Protein AF-A0A660LCJ7-F1 (afdb_monomer)

Radius of gyration: 22.44 Å; Cα contacts (8 Å, |Δi|>4): 938; chains: 1; bounding box: 54×72×61 Å

Organism: NCBI:txid166793

Structure (mmCIF, N/CA/C/O backbone):
data_AF-A0A660LCJ7-F1
#
_entry.id   AF-A0A660LCJ7-F1
#
loop_
_atom_site.group_PDB
_atom_site.id
_atom_site.type_symbol
_atom_site.label_atom_id
_atom_site.label_alt_id
_atom_site.label_comp_id
_atom_site.label_asym_id
_atom_site.label_entity_id
_atom_site.label_seq_id
_atom_site.pdbx_PDB_ins_code
_atom_site.Cartn_x
_atom_site.Cartn_y
_atom_site.Cartn_z
_atom_site.occupancy
_atom_site.B_iso_or_equiv
_atom_site.auth_seq_id
_atom_site.auth_comp_id
_atom_site.auth_asym_id
_atom_site.auth_atom_id
_atom_site.pdbx_PDB_model_num
ATOM 1 N N . MET A 1 1 ? -16.268 -47.293 22.454 1.00 39.66 1 MET A N 1
ATOM 2 C CA . MET A 1 1 ? -15.612 -46.764 21.243 1.00 39.66 1 MET A CA 1
ATOM 3 C C . MET A 1 1 ? -16.268 -45.439 20.932 1.00 39.66 1 MET A C 1
ATOM 5 O O . MET A 1 1 ? -17.478 -45.428 20.766 1.00 39.66 1 MET A O 1
ATOM 9 N N . ILE A 1 2 ? -15.517 -44.341 20.967 1.00 37.84 2 ILE A N 1
ATOM 10 C CA . ILE A 1 2 ? -16.024 -43.049 20.498 1.00 37.84 2 ILE A CA 1
ATOM 11 C C . ILE A 1 2 ? -15.811 -43.056 18.989 1.00 37.84 2 ILE A C 1
ATOM 13 O O . ILE A 1 2 ? -14.677 -43.075 18.516 1.00 37.84 2 ILE A O 1
ATOM 17 N N . GLU A 1 3 ? -16.906 -43.151 18.250 1.00 38.69 3 GLU A N 1
ATOM 18 C CA . GLU A 1 3 ? -16.917 -43.082 16.797 1.00 38.69 3 GLU A CA 1
ATOM 19 C C . GLU A 1 3 ? -16.691 -41.614 16.409 1.00 38.69 3 GLU A C 1
ATOM 21 O O . GLU A 1 3 ? -17.586 -40.778 16.515 1.00 38.69 3 GLU A O 1
ATOM 26 N N . HIS A 1 4 ? -15.456 -41.262 16.046 1.00 41.91 4 H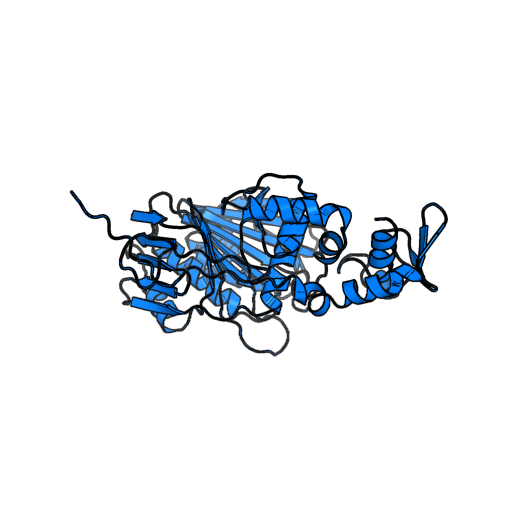IS A N 1
ATOM 27 C CA . HIS A 1 4 ? -15.160 -39.948 15.479 1.00 41.91 4 HIS A CA 1
ATOM 28 C C . HIS A 1 4 ? -15.687 -39.917 14.039 1.00 41.91 4 HIS A C 1
ATOM 30 O O . HIS A 1 4 ? -14.980 -40.259 13.095 1.00 41.91 4 HIS A O 1
ATOM 36 N N . ALA A 1 5 ? -16.953 -39.535 13.872 1.00 50.72 5 ALA A N 1
ATOM 37 C CA . ALA A 1 5 ? -17.520 -39.238 12.564 1.00 50.72 5 ALA A CA 1
ATOM 38 C C . ALA A 1 5 ? -16.987 -37.877 12.088 1.00 50.72 5 ALA A C 1
ATOM 40 O O . ALA A 1 5 ? -17.419 -36.818 12.544 1.00 50.72 5 ALA A O 1
ATOM 41 N N . TYR A 1 6 ? -16.010 -37.907 11.187 1.00 56.84 6 TYR A N 1
ATOM 42 C CA . TYR A 1 6 ? -15.493 -36.713 10.530 1.00 56.84 6 TYR A CA 1
ATOM 43 C C . TYR A 1 6 ? -16.543 -36.167 9.545 1.00 56.84 6 TYR A C 1
ATOM 45 O O . TYR A 1 6 ? -16.839 -36.792 8.529 1.00 56.84 6 TYR A O 1
ATOM 53 N N . LEU A 1 7 ? -17.134 -35.009 9.861 1.00 52.66 7 LEU A N 1
ATOM 54 C CA . LEU A 1 7 ? -18.069 -34.291 8.987 1.00 52.66 7 LEU A CA 1
ATOM 55 C C . LEU A 1 7 ? -17.296 -33.350 8.058 1.00 52.66 7 LEU A C 1
ATOM 57 O O . LEU A 1 7 ? -16.577 -32.469 8.531 1.00 52.66 7 LEU A O 1
ATOM 61 N N . TYR A 1 8 ? -17.482 -33.533 6.752 1.00 60.22 8 TYR A N 1
ATOM 62 C CA . TYR A 1 8 ? -16.892 -32.713 5.696 1.00 60.22 8 TYR A CA 1
ATOM 63 C C . TYR A 1 8 ? -17.995 -31.890 5.001 1.00 60.22 8 TYR A C 1
ATOM 65 O O . TYR A 1 8 ? -19.038 -32.458 4.671 1.00 60.22 8 TYR A O 1
ATOM 73 N N . PRO A 1 9 ? -17.806 -30.577 4.767 1.00 59.91 9 PRO A N 1
ATOM 74 C CA . PRO A 1 9 ? -18.840 -29.696 4.201 1.00 59.91 9 PRO A CA 1
ATOM 75 C C . PRO A 1 9 ? -19.070 -29.894 2.694 1.00 59.91 9 PRO A C 1
ATOM 77 O O . PRO A 1 9 ? -20.129 -29.555 2.173 1.00 59.91 9 PRO A O 1
ATOM 80 N N . ALA A 1 10 ? -18.080 -30.442 1.996 1.00 66.75 10 ALA A N 1
ATOM 81 C CA . ALA A 1 10 ? -18.116 -30.771 0.579 1.00 66.75 10 ALA A CA 1
ATOM 82 C C . ALA A 1 10 ? -17.182 -31.968 0.327 1.00 66.75 10 ALA A C 1
ATOM 84 O O . ALA A 1 10 ? -16.303 -32.233 1.152 1.00 66.75 10 ALA A O 1
ATOM 85 N N . PRO A 1 11 ? -17.338 -32.709 -0.781 1.00 73.31 11 PRO A N 1
ATOM 86 C CA . PRO A 1 11 ? -16.326 -33.670 -1.194 1.00 73.31 11 PRO A CA 1
ATOM 87 C C . PRO A 1 11 ? -15.027 -32.943 -1.555 1.00 73.31 11 PRO A C 1
ATOM 89 O O . PRO A 1 11 ? -15.050 -31.897 -2.203 1.00 73.31 11 PRO A O 1
ATOM 92 N N . SER A 1 12 ? -13.890 -33.527 -1.183 1.00 79.62 12 SER A N 1
ATOM 93 C CA . SER A 1 12 ? -12.608 -33.150 -1.776 1.00 79.62 12 SER A CA 1
ATOM 94 C C . SER A 1 12 ? -12.675 -33.363 -3.291 1.00 79.62 12 SER A C 1
ATOM 96 O O . SER A 1 12 ? -13.180 -34.388 -3.753 1.00 79.62 12 SER A O 1
ATOM 98 N N . THR A 1 13 ? -12.170 -32.411 -4.069 1.00 84.00 13 THR A N 1
ATOM 99 C CA . THR A 1 13 ? -12.195 -32.472 -5.535 1.00 84.00 13 THR A CA 1
ATOM 100 C C . THR A 1 13 ? -10.786 -32.453 -6.087 1.00 84.00 13 THR A C 1
ATOM 102 O O . THR A 1 13 ? -9.966 -31.654 -5.641 1.00 84.00 13 THR A O 1
ATOM 105 N N . ALA A 1 14 ? -10.533 -33.265 -7.106 1.00 83.31 14 ALA A N 1
ATOM 106 C CA . ALA A 1 14 ? -9.308 -33.215 -7.887 1.00 83.31 14 ALA A CA 1
ATOM 107 C C . ALA A 1 14 ? -9.649 -32.939 -9.356 1.00 83.31 14 ALA A C 1
ATOM 109 O O . ALA A 1 14 ? -10.561 -33.555 -9.912 1.00 83.31 14 ALA A O 1
ATOM 110 N N . THR A 1 15 ? -8.921 -32.018 -9.974 1.00 85.06 15 THR A N 1
ATOM 111 C CA . THR A 1 15 ? -8.860 -31.822 -11.426 1.00 85.06 15 THR A CA 1
ATOM 112 C C . THR A 1 15 ? -7.448 -32.160 -11.909 1.00 85.06 15 THR A C 1
ATOM 114 O O . THR A 1 15 ? -6.592 -32.528 -11.106 1.00 85.06 15 THR A O 1
ATOM 117 N N . ALA A 1 16 ? -7.190 -32.057 -13.217 1.00 77.75 16 ALA A N 1
ATOM 118 C CA . ALA A 1 16 ? -5.842 -32.258 -13.754 1.00 77.75 16 ALA A CA 1
ATOM 119 C C . ALA A 1 16 ? -4.808 -31.297 -13.131 1.00 77.75 16 ALA A C 1
ATOM 121 O O . ALA A 1 16 ? -3.654 -31.679 -12.969 1.00 77.75 16 ALA A O 1
ATOM 122 N N . ASP A 1 17 ? -5.252 -30.101 -12.726 1.00 71.44 17 ASP A N 1
ATOM 123 C CA . ASP A 1 17 ? -4.372 -29.000 -12.320 1.00 71.44 17 ASP A CA 1
ATOM 124 C C . ASP A 1 17 ? -4.568 -28.556 -10.857 1.00 71.44 17 ASP A C 1
ATOM 126 O O . ASP A 1 17 ? -3.870 -27.660 -10.391 1.00 71.44 17 ASP A O 1
ATOM 130 N N . ALA A 1 18 ? -5.526 -29.130 -10.117 1.00 52.97 18 ALA A N 1
ATOM 131 C CA . ALA A 1 18 ? -5.827 -28.691 -8.753 1.00 52.97 18 ALA A CA 1
ATOM 132 C C . ALA A 1 18 ? -6.347 -29.813 -7.849 1.00 52.97 18 ALA A C 1
ATOM 134 O O . ALA A 1 18 ? -7.112 -30.681 -8.270 1.00 52.97 18 ALA A O 1
ATOM 135 N N . LEU A 1 19 ? -5.994 -29.733 -6.565 1.00 73.50 19 LEU A N 1
ATOM 136 C CA . LEU A 1 19 ? -6.520 -30.579 -5.499 1.00 73.50 19 LEU A CA 1
ATOM 137 C C . LEU A 1 19 ? -7.125 -29.695 -4.402 1.00 73.50 19 LEU A C 1
ATOM 139 O O . LEU A 1 19 ? -6.408 -28.961 -3.730 1.00 73.50 19 LEU A O 1
ATOM 143 N N . ASN A 1 20 ? -8.436 -29.802 -4.189 1.00 60.94 20 ASN A N 1
ATOM 144 C CA . ASN A 1 20 ? -9.140 -29.168 -3.076 1.00 60.94 20 ASN A CA 1
ATOM 145 C C . ASN A 1 20 ? -9.498 -30.236 -2.046 1.00 60.94 20 ASN A C 1
ATOM 147 O O . ASN A 1 20 ? -10.258 -31.157 -2.346 1.00 60.94 20 ASN A O 1
ATOM 151 N N . LEU A 1 21 ? -8.974 -30.111 -0.830 1.00 72.94 21 LEU A N 1
ATOM 152 C CA . LEU A 1 21 ? -9.270 -31.027 0.266 1.00 72.94 21 LEU A CA 1
ATOM 153 C C . LEU A 1 21 ? -10.294 -30.399 1.206 1.00 72.94 21 LEU A C 1
ATOM 155 O O . LEU A 1 21 ? -10.057 -29.331 1.766 1.00 72.94 21 LEU A O 1
ATOM 159 N N . ALA A 1 22 ? -11.413 -31.084 1.417 1.00 63.44 22 ALA A N 1
ATOM 160 C CA . ALA A 1 22 ? -12.294 -30.756 2.523 1.00 63.44 22 ALA A CA 1
ATOM 161 C C . ALA A 1 22 ? -11.636 -31.210 3.833 1.00 63.44 22 ALA A C 1
ATOM 163 O O . ALA 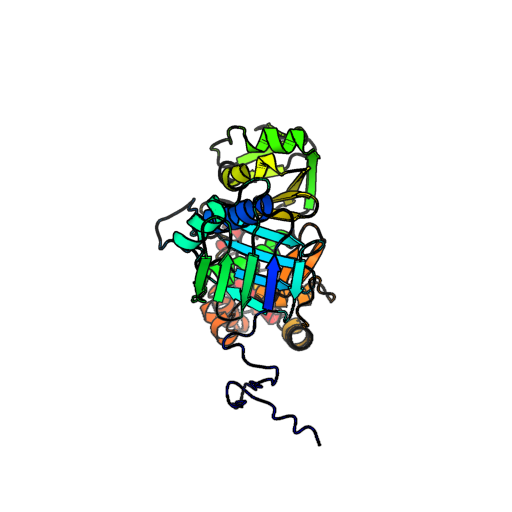A 1 22 ? -11.102 -32.317 3.917 1.00 63.44 22 ALA A O 1
ATOM 164 N N . THR A 1 23 ? -11.678 -30.370 4.864 1.00 59.75 23 THR A N 1
ATOM 165 C CA . THR A 1 23 ? -11.183 -30.710 6.203 1.00 59.75 23 THR A CA 1
ATOM 166 C C . THR A 1 23 ? -12.346 -31.005 7.144 1.00 59.75 23 THR A C 1
ATOM 168 O O . THR A 1 23 ? -13.459 -30.506 6.974 1.00 59.75 23 THR A O 1
ATOM 171 N N . SER A 1 24 ? -12.095 -31.858 8.134 1.00 50.28 24 SER A N 1
ATOM 172 C CA . SER A 1 24 ? -13.061 -32.225 9.166 1.00 50.28 24 SER A CA 1
ATOM 173 C C . SER A 1 24 ? -12.754 -31.487 10.468 1.00 50.28 24 SER A C 1
ATOM 175 O O . SER A 1 24 ? -11.637 -31.602 10.972 1.00 50.28 24 SER A O 1
ATOM 177 N N . GLY A 1 25 ? -13.729 -30.760 11.024 1.00 50.59 25 GLY A N 1
ATOM 178 C CA . GLY A 1 25 ? -13.504 -29.918 12.212 1.00 50.59 25 GLY A CA 1
ATOM 179 C C . GLY A 1 25 ? -14.742 -29.336 12.910 1.00 50.59 25 GLY A C 1
ATOM 180 O O . GLY A 1 25 ? -14.585 -28.570 13.853 1.00 50.59 25 GLY A O 1
ATOM 181 N N . GLY A 1 26 ? -15.965 -29.706 12.513 1.00 44.72 26 GLY A N 1
ATOM 182 C CA . GLY A 1 26 ? -17.197 -29.285 13.198 1.00 44.72 26 GLY A CA 1
ATOM 183 C C . GLY A 1 26 ? -18.043 -28.234 12.462 1.00 44.72 26 GLY A C 1
ATOM 184 O O . GLY A 1 26 ? -17.656 -27.685 11.436 1.00 44.72 26 GLY A O 1
ATOM 185 N N . VAL A 1 27 ? -19.256 -28.028 12.988 1.00 43.25 27 VAL A N 1
ATOM 186 C CA . VAL A 1 27 ? -20.459 -27.459 12.342 1.00 43.25 27 VAL A CA 1
ATOM 187 C C . VAL A 1 27 ? -20.444 -25.924 12.261 1.00 43.25 27 VAL A C 1
ATOM 189 O O . VAL A 1 27 ? -21.287 -25.256 12.856 1.00 43.25 27 VAL A O 1
ATOM 192 N N . ALA A 1 28 ? -19.510 -25.334 11.521 1.00 49.47 28 ALA A N 1
ATOM 193 C CA . ALA A 1 28 ? -19.664 -23.949 11.078 1.00 49.47 28 ALA A CA 1
ATOM 194 C C . ALA A 1 28 ? -19.818 -23.937 9.557 1.00 49.47 28 ALA A C 1
ATOM 196 O O . ALA A 1 28 ? -18.918 -24.341 8.830 1.00 49.47 28 ALA A O 1
ATOM 197 N N . THR A 1 29 ? -20.966 -23.465 9.070 1.00 45.62 29 THR A N 1
ATOM 198 C CA . THR A 1 29 ? -21.245 -23.261 7.637 1.00 45.62 29 THR A CA 1
ATOM 199 C C . THR A 1 29 ? -20.258 -22.300 6.960 1.00 45.62 29 THR A C 1
ATOM 201 O O . THR A 1 29 ? -20.188 -22.288 5.736 1.00 45.62 29 THR A O 1
ATOM 204 N N . HIS A 1 30 ? -19.462 -21.560 7.744 1.00 51.88 30 HIS A N 1
ATOM 205 C CA . HIS A 1 30 ? -18.325 -20.750 7.310 1.00 51.88 30 HIS A CA 1
ATOM 206 C C . HIS A 1 30 ? -17.157 -20.957 8.292 1.00 51.88 30 HIS A C 1
ATOM 208 O O . HIS A 1 30 ? -17.270 -20.524 9.443 1.00 51.88 30 HIS A O 1
ATOM 214 N N . PRO A 1 31 ? -16.044 -21.615 7.911 1.00 60.22 31 PRO A N 1
ATOM 215 C CA . PRO A 1 31 ? -14.874 -21.679 8.778 1.00 60.22 31 PRO A CA 1
ATOM 216 C C . PRO A 1 31 ? -14.339 -20.255 8.972 1.00 60.22 31 PRO A C 1
ATOM 218 O O . PRO A 1 31 ? -13.956 -19.574 8.018 1.00 60.22 31 PRO A O 1
ATOM 221 N N . HIS A 1 32 ? -14.372 -19.770 10.213 1.00 66.25 32 HIS A N 1
ATOM 222 C CA . HIS A 1 32 ? -13.795 -18.474 10.537 1.00 66.25 32 HIS A CA 1
ATOM 223 C C . HIS A 1 32 ? -12.265 -18.594 10.528 1.00 66.25 32 HIS A C 1
ATOM 225 O O . HIS A 1 32 ? -11.708 -19.552 11.048 1.00 66.25 32 HIS A O 1
ATOM 231 N N . LEU A 1 33 ? -11.589 -17.619 9.935 1.00 80.25 33 LEU A N 1
ATOM 232 C CA . LEU A 1 33 ? -10.161 -17.368 10.074 1.00 80.25 33 LEU A CA 1
ATOM 233 C C . LEU A 1 33 ? -9.853 -16.836 11.486 1.00 80.25 33 LEU A C 1
ATOM 235 O O . LEU A 1 33 ? -8.989 -17.353 12.189 1.00 80.25 33 LEU A O 1
ATOM 239 N N . PHE A 1 34 ? -10.635 -15.857 11.940 1.00 90.81 34 PHE A N 1
ATOM 240 C CA . PHE A 1 34 ? -10.554 -15.279 13.281 1.00 90.81 34 PHE A CA 1
ATOM 241 C C . PHE A 1 34 ? -11.946 -15.050 13.852 1.00 90.81 34 PHE A C 1
ATOM 243 O O . PHE A 1 34 ? -12.867 -14.684 13.114 1.00 90.81 34 PHE A O 1
ATOM 250 N N . ARG A 1 35 ? -12.082 -15.179 15.172 1.00 92.19 35 ARG A N 1
ATOM 251 C CA . ARG A 1 35 ? -13.265 -14.737 15.907 1.00 92.19 35 ARG A CA 1
ATOM 252 C C . ARG A 1 35 ? -12.883 -14.221 17.290 1.00 92.19 35 ARG A C 1
ATOM 254 O O . ARG A 1 35 ? -12.215 -14.926 18.040 1.00 92.19 35 ARG A O 1
ATOM 261 N N . GLY A 1 36 ? -13.366 -13.035 17.647 1.00 93.44 36 GLY A N 1
ATOM 262 C CA . GLY A 1 36 ? -13.223 -12.520 19.005 1.00 93.44 36 GLY A CA 1
ATOM 263 C C . GLY A 1 36 ? -13.484 -11.031 19.152 1.00 93.44 36 GLY A C 1
ATOM 264 O O . GLY A 1 36 ? -13.802 -10.329 18.188 1.00 93.44 36 GLY A O 1
ATOM 265 N N . GLU A 1 37 ? -13.345 -10.558 20.383 1.00 95.25 37 GLU A N 1
ATOM 266 C CA . GLU A 1 37 ? -13.370 -9.148 20.748 1.00 95.25 37 GLU A CA 1
ATOM 267 C C . GLU A 1 37 ? -11.972 -8.537 20.606 1.00 95.25 37 GLU A C 1
ATOM 269 O O . GLU A 1 37 ? -10.990 -9.035 21.155 1.00 95.25 37 GLU A O 1
ATOM 274 N N . LEU A 1 38 ? -11.873 -7.449 19.843 1.00 94.56 38 LEU A N 1
ATOM 275 C CA . LEU A 1 38 ? -10.610 -6.744 19.650 1.00 94.56 38 LEU A CA 1
ATOM 276 C C . LEU A 1 38 ? -10.290 -5.856 20.859 1.00 94.56 38 LEU A C 1
ATOM 278 O O . LEU A 1 38 ? -11.182 -5.220 21.423 1.00 94.56 38 LEU A O 1
ATOM 282 N N . ASN A 1 39 ? -9.007 -5.736 21.205 1.00 91.06 39 ASN A N 1
ATOM 283 C CA . ASN A 1 39 ? -8.539 -4.696 22.124 1.00 91.06 39 ASN A CA 1
ATOM 284 C C . ASN A 1 39 ? -8.751 -3.300 21.522 1.00 91.06 39 ASN A C 1
ATOM 286 O O . ASN A 1 39 ? -9.003 -3.164 20.338 1.00 91.06 39 ASN A O 1
ATOM 290 N N . ASP A 1 40 ? -8.676 -2.237 22.322 1.00 94.94 40 ASP A N 1
ATOM 291 C CA . ASP A 1 40 ? -8.827 -0.853 21.842 1.00 94.94 40 ASP A CA 1
ATOM 292 C C . ASP A 1 40 ? -9.948 -0.623 20.783 1.00 94.94 40 ASP A C 1
ATOM 294 O O . ASP A 1 40 ? -9.692 -0.026 19.726 1.00 94.94 40 ASP A O 1
ATOM 298 N N . PRO A 1 41 ? -11.211 -1.041 21.030 1.00 95.81 41 PRO A N 1
ATOM 299 C CA . PRO A 1 41 ? -12.274 -1.101 20.015 1.00 95.81 41 PRO A CA 1
ATOM 300 C C . PRO A 1 41 ? -12.454 0.170 19.178 1.00 95.81 41 PRO A C 1
ATOM 302 O O . PRO A 1 41 ? -12.640 0.118 17.961 1.00 95.81 41 PRO A O 1
ATOM 305 N N . ALA A 1 42 ? -12.353 1.339 19.817 1.00 96.56 42 ALA A N 1
ATOM 306 C CA . ALA A 1 42 ? -12.490 2.634 19.154 1.00 96.56 42 ALA A CA 1
ATOM 307 C C . ALA A 1 42 ? -11.390 2.904 18.110 1.00 96.56 42 ALA A C 1
ATOM 309 O O . ALA A 1 42 ? -11.651 3.578 17.104 1.00 96.56 42 ALA A O 1
ATOM 310 N N . ILE A 1 43 ? -10.170 2.405 18.346 1.00 97.38 43 ILE A N 1
ATOM 311 C CA . ILE A 1 43 ? -9.032 2.555 17.436 1.00 97.38 43 ILE A CA 1
ATOM 312 C C . ILE A 1 43 ? -9.260 1.690 16.201 1.00 97.38 43 ILE A C 1
ATOM 314 O O . ILE A 1 43 ? -9.276 2.231 15.093 1.00 97.38 43 ILE A O 1
ATOM 318 N N . HIS A 1 44 ? -9.515 0.388 16.377 1.00 97.38 44 HIS A N 1
ATOM 319 C CA . HIS A 1 44 ? -9.759 -0.516 15.250 1.00 97.38 44 HIS A CA 1
ATOM 320 C C . HIS A 1 44 ? -10.993 -0.114 14.449 1.00 97.38 44 HIS A C 1
ATOM 322 O O . HIS A 1 44 ? -10.923 -0.061 13.223 1.00 97.38 44 HIS A O 1
ATOM 328 N N . ALA A 1 45 ? -12.093 0.273 15.104 1.00 97.44 45 ALA A N 1
ATOM 329 C CA . ALA A 1 45 ? -13.278 0.738 14.392 1.00 97.44 45 ALA A CA 1
ATOM 330 C C . ALA A 1 45 ? -12.975 1.965 13.521 1.00 97.44 45 ALA A C 1
ATOM 332 O O . ALA A 1 45 ? -13.337 2.010 12.343 1.00 97.44 45 ALA A O 1
ATOM 333 N N . SER A 1 46 ? -12.245 2.942 14.068 1.00 97.75 46 SER A N 1
ATOM 334 C CA . SER A 1 46 ? -11.843 4.136 13.318 1.00 97.75 46 SER A CA 1
ATOM 335 C C . SER A 1 46 ? -10.878 3.797 12.175 1.00 97.75 46 SER A C 1
ATOM 337 O O . SER A 1 46 ? -10.972 4.393 11.100 1.00 97.75 46 SER A O 1
ATOM 339 N N . ALA A 1 47 ? -9.964 2.846 12.381 1.00 98.19 47 ALA A N 1
ATOM 340 C CA . ALA A 1 47 ? -8.986 2.415 11.386 1.00 98.19 47 ALA A CA 1
ATOM 341 C C . ALA A 1 47 ? -9.637 1.636 10.234 1.00 98.19 47 ALA A C 1
ATOM 343 O O . ALA A 1 47 ? -9.381 1.956 9.074 1.00 98.19 47 ALA A O 1
ATOM 344 N N . ILE A 1 48 ? -10.560 0.713 10.521 1.00 97.75 48 ILE A N 1
ATOM 345 C CA . ILE A 1 48 ? -11.355 0.005 9.504 1.00 97.75 48 ILE A CA 1
ATOM 346 C C . ILE A 1 48 ? -12.198 1.008 8.699 1.00 97.75 48 ILE A C 1
ATOM 348 O O . ILE A 1 48 ? -12.217 0.963 7.467 1.00 97.75 48 ILE A O 1
ATOM 352 N N . LEU A 1 49 ? -12.820 1.991 9.363 1.00 97.44 49 LEU A N 1
ATOM 353 C CA . LEU A 1 49 ? -13.525 3.083 8.681 1.00 97.44 49 LEU A CA 1
ATOM 354 C C . LEU A 1 49 ? -12.597 3.916 7.784 1.00 97.44 49 LEU A C 1
ATOM 356 O O . LEU A 1 49 ? -13.015 4.346 6.707 1.00 97.44 49 LEU A O 1
ATOM 360 N N . ALA A 1 50 ? -11.344 4.145 8.185 1.00 98.00 50 ALA A N 1
ATOM 361 C CA . ALA A 1 50 ? -10.359 4.857 7.371 1.00 98.00 50 ALA A CA 1
ATOM 362 C C . ALA A 1 50 ? -9.913 4.041 6.139 1.00 98.00 50 ALA A C 1
ATOM 364 O O . ALA A 1 50 ? -9.763 4.614 5.053 1.00 98.00 50 ALA A O 1
ATOM 365 N N . VAL A 1 51 ? -9.783 2.713 6.260 1.00 98.25 51 VAL A N 1
ATOM 366 C CA . VAL A 1 51 ? -9.570 1.806 5.113 1.00 98.25 51 VAL A CA 1
ATOM 367 C C . VAL A 1 51 ? -10.760 1.879 4.148 1.00 98.25 51 VAL A C 1
ATOM 369 O O . VAL A 1 51 ? -10.576 2.168 2.963 1.00 98.25 51 VAL A O 1
ATOM 372 N N . ALA A 1 52 ? -11.991 1.741 4.649 1.00 96.00 52 ALA A N 1
ATOM 373 C CA . ALA A 1 52 ? -13.211 1.829 3.838 1.00 96.00 52 ALA A CA 1
ATOM 374 C C . ALA A 1 52 ? -13.382 3.205 3.165 1.00 96.00 52 ALA A C 1
ATOM 376 O O . ALA A 1 52 ? -13.772 3.312 1.997 1.00 96.00 52 ALA A O 1
ATOM 377 N N . ARG A 1 53 ? -13.038 4.288 3.873 1.00 95.94 53 ARG A N 1
ATOM 378 C CA . ARG A 1 53 ? -13.014 5.644 3.309 1.00 95.94 53 ARG A CA 1
ATOM 379 C C . ARG A 1 53 ? -11.989 5.759 2.186 1.00 95.94 53 ARG A C 1
ATOM 381 O O . ARG A 1 53 ? -12.269 6.429 1.194 1.00 95.94 53 ARG A O 1
ATOM 388 N N . THR A 1 54 ? -10.831 5.114 2.330 1.00 96.88 54 THR A N 1
ATOM 389 C CA . THR A 1 54 ? -9.797 5.087 1.292 1.00 96.88 54 THR A CA 1
ATOM 390 C C . THR A 1 54 ? -10.301 4.368 0.050 1.00 96.88 54 THR A C 1
ATOM 392 O O . THR A 1 54 ? -10.198 4.958 -1.020 1.00 96.88 54 THR A O 1
ATOM 395 N N . ALA A 1 55 ? -10.930 3.193 0.182 1.00 94.62 55 ALA A N 1
ATOM 396 C CA . ALA A 1 55 ? -11.532 2.450 -0.935 1.00 94.62 55 ALA A CA 1
ATOM 397 C C . ALA A 1 55 ? -12.424 3.345 -1.820 1.00 94.62 55 ALA A C 1
ATOM 399 O O . ALA A 1 55 ? -12.255 3.462 -3.043 1.00 94.62 55 ALA A O 1
ATOM 400 N N . ARG A 1 56 ? -13.303 4.100 -1.154 1.00 92.12 56 ARG A N 1
ATOM 401 C CA . ARG A 1 56 ? -14.252 5.032 -1.779 1.00 92.12 56 ARG A CA 1
ATOM 402 C C . ARG A 1 56 ? -13.626 6.325 -2.287 1.00 92.12 56 ARG A C 1
ATOM 404 O O . ARG A 1 56 ? -14.257 7.032 -3.076 1.00 92.12 56 ARG A O 1
ATOM 411 N N . ALA A 1 57 ? -12.428 6.671 -1.824 1.00 93.69 57 ALA A N 1
ATOM 412 C CA . ALA A 1 57 ? -11.778 7.916 -2.189 1.00 93.69 57 ALA A CA 1
ATOM 413 C C . ALA A 1 57 ? -11.424 7.933 -3.678 1.00 93.69 57 ALA A C 1
ATOM 415 O O . ALA A 1 57 ? -11.093 6.916 -4.297 1.00 93.69 57 ALA A O 1
ATOM 416 N N . ARG A 1 58 ? -11.475 9.130 -4.259 1.00 89.00 58 ARG A N 1
ATOM 417 C CA . ARG A 1 58 ? -11.184 9.358 -5.668 1.00 89.00 58 ARG A CA 1
ATOM 418 C C . ARG A 1 58 ? -10.498 10.694 -5.834 1.00 89.00 58 ARG A C 1
ATOM 420 O O . ARG A 1 58 ? -11.064 11.732 -5.510 1.00 89.00 58 ARG A O 1
ATOM 427 N N . PHE A 1 59 ? -9.286 10.642 -6.364 1.00 91.25 59 PHE A N 1
ATOM 428 C CA . PHE A 1 59 ? -8.470 11.830 -6.585 1.00 91.25 59 PHE A CA 1
ATOM 429 C C . PHE A 1 59 ? -8.265 12.138 -8.073 1.00 91.25 59 PHE A C 1
ATOM 431 O O . PHE A 1 59 ? -7.827 13.236 -8.402 1.00 91.25 59 PHE A O 1
ATOM 438 N N . PHE A 1 60 ? -8.585 11.197 -8.968 1.00 87.31 60 PHE A N 1
ATOM 439 C CA . PHE A 1 60 ? -8.421 11.343 -10.414 1.00 87.31 60 PHE A CA 1
ATOM 440 C C . PHE A 1 60 ? -9.419 10.492 -11.206 1.00 87.31 60 PHE A C 1
ATOM 442 O O . PHE A 1 60 ? -9.651 9.344 -10.826 1.00 87.31 60 PHE A O 1
ATOM 449 N N . GLU A 1 61 ? -9.927 11.068 -12.306 1.00 68.44 61 GLU A N 1
ATOM 450 C CA . GLU A 1 61 ? -10.837 10.493 -13.318 1.00 68.44 61 GLU A CA 1
ATOM 451 C C . GLU A 1 61 ? -12.141 9.834 -12.821 1.00 68.44 61 GLU A C 1
ATOM 453 O O . GLU A 1 61 ? -12.323 9.506 -11.651 1.00 68.44 61 GLU A O 1
ATOM 458 N N . HIS A 1 62 ? -13.100 9.661 -13.739 1.00 58.03 62 HIS A N 1
ATOM 459 C CA . HIS A 1 62 ? -14.427 9.104 -13.470 1.00 58.03 62 HIS A CA 1
ATOM 460 C C . HIS A 1 62 ? -14.462 7.598 -13.798 1.00 58.03 62 HIS A C 1
ATOM 462 O O . HIS A 1 62 ? -14.190 7.198 -14.921 1.00 58.03 62 HIS A O 1
ATOM 468 N N . GLY A 1 63 ? -14.820 6.758 -12.823 1.00 66.19 63 GLY A N 1
ATOM 469 C CA . GLY A 1 63 ? -15.070 5.317 -12.990 1.00 66.19 63 GLY A CA 1
ATOM 470 C C . GLY A 1 63 ? -16.037 4.766 -11.932 1.00 66.19 63 GLY A C 1
ATOM 471 O O . GLY A 1 63 ? -16.640 5.541 -11.183 1.00 66.19 63 GLY A O 1
ATOM 472 N N . LYS A 1 64 ? -16.189 3.442 -11.817 1.00 75.19 64 LYS A N 1
ATOM 473 C CA . LYS A 1 64 ? -16.981 2.825 -10.732 1.00 75.19 64 LYS A CA 1
ATOM 474 C C . LYS A 1 64 ? -16.287 3.049 -9.381 1.00 75.19 64 LYS A C 1
ATOM 476 O O . LYS A 1 64 ? -15.060 3.049 -9.305 1.00 75.19 64 LYS A O 1
ATOM 481 N N . VAL A 1 65 ? -17.056 3.338 -8.332 1.00 79.00 65 VAL A N 1
ATOM 482 C CA . VAL A 1 65 ? -16.521 3.356 -6.959 1.00 79.00 65 VAL A CA 1
ATOM 483 C C . VAL A 1 65 ? -16.273 1.909 -6.545 1.00 79.00 65 VAL A C 1
ATOM 485 O O . VAL A 1 65 ? -17.135 1.065 -6.770 1.00 79.00 65 VAL A O 1
ATOM 488 N N . ILE A 1 66 ? -15.094 1.642 -5.992 1.00 79.38 66 ILE A N 1
ATOM 489 C CA . ILE A 1 66 ? -14.719 0.329 -5.461 1.00 79.38 66 ILE A CA 1
ATOM 490 C C . ILE A 1 66 ? -14.774 0.419 -3.938 1.00 79.38 66 ILE A C 1
ATOM 492 O O . ILE A 1 66 ? -14.351 1.430 -3.371 1.00 79.38 66 ILE A O 1
ATOM 496 N N . THR A 1 67 ? -15.316 -0.601 -3.281 1.00 80.75 67 THR A N 1
ATOM 497 C CA . THR A 1 67 ? -15.575 -0.586 -1.836 1.00 80.75 67 THR A CA 1
ATOM 498 C C . THR A 1 67 ? -15.117 -1.857 -1.139 1.00 80.75 67 THR A C 1
ATOM 500 O O . THR A 1 67 ? -15.559 -2.117 -0.027 1.00 80.75 67 THR A O 1
ATOM 503 N N . ASP A 1 68 ? -14.161 -2.568 -1.747 1.00 84.00 68 ASP A N 1
ATOM 504 C CA . ASP A 1 68 ? -13.882 -3.980 -1.468 1.00 84.00 68 ASP A CA 1
ATOM 505 C C . ASP A 1 68 ? -12.541 -4.215 -0.725 1.00 84.00 68 ASP A C 1
ATOM 507 O O . ASP A 1 68 ? -11.635 -4.819 -1.312 1.00 84.00 68 ASP A O 1
ATOM 511 N N . PRO A 1 69 ? -12.318 -3.712 0.514 1.00 89.19 69 PRO A N 1
ATOM 512 C CA . PRO A 1 69 ? -11.116 -4.026 1.273 1.00 89.19 69 PRO A CA 1
ATOM 513 C C . PRO A 1 69 ? -10.784 -5.517 1.304 1.00 89.19 69 PRO A C 1
ATOM 515 O O . PRO A 1 69 ? -11.654 -6.374 1.471 1.00 89.19 69 PRO A O 1
ATOM 518 N N . VAL A 1 70 ? -9.491 -5.799 1.197 1.00 94.75 70 VAL A N 1
ATOM 519 C CA . VAL A 1 70 ? -8.915 -7.124 1.408 1.00 94.75 70 VAL A CA 1
ATOM 520 C C . VAL A 1 70 ? -8.616 -7.272 2.896 1.00 94.75 70 VAL A C 1
ATOM 522 O O . VAL A 1 70 ? -8.060 -6.362 3.513 1.00 94.75 70 VAL A O 1
ATOM 525 N N . VAL A 1 71 ? -8.999 -8.405 3.473 1.00 95.31 71 VAL A N 1
ATOM 526 C CA . VAL A 1 71 ? -8.764 -8.751 4.873 1.00 95.31 71 VAL A CA 1
ATOM 527 C C . VAL A 1 71 ? -7.869 -9.980 4.913 1.00 95.31 71 VAL A C 1
ATOM 529 O O . VAL A 1 71 ? -8.290 -11.063 4.515 1.00 95.31 71 VAL A O 1
ATOM 532 N N . THR A 1 72 ? -6.643 -9.804 5.395 1.00 93.69 72 THR A N 1
ATOM 533 C CA . THR A 1 72 ? -5.651 -10.872 5.556 1.00 93.69 72 THR A CA 1
ATOM 534 C C . THR A 1 72 ? -5.540 -11.227 7.034 1.00 93.69 72 THR A C 1
ATOM 536 O O . THR A 1 72 ? -5.168 -10.380 7.847 1.00 93.69 72 THR A O 1
ATOM 539 N N . CYS A 1 73 ? -5.848 -12.467 7.397 1.00 92.56 73 CYS A N 1
ATOM 540 C CA . CYS A 1 73 ? -5.724 -12.977 8.758 1.00 92.56 73 CYS A CA 1
ATOM 541 C C . CYS A 1 73 ? -4.413 -13.755 8.912 1.00 92.56 73 CYS A C 1
ATOM 543 O O . CYS A 1 73 ? -4.224 -14.798 8.282 1.00 92.56 73 CYS A O 1
ATOM 545 N N . HIS A 1 74 ? -3.525 -13.251 9.766 1.00 90.50 74 HIS A N 1
ATOM 546 C CA . HIS A 1 74 ? -2.314 -13.940 10.205 1.00 90.50 74 HIS A CA 1
ATOM 547 C C . HIS A 1 74 ? -2.464 -14.398 11.658 1.00 90.50 74 HIS A C 1
ATOM 549 O O . HIS A 1 74 ? -3.394 -14.003 12.354 1.00 90.50 74 HIS A O 1
ATOM 555 N N . ALA A 1 75 ? -1.503 -15.188 12.138 1.00 87.19 75 ALA A N 1
ATOM 556 C CA . ALA A 1 75 ? -1.504 -15.692 13.511 1.00 87.19 75 ALA A CA 1
ATOM 557 C C . ALA A 1 75 ? -1.470 -14.588 14.588 1.00 87.19 75 ALA A C 1
ATOM 559 O O . ALA A 1 75 ? -1.975 -14.793 15.685 1.00 87.19 75 ALA A O 1
ATOM 560 N N . ASP A 1 76 ? -0.871 -13.430 14.300 1.00 90.06 76 ASP A N 1
ATOM 561 C CA . ASP A 1 76 ? -0.635 -12.365 15.284 1.00 90.06 76 ASP A CA 1
ATOM 562 C C . ASP A 1 76 ? -1.397 -11.058 15.001 1.00 90.06 76 ASP A C 1
ATOM 564 O O . ASP A 1 76 ? -1.358 -10.127 15.812 1.00 90.06 76 ASP A O 1
ATOM 568 N N . ARG A 1 77 ? -2.064 -10.952 13.845 1.00 94.25 77 ARG A N 1
ATOM 569 C CA . ARG A 1 77 ? -2.715 -9.721 13.374 1.00 94.25 77 ARG A CA 1
ATOM 570 C C . ARG A 1 77 ? -3.747 -9.980 12.284 1.00 94.25 77 ARG A C 1
ATOM 572 O O . ARG A 1 77 ? -3.638 -10.937 11.519 1.00 94.25 77 ARG A O 1
ATOM 579 N N . ILE A 1 78 ? -4.648 -9.020 12.117 1.00 95.56 78 ILE A N 1
ATOM 580 C CA . ILE A 1 78 ? -5.539 -8.922 10.959 1.00 95.56 78 ILE A CA 1
ATOM 581 C C . ILE A 1 78 ? -5.174 -7.660 10.182 1.00 95.56 78 ILE A C 1
ATOM 583 O O . ILE A 1 78 ? -5.124 -6.564 10.743 1.00 95.56 78 ILE A O 1
ATOM 587 N N . ARG A 1 79 ? -4.902 -7.800 8.884 1.00 96.69 79 ARG A N 1
ATOM 588 C CA . ARG A 1 79 ? -4.585 -6.676 7.999 1.00 96.69 79 ARG A CA 1
ATOM 589 C C . ARG A 1 79 ? -5.802 -6.320 7.161 1.00 96.69 79 ARG A C 1
ATOM 591 O O . ARG A 1 79 ? -6.314 -7.165 6.438 1.00 96.69 79 ARG A O 1
ATOM 598 N N . PHE A 1 80 ? -6.227 -5.065 7.223 1.00 97.81 80 PHE A N 1
ATOM 599 C CA . PHE A 1 80 ? -7.245 -4.509 6.332 1.00 97.81 80 PHE A CA 1
ATOM 600 C C . PHE A 1 80 ? -6.557 -3.631 5.295 1.00 97.81 80 PHE A C 1
ATOM 602 O O . PHE A 1 80 ? -5.956 -2.621 5.658 1.00 97.81 80 PHE A O 1
ATOM 609 N N . GLU A 1 81 ? -6.651 -3.987 4.020 1.00 97.81 81 GLU A N 1
ATOM 610 C CA . GLU A 1 81 ? -5.982 -3.306 2.914 1.00 97.81 81 GLU A CA 1
ATOM 611 C C . GLU A 1 81 ? -6.997 -2.750 1.911 1.00 97.81 81 GLU A C 1
ATOM 613 O O . GLU A 1 81 ? -7.945 -3.427 1.519 1.00 97.81 81 GLU A O 1
ATOM 618 N N . ALA A 1 82 ? -6.784 -1.525 1.436 1.00 97.00 82 ALA A N 1
ATOM 619 C CA . ALA A 1 82 ? -7.574 -0.953 0.350 1.00 97.00 82 ALA A CA 1
ATOM 620 C C . ALA A 1 82 ? -6.736 -0.044 -0.544 1.00 97.00 82 ALA A C 1
ATOM 622 O O . ALA A 1 82 ? -5.848 0.677 -0.088 1.00 97.00 82 ALA A O 1
ATOM 623 N N . LEU A 1 83 ? -7.087 -0.012 -1.825 1.00 96.25 83 LEU A N 1
ATOM 624 C CA . LEU A 1 83 ? -6.659 1.033 -2.746 1.00 96.25 83 LEU A CA 1
ATOM 625 C C . LEU A 1 83 ? -7.786 2.047 -2.914 1.00 96.25 83 LEU A C 1
ATOM 627 O O . LEU A 1 83 ? -8.953 1.700 -2.881 1.00 96.25 83 LEU A O 1
ATOM 631 N N . SER A 1 84 ? -7.477 3.312 -3.165 1.00 95.44 84 SER A N 1
ATOM 632 C CA . SER A 1 84 ? -8.502 4.248 -3.644 1.00 95.44 84 SER A CA 1
ATOM 633 C C . SER A 1 84 ? -9.093 3.796 -4.978 1.00 95.44 84 SER A C 1
ATOM 635 O O . SER A 1 84 ? -8.464 3.058 -5.737 1.00 95.44 84 SER A O 1
ATOM 637 N N . SER A 1 85 ? -10.290 4.274 -5.323 1.00 91.44 85 SER A N 1
ATOM 638 C CA . SER A 1 85 ? -10.952 3.915 -6.587 1.00 91.44 85 SER A CA 1
ATOM 639 C C . SER A 1 85 ? -10.095 4.258 -7.821 1.00 91.44 85 SER A C 1
ATOM 641 O O . SER A 1 85 ? -10.144 3.563 -8.837 1.00 91.44 85 SER A O 1
ATOM 643 N N . CYS A 1 86 ? -9.259 5.303 -7.730 1.00 90.94 86 CYS A N 1
ATOM 644 C CA . CYS A 1 86 ? -8.286 5.675 -8.765 1.00 90.94 86 CYS A CA 1
ATOM 645 C C . CYS A 1 86 ? -6.933 4.936 -8.656 1.00 90.94 86 CYS A C 1
ATOM 647 O O . CYS A 1 86 ? -6.029 5.205 -9.443 1.00 90.94 86 CYS A O 1
ATOM 649 N N . ALA A 1 87 ? -6.789 4.025 -7.688 1.00 93.62 87 ALA A N 1
ATOM 650 C CA . ALA A 1 87 ? -5.568 3.312 -7.307 1.00 93.62 87 ALA A CA 1
ATOM 651 C C . ALA A 1 87 ? -4.372 4.227 -6.977 1.00 93.62 87 ALA A C 1
ATOM 653 O O . ALA A 1 87 ? -3.231 3.794 -7.045 1.00 93.62 87 ALA A O 1
ATOM 654 N N . GLY A 1 88 ? -4.604 5.499 -6.635 1.00 95.25 88 GLY A N 1
ATOM 655 C CA . GLY A 1 88 ? -3.541 6.485 -6.368 1.00 95.25 88 GLY A CA 1
ATOM 656 C C . GLY A 1 88 ? -3.124 6.596 -4.899 1.00 95.25 88 GLY A C 1
ATOM 657 O O . GLY A 1 88 ? -2.263 7.399 -4.550 1.00 95.25 88 GLY A O 1
ATOM 658 N N . VAL A 1 89 ? -3.779 5.839 -4.026 1.00 97.62 89 VAL A N 1
ATOM 659 C CA . VAL A 1 89 ? -3.528 5.789 -2.583 1.00 97.62 89 VAL A CA 1
ATOM 660 C C . VAL A 1 89 ? -3.788 4.369 -2.129 1.00 97.62 89 VAL A C 1
ATOM 662 O O . VAL A 1 89 ? -4.828 3.826 -2.498 1.00 97.62 89 VAL A O 1
ATOM 665 N N . TYR A 1 90 ? -2.880 3.806 -1.348 1.00 98.25 90 TYR A N 1
ATOM 666 C CA . TYR A 1 90 ? -3.058 2.550 -0.630 1.00 98.25 90 TYR A CA 1
ATOM 667 C C . TYR A 1 90 ? -3.169 2.837 0.866 1.00 98.25 90 TYR A C 1
ATOM 669 O O . TYR A 1 90 ? -2.449 3.695 1.377 1.00 98.25 90 TYR A O 1
ATOM 677 N N . ALA A 1 91 ? -4.066 2.135 1.545 1.00 98.44 91 ALA A N 1
ATOM 678 C CA . ALA A 1 91 ? -4.223 2.144 2.990 1.00 98.44 91 ALA A CA 1
ATOM 679 C C . ALA A 1 91 ? -4.121 0.718 3.523 1.00 98.44 91 ALA A C 1
ATOM 681 O O . ALA A 1 91 ? -4.718 -0.195 2.950 1.00 98.44 91 ALA A O 1
ATOM 682 N N . ARG A 1 92 ? -3.428 0.556 4.649 1.00 98.50 92 ARG A N 1
ATOM 683 C CA . ARG A 1 92 ? -3.383 -0.685 5.416 1.00 98.50 92 ARG A CA 1
ATOM 684 C C . ARG A 1 92 ? -3.542 -0.390 6.894 1.00 98.50 92 ARG A C 1
ATOM 686 O O . ARG A 1 92 ? -2.800 0.430 7.424 1.00 98.50 92 ARG A O 1
ATOM 693 N N . HIS A 1 93 ? -4.458 -1.079 7.556 1.00 98.44 93 HIS A N 1
ATOM 694 C CA . HIS A 1 93 ? -4.472 -1.170 9.009 1.00 98.44 93 HIS A CA 1
ATOM 695 C C . HIS A 1 93 ? -3.966 -2.543 9.438 1.00 98.44 93 HIS A C 1
ATOM 697 O O . HIS A 1 93 ? -4.554 -3.550 9.054 1.00 98.44 93 HIS A O 1
ATOM 703 N N . ASP A 1 94 ? -2.906 -2.566 10.239 1.00 97.62 94 ASP A N 1
ATOM 704 C CA . ASP A 1 94 ? -2.390 -3.766 10.891 1.00 97.62 94 ASP A CA 1
ATOM 705 C C . ASP A 1 94 ? -2.956 -3.839 12.311 1.00 97.62 94 ASP A C 1
ATOM 707 O O . ASP A 1 94 ? -2.390 -3.240 13.227 1.00 97.62 94 ASP A O 1
ATOM 711 N N . ALA A 1 95 ? -4.087 -4.528 12.478 1.00 96.94 95 ALA A N 1
ATOM 712 C CA . ALA A 1 95 ? -4.729 -4.731 13.773 1.00 96.94 95 ALA A CA 1
ATOM 713 C C . ALA A 1 95 ? -4.011 -5.854 14.528 1.00 96.94 95 ALA A C 1
ATOM 715 O O . ALA A 1 95 ? -4.144 -7.023 14.163 1.00 96.94 95 ALA A O 1
ATOM 716 N N . MET A 1 96 ? -3.223 -5.507 15.547 1.00 95.44 96 MET A N 1
ATOM 717 C CA . MET A 1 96 ? -2.558 -6.509 16.387 1.00 95.44 96 MET A CA 1
ATOM 718 C C . MET A 1 96 ? -3.595 -7.272 17.204 1.00 95.44 96 MET A C 1
ATOM 720 O O . MET A 1 96 ? -4.498 -6.659 17.757 1.00 95.44 96 MET A O 1
ATOM 724 N N . LEU A 1 97 ? -3.431 -8.589 17.316 1.00 92.25 97 LEU A N 1
ATOM 725 C CA . LEU A 1 97 ? -4.292 -9.423 18.162 1.00 92.25 97 LEU A CA 1
ATOM 726 C C . LEU A 1 97 ? -3.747 -9.578 19.589 1.00 92.25 97 LEU A C 1
ATOM 728 O O . LEU A 1 97 ? -4.375 -10.210 20.434 1.00 92.25 97 LEU A O 1
ATOM 732 N N . SER A 1 98 ? -2.579 -9.001 19.888 1.00 88.38 98 SER A N 1
ATOM 733 C CA . SER A 1 98 ? -2.030 -8.995 21.242 1.00 88.38 98 SER A CA 1
ATOM 734 C C . SER A 1 98 ? -2.951 -8.220 22.187 1.00 88.38 98 SER A C 1
ATOM 736 O O . SER A 1 98 ? -3.034 -6.996 22.100 1.00 88.38 98 SER A O 1
ATOM 738 N N . GLY A 1 99 ? -3.600 -8.929 23.111 1.00 85.56 99 GLY A N 1
ATOM 739 C CA . GLY A 1 99 ? -4.552 -8.351 24.062 1.00 85.56 99 GLY A CA 1
ATOM 740 C C . GLY A 1 99 ? -6.013 -8.396 23.607 1.00 85.56 99 GLY A C 1
ATOM 741 O O . GLY A 1 99 ? -6.873 -7.971 24.374 1.00 85.56 99 GLY A O 1
ATOM 742 N N . ALA A 1 100 ? -6.299 -8.910 22.408 1.00 91.12 100 ALA A N 1
ATOM 743 C CA . ALA A 1 100 ? -7.656 -9.255 21.996 1.00 91.12 100 ALA A CA 1
ATOM 744 C C . ALA A 1 100 ? -8.140 -10.512 22.743 1.00 91.12 100 ALA A C 1
ATOM 746 O O . ALA A 1 100 ? -7.351 -11.422 23.009 1.00 91.12 100 ALA A O 1
ATOM 747 N N . ASP A 1 101 ? -9.436 -10.572 23.049 1.00 91.69 101 ASP A N 1
ATOM 748 C CA . ASP A 1 101 ? -10.102 -11.776 23.556 1.00 91.69 101 ASP A CA 1
ATOM 749 C C . ASP A 1 101 ? -10.707 -12.530 22.369 1.00 91.69 101 ASP A C 1
ATOM 751 O O . ASP A 1 101 ? -11.850 -12.310 21.959 1.00 91.69 101 ASP A O 1
ATOM 755 N N . GLY A 1 102 ? -9.880 -13.347 21.723 1.00 87.62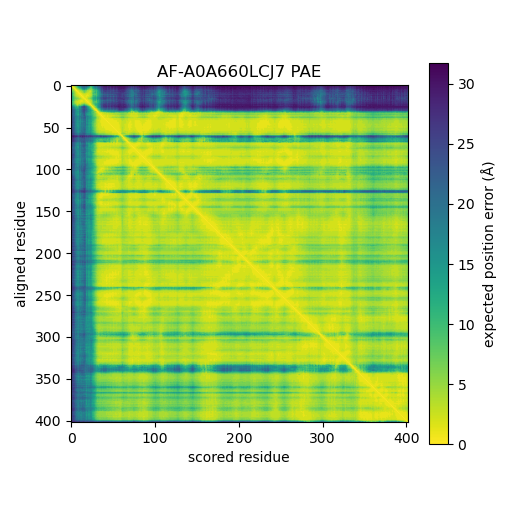 102 GLY A N 1
ATOM 756 C CA . GLY A 1 102 ? -10.242 -14.023 20.489 1.00 87.62 102 GLY A CA 1
ATOM 757 C C . GLY A 1 102 ? -9.268 -15.113 20.093 1.00 87.62 102 GLY A C 1
ATOM 758 O O . GLY A 1 102 ? -8.173 -15.235 20.638 1.00 87.62 102 GLY A O 1
ATOM 759 N N . GLU A 1 103 ? -9.672 -15.887 19.095 1.00 85.75 103 GLU A N 1
ATOM 760 C CA . GLU A 1 103 ? -8.899 -17.008 18.580 1.00 85.75 103 GLU A CA 1
ATOM 761 C C . GLU A 1 103 ? -8.707 -16.877 17.067 1.00 85.75 103 GLU A C 1
ATOM 763 O O . GLU A 1 103 ? -9.646 -16.589 16.314 1.00 85.75 103 GLU A O 1
ATOM 768 N N . VAL A 1 104 ? -7.470 -17.108 16.619 1.00 85.25 104 VAL A N 1
ATOM 769 C CA . VAL A 1 104 ? -7.163 -17.355 15.208 1.00 85.25 104 VAL A CA 1
ATOM 770 C C . VAL A 1 104 ? -7.315 -18.850 14.969 1.00 85.25 104 VAL A C 1
ATOM 772 O O . VAL A 1 104 ? -6.477 -19.641 15.392 1.00 85.25 104 VAL A O 1
ATOM 775 N N . LEU A 1 105 ? -8.388 -19.230 14.284 1.00 80.81 105 LEU A N 1
ATOM 776 C CA . LEU A 1 105 ? -8.695 -20.624 13.966 1.00 80.81 105 LEU A CA 1
ATOM 777 C C . LEU A 1 105 ? -7.977 -21.067 12.687 1.00 80.81 105 LEU A C 1
ATOM 779 O O . LEU A 1 105 ? -7.545 -22.213 12.565 1.00 80.81 105 LEU A O 1
ATOM 783 N N . ARG A 1 106 ? -7.852 -20.152 11.717 1.00 81.06 106 ARG A N 1
ATOM 784 C CA . ARG A 1 106 ?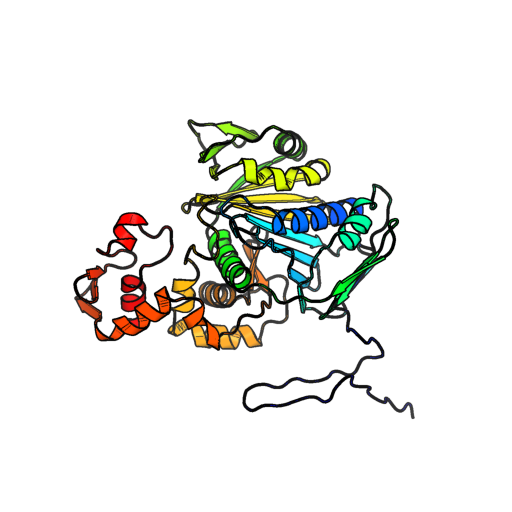 -7.168 -20.378 10.443 1.00 81.06 106 ARG A CA 1
ATOM 785 C C . ARG A 1 106 ? -6.605 -19.068 9.897 1.00 81.06 106 ARG A C 1
ATOM 787 O O . ARG A 1 106 ? -7.110 -17.980 10.136 1.00 81.06 106 ARG A O 1
ATOM 794 N N . VAL A 1 107 ? -5.548 -19.182 9.117 1.00 83.19 107 VAL A N 1
ATOM 795 C CA . VAL A 1 107 ? -4.926 -18.082 8.382 1.00 83.19 107 VAL A CA 1
ATOM 796 C C . VAL A 1 107 ? -5.447 -18.044 6.944 1.00 83.19 107 VAL A C 1
ATOM 798 O O . VAL A 1 107 ? -5.694 -19.094 6.350 1.00 83.19 107 VAL A O 1
ATOM 801 N N . GLY A 1 108 ? -5.666 -16.853 6.388 1.00 86.69 108 GLY A N 1
ATOM 802 C CA . GLY A 1 108 ? -6.329 -16.731 5.088 1.00 86.69 108 GLY A CA 1
ATOM 803 C C . GLY A 1 108 ? -6.603 -15.300 4.638 1.00 86.69 108 GLY A C 1
ATOM 804 O O . GLY A 1 108 ? -6.326 -14.343 5.363 1.00 86.69 108 GLY A O 1
ATOM 805 N N . VAL A 1 109 ? -7.191 -15.162 3.446 1.00 89.69 109 VAL A N 1
ATOM 806 C CA . VAL A 1 109 ? -7.648 -13.885 2.878 1.00 89.69 109 VAL A CA 1
ATOM 807 C C . VAL A 1 109 ? -9.114 -13.962 2.487 1.00 89.69 109 VAL A C 1
ATOM 809 O O . VAL A 1 109 ? -9.570 -14.923 1.869 1.00 89.69 109 VAL A O 1
ATOM 812 N N . THR A 1 110 ? -9.836 -12.891 2.788 1.00 91.00 110 THR A N 1
ATOM 813 C CA . THR A 1 110 ? -11.139 -12.596 2.198 1.00 91.00 110 THR A CA 1
ATOM 814 C C . THR A 1 110 ? -11.168 -11.157 1.699 1.00 91.00 110 THR A C 1
ATOM 816 O O . THR A 1 110 ? -10.253 -10.371 1.949 1.00 91.00 110 THR A O 1
ATOM 819 N N . ASN A 1 111 ? -12.203 -10.789 0.961 1.00 91.88 111 ASN A N 1
ATOM 820 C CA . ASN A 1 111 ? -12.388 -9.426 0.493 1.00 91.88 111 ASN A CA 1
ATOM 821 C C . ASN A 1 111 ? -13.880 -9.106 0.463 1.00 91.88 111 ASN A C 1
ATOM 823 O O . ASN A 1 111 ? -14.659 -9.812 -0.173 1.00 91.88 111 ASN A O 1
ATOM 827 N N . VAL A 1 112 ? -14.273 -8.049 1.166 1.00 90.06 112 VAL A N 1
ATOM 828 C CA . VAL A 1 112 ? -15.677 -7.736 1.468 1.00 90.06 112 VAL A CA 1
ATOM 829 C C . VAL A 1 112 ? -15.973 -6.264 1.216 1.00 90.06 112 VAL A C 1
ATOM 831 O O . VAL A 1 112 ? -15.079 -5.426 1.326 1.00 90.06 112 VAL A O 1
ATOM 834 N N . ASP A 1 113 ? -17.229 -5.939 0.909 1.00 90.06 113 ASP A N 1
ATOM 835 C CA . ASP A 1 113 ? -17.685 -4.550 0.795 1.00 90.06 113 ASP A CA 1
ATOM 836 C C . ASP A 1 113 ? -17.990 -3.971 2.183 1.00 90.06 113 ASP A C 1
ATOM 838 O O . ASP A 1 113 ? -18.942 -4.387 2.833 1.00 90.06 113 ASP A O 1
ATOM 842 N N . VAL A 1 114 ? -17.230 -2.978 2.653 1.00 90.88 114 VAL A N 1
ATOM 843 C CA . VAL A 1 114 ? -17.552 -2.291 3.921 1.00 90.88 114 VAL A CA 1
ATOM 844 C C . VAL A 1 114 ? -18.680 -1.274 3.681 1.00 90.88 114 VAL A C 1
ATOM 846 O O . VAL A 1 114 ? -18.460 -0.059 3.530 1.00 90.88 114 VAL A O 1
ATOM 849 N N . ASN A 1 115 ? -19.912 -1.785 3.632 1.00 91.19 115 ASN A N 1
ATOM 850 C CA . ASN A 1 115 ? -21.098 -1.049 3.201 1.00 91.19 115 ASN A CA 1
ATOM 851 C C . ASN A 1 115 ? -21.628 -0.058 4.273 1.00 91.19 115 ASN A C 1
ATOM 853 O O . ASN A 1 115 ? -20.964 0.257 5.260 1.00 91.19 115 ASN A O 1
ATOM 857 N N . GLU A 1 116 ? -22.805 0.548 4.060 1.00 92.81 116 GLU A N 1
ATOM 858 C CA . GLU A 1 116 ? -23.411 1.482 5.037 1.00 92.81 116 GLU A CA 1
ATOM 859 C C . GLU A 1 116 ? -23.774 0.844 6.383 1.00 92.81 116 GLU A C 1
ATOM 861 O O . GLU A 1 116 ? -23.544 1.472 7.412 1.00 92.81 116 GLU A O 1
ATOM 866 N N . ALA A 1 117 ? -24.281 -0.388 6.401 1.00 94.31 117 ALA A N 1
ATOM 867 C CA . ALA A 1 117 ? -24.611 -1.104 7.629 1.00 94.31 117 ALA A CA 1
ATOM 868 C C . ALA A 1 117 ? -23.357 -1.349 8.476 1.00 94.31 117 ALA A C 1
ATOM 870 O O . ALA A 1 117 ? -23.317 -0.934 9.637 1.00 94.31 117 ALA A O 1
ATOM 871 N N . THR A 1 118 ? -22.295 -1.910 7.887 1.00 95.50 118 THR A N 1
ATOM 872 C CA . THR A 1 118 ? -21.030 -2.124 8.610 1.00 95.50 118 THR A CA 1
ATOM 873 C C . THR A 1 118 ? -20.414 -0.807 9.074 1.00 95.50 118 THR A C 1
ATOM 875 O O . THR A 1 118 ? -19.996 -0.692 10.228 1.00 95.50 118 THR A O 1
ATOM 878 N N . ARG A 1 119 ? -20.432 0.245 8.241 1.00 95.25 119 ARG A N 1
ATOM 879 C CA . ARG A 1 119 ? -19.980 1.582 8.671 1.00 95.25 119 ARG A CA 1
ATOM 880 C C . ARG A 1 119 ? -20.816 2.141 9.819 1.00 95.25 119 ARG A C 1
ATOM 882 O O . ARG A 1 119 ? -20.250 2.762 10.714 1.00 95.25 119 ARG A O 1
ATOM 889 N N . GLY A 1 120 ? -22.126 1.913 9.813 1.00 95.81 120 GLY A N 1
ATOM 890 C CA . GLY A 1 120 ? -23.039 2.325 10.877 1.00 95.81 120 GLY A CA 1
ATOM 891 C C . GLY A 1 120 ? -22.736 1.650 12.215 1.00 95.81 120 GLY A C 1
ATOM 892 O O . GLY A 1 120 ? -22.753 2.325 13.246 1.00 95.81 120 GLY A O 1
ATOM 893 N N . VAL A 1 121 ? -22.399 0.354 12.202 1.00 96.62 121 VAL A N 1
ATOM 894 C CA . VAL A 1 121 ? -21.963 -0.380 13.403 1.00 96.62 121 VAL A CA 1
ATOM 895 C C . VAL A 1 121 ? -20.631 0.173 13.911 1.00 96.62 121 VAL A C 1
ATOM 897 O O . VAL A 1 121 ? -20.548 0.590 15.067 1.00 96.62 121 VAL A O 1
ATOM 900 N N . LEU A 1 122 ? -19.618 0.264 13.041 1.00 96.44 122 LEU A N 1
ATOM 901 C CA . LEU A 1 122 ? -18.279 0.754 13.398 1.00 96.44 122 LEU A CA 1
ATOM 902 C C . LEU A 1 122 ? -18.305 2.198 13.927 1.00 96.44 122 LEU A C 1
ATOM 904 O O . LEU A 1 122 ? -17.614 2.518 14.889 1.00 96.44 122 LEU A O 1
ATOM 908 N N . ALA A 1 123 ? -19.130 3.075 13.346 1.00 95.44 123 ALA A N 1
ATOM 909 C CA . ALA A 1 123 ? -19.231 4.478 13.756 1.00 95.44 123 ALA A CA 1
ATOM 910 C C . ALA A 1 123 ? -19.788 4.666 15.178 1.00 95.44 123 ALA A C 1
ATOM 912 O O . ALA A 1 123 ? -19.588 5.723 15.778 1.00 95.44 123 ALA A O 1
ATOM 913 N N . ARG A 1 124 ? -20.485 3.658 15.719 1.00 95.25 124 ARG A N 1
ATOM 914 C CA . ARG A 1 124 ? -21.039 3.669 17.082 1.00 95.25 124 ARG A CA 1
ATOM 915 C C . ARG A 1 124 ? -20.087 3.079 18.125 1.00 95.25 124 ARG A C 1
ATOM 917 O O . ARG A 1 124 ? -20.399 3.132 19.313 1.00 95.25 124 ARG A O 1
ATOM 924 N N . VAL A 1 125 ? -18.932 2.554 17.715 1.00 94.94 125 VAL A N 1
ATOM 925 C CA . VAL A 1 125 ? -17.891 2.085 18.638 1.00 94.94 125 VAL A CA 1
ATOM 926 C C . VAL A 1 125 ? -17.137 3.300 19.194 1.00 94.94 125 VAL A C 1
ATOM 928 O O . VAL A 1 125 ? -16.274 3.887 18.541 1.00 94.94 125 VAL A O 1
ATOM 931 N N . GLY A 1 126 ? -17.523 3.724 20.398 1.00 85.56 126 GLY A N 1
ATOM 932 C CA . GLY A 1 126 ? -16.920 4.845 21.124 1.00 85.56 126 GLY A CA 1
ATOM 933 C C . GLY A 1 126 ? -15.810 4.431 22.096 1.00 85.56 126 GLY A C 1
ATOM 934 O O . GLY A 1 126 ? -15.444 3.261 22.195 1.00 85.56 126 GLY A O 1
ATOM 935 N N . GLY A 1 127 ? -15.287 5.403 22.852 1.00 72.81 127 GLY A N 1
ATOM 936 C CA . GLY A 1 127 ? -14.368 5.126 23.961 1.00 72.81 127 GLY A CA 1
ATOM 937 C C . GLY A 1 127 ? -15.080 4.338 25.064 1.00 72.81 127 GLY A C 1
ATOM 938 O O . GLY A 1 127 ? -16.115 4.785 25.549 1.00 72.81 127 GLY A O 1
ATOM 939 N N . GLY A 1 128 ? -14.551 3.162 25.415 1.00 70.56 128 GLY A N 1
ATOM 940 C CA . GLY A 1 128 ? -15.180 2.220 26.351 1.00 70.56 128 GLY A CA 1
ATOM 941 C C . GLY A 1 128 ? -16.258 1.312 25.738 1.00 70.56 128 GLY A C 1
ATOM 942 O O . GLY A 1 128 ? -16.918 0.589 26.476 1.00 70.56 128 GLY A O 1
ATOM 943 N N . GLY A 1 129 ? -16.467 1.356 24.416 1.00 86.56 129 GLY A N 1
ATOM 944 C CA . GLY A 1 129 ? -17.288 0.365 23.710 1.00 86.56 129 GLY A CA 1
ATOM 945 C C . GLY A 1 129 ? -16.530 -0.943 23.469 1.00 86.56 129 GLY A C 1
ATOM 946 O O . GLY A 1 129 ? -15.327 -1.000 23.688 1.00 86.56 129 GLY A O 1
ATOM 947 N N . TRP A 1 130 ? -17.235 -1.955 22.965 1.00 94.88 130 TRP A N 1
ATOM 948 C CA . TRP A 1 130 ? -16.686 -3.248 22.543 1.00 94.88 130 TRP A CA 1
ATOM 949 C C . TRP A 1 130 ? -16.775 -3.395 21.017 1.00 94.88 130 TRP A C 1
ATOM 951 O O . TRP A 1 130 ? -17.593 -2.732 20.365 1.00 94.88 130 TRP A O 1
ATOM 961 N N . LEU A 1 131 ? -15.926 -4.244 20.439 1.00 96.94 131 LEU A N 1
ATOM 962 C CA . LEU A 1 131 ? -15.923 -4.553 19.009 1.00 96.94 131 LEU A CA 1
ATOM 963 C C . LEU A 1 131 ? -15.581 -6.025 18.814 1.00 96.94 131 LEU A C 1
ATOM 965 O O . LEU A 1 131 ? -14.425 -6.418 18.949 1.00 96.94 131 LEU A O 1
ATOM 969 N N . HIS A 1 132 ? -16.582 -6.817 18.449 1.00 96.75 132 HIS A N 1
ATOM 970 C CA . HIS A 1 132 ? -16.382 -8.203 18.058 1.00 96.75 132 HIS A CA 1
ATOM 971 C C . HIS A 1 132 ? -16.258 -8.302 16.538 1.00 96.75 132 HIS A C 1
ATOM 973 O O . HIS A 1 132 ? -17.081 -7.768 15.786 1.00 96.75 132 HIS A O 1
ATOM 979 N N . LEU A 1 133 ? -15.239 -9.024 16.091 1.00 96.00 133 LEU A N 1
ATOM 980 C CA . LEU A 1 133 ? -14.952 -9.288 14.693 1.00 96.00 133 LEU A CA 1
ATOM 981 C C . LEU A 1 133 ? -14.943 -10.802 14.470 1.00 96.00 133 LEU A C 1
ATOM 983 O O . LEU A 1 133 ? -14.321 -11.546 15.225 1.00 96.00 133 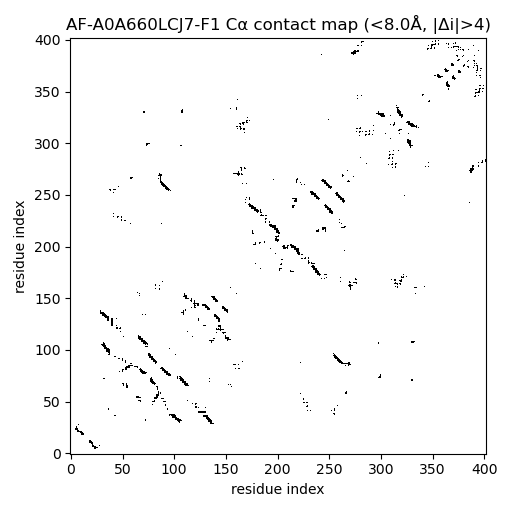LEU A O 1
ATOM 987 N N . ALA A 1 134 ? -15.618 -11.254 13.419 1.00 94.00 134 ALA A N 1
ATOM 988 C CA . ALA A 1 134 ? -15.429 -12.594 12.882 1.00 94.00 134 ALA A CA 1
ATOM 989 C C . ALA A 1 134 ? -15.066 -12.478 11.402 1.00 94.00 134 ALA A C 1
ATOM 991 O O . ALA A 1 134 ? -15.802 -11.878 10.623 1.00 94.00 134 ALA A O 1
ATOM 992 N N . VAL A 1 135 ? -13.919 -13.024 11.020 1.00 93.31 135 VAL A N 1
ATOM 993 C CA . VAL A 1 135 ? -13.445 -13.057 9.633 1.00 93.31 135 VAL A CA 1
ATOM 994 C C . VAL A 1 135 ? -13.531 -14.501 9.189 1.00 93.31 135 VAL A C 1
ATOM 996 O O . VAL A 1 135 ? -12.943 -15.348 9.844 1.00 93.31 135 VAL A O 1
ATOM 999 N N . GLY A 1 136 ? -14.254 -14.799 8.118 1.00 89.38 136 GLY A N 1
ATOM 1000 C CA . GLY A 1 136 ? -14.269 -16.100 7.452 1.00 89.38 136 GLY A CA 1
ATOM 1001 C C . GLY A 1 136 ? -13.748 -16.002 6.024 1.00 89.38 136 GLY A C 1
ATOM 1002 O O . GLY A 1 136 ? -13.342 -14.938 5.561 1.00 89.38 136 GLY A O 1
ATOM 1003 N N . GLU A 1 137 ? -13.762 -17.124 5.312 1.00 85.25 137 GLU A N 1
ATOM 1004 C CA . GLU A 1 137 ? -13.349 -17.160 3.903 1.00 85.25 137 GLU A CA 1
ATOM 1005 C C . GLU A 1 137 ? -14.324 -16.405 2.992 1.00 85.25 137 GLU A C 1
ATOM 1007 O O . GLU A 1 137 ? -13.890 -15.681 2.091 1.00 85.25 137 GLU A O 1
ATOM 1012 N N . ASP A 1 138 ? -15.625 -16.523 3.277 1.00 86.75 138 ASP A N 1
ATOM 1013 C CA . ASP A 1 138 ? -16.719 -15.993 2.455 1.00 86.75 138 ASP A CA 1
ATOM 1014 C C . ASP A 1 138 ? -17.450 -14.798 3.071 1.00 86.75 138 ASP A C 1
ATOM 1016 O O . ASP A 1 138 ? -18.315 -14.207 2.422 1.00 86.75 138 ASP A O 1
ATOM 1020 N N . GLU A 1 139 ? -17.132 -14.427 4.310 1.00 90.88 139 GLU A N 1
ATOM 1021 C CA . GLU A 1 139 ? -17.798 -13.319 4.988 1.00 90.88 139 GLU A CA 1
ATOM 1022 C C . GLU A 1 139 ? -16.942 -12.665 6.072 1.00 90.88 139 GLU A C 1
ATOM 1024 O O . GLU A 1 139 ? -16.021 -13.264 6.625 1.00 90.88 139 GLU A O 1
ATOM 1029 N N . VAL A 1 140 ? -17.285 -11.424 6.406 1.00 94.00 140 VAL A N 1
ATOM 1030 C CA . VAL A 1 140 ? -16.785 -10.711 7.580 1.00 94.00 140 VAL A CA 1
ATOM 1031 C C . VAL A 1 140 ? -17.978 -10.183 8.358 1.00 94.00 140 VAL A C 1
ATOM 1033 O O . VAL A 1 140 ? -18.809 -9.453 7.822 1.00 94.00 140 VAL A O 1
ATOM 1036 N N . GLN A 1 141 ? -18.039 -10.515 9.640 1.00 95.69 141 GLN A N 1
ATOM 1037 C CA . GLN A 1 141 ? -19.036 -10.007 10.567 1.00 95.69 141 GLN A CA 1
ATOM 1038 C C . GLN A 1 141 ? -18.403 -9.019 11.542 1.00 95.69 141 GLN A C 1
ATOM 1040 O O . GLN A 1 141 ? -17.383 -9.297 12.174 1.00 95.69 141 GLN A O 1
ATOM 1045 N N . VAL A 1 142 ? -19.079 -7.889 11.720 1.00 96.81 142 VAL A N 1
ATOM 1046 C CA . VAL A 1 142 ? -18.759 -6.871 12.718 1.00 96.81 142 VAL A CA 1
ATOM 1047 C C . VAL A 1 142 ? -19.933 -6.743 13.678 1.00 96.81 142 VAL A C 1
ATOM 1049 O O . VAL A 1 142 ? -21.075 -6.564 13.255 1.00 96.81 142 VAL A O 1
ATOM 1052 N N . ALA A 1 143 ? -19.656 -6.797 14.977 1.00 96.62 143 ALA A N 1
ATOM 1053 C CA . ALA A 1 143 ? -20.636 -6.567 16.027 1.00 96.62 143 ALA A CA 1
ATOM 1054 C C . ALA A 1 143 ? -20.114 -5.552 17.049 1.00 96.62 143 ALA A C 1
ATOM 1056 O O . ALA A 1 143 ? -18.940 -5.554 17.413 1.00 96.62 143 ALA A O 1
ATOM 1057 N N . GLY A 1 144 ? -21.002 -4.677 17.509 1.00 96.06 144 GLY A N 1
ATOM 1058 C CA . GLY A 1 144 ? -20.705 -3.671 18.523 1.00 96.06 144 GLY A CA 1
ATOM 1059 C C . GLY A 1 144 ? -21.988 -3.067 19.097 1.00 96.06 144 GLY A C 1
ATOM 1060 O O . GLY A 1 144 ? -23.089 -3.534 18.791 1.00 96.06 144 GLY A O 1
ATOM 1061 N N . PRO A 1 145 ? -21.897 -1.962 19.858 1.00 93.38 145 PRO A N 1
ATOM 1062 C CA . PRO A 1 145 ? -23.067 -1.277 20.422 1.00 93.38 145 PRO A CA 1
ATOM 1063 C C . PRO A 1 145 ? -24.111 -0.847 19.379 1.00 93.38 145 PRO A C 1
ATOM 1065 O O . PRO A 1 145 ? -25.279 -0.642 19.697 1.00 93.38 145 PRO A O 1
ATOM 1068 N N . GLY A 1 146 ? -23.689 -0.683 18.121 1.00 89.12 146 GLY A N 1
ATOM 1069 C CA . GLY A 1 146 ? -24.551 -0.333 16.997 1.00 89.12 146 GLY A CA 1
ATOM 1070 C C . GLY A 1 146 ? -25.367 -1.478 16.399 1.00 89.12 146 GLY A C 1
ATOM 1071 O O . GLY A 1 146 ? -26.165 -1.207 15.504 1.00 89.12 146 GLY A O 1
ATOM 1072 N N . GLY A 1 147 ? -25.176 -2.714 16.864 1.00 94.81 147 GLY A N 1
ATOM 1073 C CA . GLY A 1 147 ? -25.776 -3.921 16.301 1.00 94.81 147 GLY A CA 1
ATOM 1074 C C . GLY A 1 147 ? -24.742 -4.815 15.619 1.00 94.81 147 GLY A C 1
ATOM 1075 O O . GLY A 1 147 ? -23.557 -4.784 15.950 1.00 94.81 147 GLY A O 1
ATOM 1076 N N . VAL A 1 148 ? -25.212 -5.617 14.666 1.00 96.31 148 VAL A N 1
ATOM 1077 C CA . VAL A 1 148 ? -24.409 -6.587 13.915 1.00 96.31 148 VAL A CA 1
ATOM 1078 C C . VAL A 1 148 ? -24.565 -6.313 12.424 1.00 96.31 148 VAL A C 1
ATOM 1080 O O . VAL A 1 148 ? -25.676 -6.070 11.955 1.00 96.31 148 VAL A O 1
ATOM 1083 N N . ALA A 1 149 ? -23.463 -6.374 11.686 1.00 96.44 149 ALA A N 1
ATOM 1084 C CA . ALA A 1 149 ? -23.441 -6.342 10.232 1.00 96.44 149 ALA A CA 1
ATOM 1085 C C . ALA A 1 149 ? -22.590 -7.503 9.708 1.00 96.44 149 ALA A C 1
ATOM 1087 O O . ALA A 1 149 ? -21.579 -7.855 10.315 1.00 96.44 149 ALA A O 1
ATOM 1088 N N . VAL A 1 150 ? -23.021 -8.100 8.598 1.00 94.94 150 VAL A N 1
ATOM 1089 C CA . VAL A 1 150 ? -22.335 -9.209 7.926 1.00 94.94 150 VAL A CA 1
ATOM 1090 C C . VAL A 1 150 ? -22.139 -8.817 6.471 1.00 94.94 150 VAL A C 1
ATOM 1092 O O . VAL A 1 150 ? -23.106 -8.478 5.789 1.00 94.94 150 VAL A O 1
ATOM 1095 N N . GLU A 1 151 ? -20.899 -8.881 6.007 1.00 93.88 151 GLU A N 1
ATOM 1096 C CA . GLU A 1 151 ? -20.521 -8.610 4.626 1.00 93.88 151 GLU A CA 1
ATOM 1097 C C . GLU A 1 151 ? -20.053 -9.887 3.959 1.00 93.88 151 GLU A C 1
ATOM 1099 O O . GLU A 1 151 ? -19.230 -10.612 4.509 1.00 93.88 151 GLU A O 1
ATOM 1104 N N . ARG A 1 152 ? -20.555 -10.148 2.753 1.00 91.06 152 ARG A N 1
ATOM 1105 C CA . ARG A 1 152 ? -20.153 -11.312 1.962 1.00 91.06 152 ARG A CA 1
ATOM 1106 C C . ARG A 1 152 ? -18.951 -10.992 1.091 1.00 91.06 152 ARG A C 1
ATOM 1108 O O . ARG A 1 152 ? -18.737 -9.842 0.700 1.00 91.06 152 ARG A O 1
ATOM 1115 N N . LYS A 1 153 ? -18.208 -12.036 0.741 1.00 90.50 153 LYS A N 1
ATOM 1116 C CA . LYS A 1 153 ? -17.096 -11.966 -0.193 1.00 90.50 153 LYS A CA 1
ATOM 1117 C C . LYS A 1 153 ? -17.570 -11.444 -1.542 1.00 90.50 153 LYS A C 1
ATOM 1119 O O . LYS A 1 153 ? -18.588 -11.882 -2.082 1.00 90.50 153 LYS A O 1
ATOM 1124 N N . VAL A 1 154 ? -16.815 -10.504 -2.088 1.00 90.12 154 VAL A N 1
ATOM 1125 C CA . VAL A 1 154 ? -17.066 -9.901 -3.403 1.00 90.12 154 VAL A CA 1
ATOM 1126 C C . VAL A 1 154 ? -15.975 -10.308 -4.390 1.00 90.12 154 VAL A C 1
ATOM 1128 O O . VAL A 1 154 ? -14.983 -10.926 -4.020 1.00 90.12 154 VAL A O 1
ATOM 1131 N N . ALA A 1 155 ? -16.130 -9.995 -5.673 1.00 87.75 155 ALA A N 1
ATOM 1132 C CA . ALA A 1 155 ? -15.047 -10.193 -6.632 1.00 87.75 155 ALA A CA 1
ATOM 1133 C C . ALA A 1 155 ? -14.066 -9.017 -6.551 1.00 87.75 155 ALA A C 1
ATOM 1135 O O . ALA A 1 155 ? -14.467 -7.869 -6.752 1.00 87.75 155 ALA A O 1
ATOM 1136 N N . LEU A 1 156 ? -12.783 -9.289 -6.293 1.00 87.12 156 LEU A N 1
ATOM 1137 C CA . LEU A 1 156 ? -11.772 -8.236 -6.240 1.00 87.12 156 LEU A CA 1
ATOM 1138 C C . LEU A 1 156 ? -11.489 -7.699 -7.656 1.00 87.12 156 LEU A C 1
ATOM 1140 O O . LEU A 1 156 ? -11.150 -8.480 -8.549 1.00 87.12 156 LEU A O 1
ATOM 1144 N N . PRO A 1 157 ? -11.568 -6.378 -7.903 1.00 85.81 157 PRO A N 1
ATOM 1145 C CA . PRO A 1 157 ? -11.301 -5.842 -9.230 1.00 85.81 157 PRO A CA 1
ATOM 1146 C C . PRO A 1 157 ? -9.860 -6.099 -9.676 1.00 85.81 157 PRO A C 1
ATOM 1148 O O . PRO A 1 157 ? -8.905 -5.800 -8.958 1.00 85.81 157 PRO A O 1
ATOM 1151 N N . THR A 1 158 ? -9.684 -6.509 -10.931 1.00 84.81 158 THR A N 1
ATOM 1152 C CA . THR A 1 158 ? -8.375 -6.734 -11.566 1.00 84.81 158 THR A CA 1
ATOM 1153 C C . THR A 1 158 ? -7.405 -5.558 -11.404 1.00 84.81 158 THR A C 1
ATOM 1155 O O . THR A 1 158 ? -6.195 -5.726 -11.256 1.00 84.81 158 THR A O 1
ATOM 1158 N N . ARG A 1 159 ? -7.936 -4.328 -11.403 1.00 86.62 159 ARG A N 1
ATOM 1159 C CA . ARG A 1 159 ? -7.151 -3.112 -11.159 1.00 86.62 159 ARG A CA 1
ATOM 1160 C C . ARG A 1 159 ? -6.486 -3.123 -9.779 1.00 86.62 159 ARG A C 1
ATOM 1162 O O . ARG A 1 159 ? -5.341 -2.689 -9.666 1.00 86.62 159 ARG A O 1
ATOM 1169 N N . TRP A 1 160 ? -7.191 -3.578 -8.748 1.00 89.75 160 TRP A N 1
ATOM 1170 C CA . TRP A 1 160 ? -6.657 -3.664 -7.391 1.00 89.75 160 TRP A CA 1
ATOM 1171 C C . TRP A 1 160 ? -5.647 -4.793 -7.260 1.00 89.75 160 TRP A C 1
ATOM 1173 O O . TRP A 1 160 ? -4.587 -4.551 -6.698 1.00 89.75 160 TRP A O 1
ATOM 1183 N N . VAL A 1 161 ? -5.905 -5.953 -7.874 1.00 88.19 161 VAL A N 1
ATOM 1184 C CA . VAL A 1 161 ? -4.937 -7.063 -7.931 1.00 88.19 161 VAL A CA 1
ATOM 1185 C C . VAL A 1 161 ? -3.574 -6.573 -8.443 1.00 88.19 161 VAL A C 1
ATOM 1187 O O . VAL A 1 161 ? -2.569 -6.715 -7.751 1.00 88.19 161 VAL A O 1
ATOM 1190 N N . LYS A 1 162 ? -3.541 -5.869 -9.588 1.00 88.06 162 LYS A N 1
ATOM 1191 C CA . LYS A 1 162 ? -2.304 -5.241 -10.099 1.00 88.06 162 LYS A CA 1
ATOM 1192 C C . LYS A 1 162 ? -1.743 -4.184 -9.150 1.00 88.06 162 LYS A C 1
ATOM 1194 O O . LYS A 1 162 ? -0.544 -4.130 -8.905 1.00 88.06 162 LYS A O 1
ATOM 1199 N N . GLY A 1 163 ? -2.615 -3.315 -8.639 1.00 92.50 163 GLY A N 1
ATOM 1200 C CA . GLY A 1 163 ? -2.213 -2.202 -7.784 1.00 92.50 163 GLY A CA 1
ATOM 1201 C C . GLY A 1 163 ? -1.537 -2.664 -6.493 1.00 92.50 163 GLY A C 1
ATOM 1202 O O . GLY A 1 163 ? -0.576 -2.040 -6.066 1.00 92.50 163 GLY A O 1
ATOM 1203 N N . PHE A 1 164 ? -1.990 -3.763 -5.894 1.00 94.00 164 PHE A N 1
ATOM 1204 C CA . PHE A 1 164 ? -1.411 -4.305 -4.670 1.00 94.00 164 PHE A CA 1
ATOM 1205 C C . PHE A 1 164 ? -0.002 -4.879 -4.866 1.00 94.00 164 PHE A C 1
ATOM 1207 O O . PHE A 1 164 ? 0.826 -4.737 -3.962 1.00 94.00 164 PHE A O 1
ATOM 1214 N N . GLY A 1 165 ? 0.286 -5.490 -6.020 1.00 91.56 165 GLY A N 1
ATOM 1215 C CA . GLY A 1 165 ? 1.650 -5.907 -6.370 1.00 91.56 165 GLY A CA 1
ATOM 1216 C C . GLY A 1 165 ? 2.573 -4.700 -6.564 1.00 91.56 165 GLY A C 1
ATOM 1217 O O . GLY A 1 165 ? 3.655 -4.629 -5.987 1.00 91.56 165 GLY A O 1
ATOM 1218 N N . GLU A 1 166 ? 2.092 -3.684 -7.284 1.00 93.31 166 GLU A N 1
ATOM 1219 C CA . GLU A 1 166 ? 2.816 -2.425 -7.525 1.00 93.31 166 GLU A CA 1
ATOM 1220 C C . GLU A 1 166 ? 3.099 -1.646 -6.232 1.00 93.31 166 GLU A C 1
ATOM 1222 O O . GLU A 1 166 ? 4.179 -1.081 -6.071 1.00 93.31 166 GLU A O 1
ATOM 1227 N N . VAL A 1 167 ? 2.165 -1.655 -5.274 1.00 95.81 167 VAL A N 1
ATOM 1228 C CA . VAL A 1 167 ? 2.390 -1.094 -3.932 1.00 95.81 167 VAL A CA 1
ATOM 1229 C C . VAL A 1 167 ? 3.526 -1.818 -3.216 1.00 95.81 167 VAL A C 1
ATOM 1231 O O . VAL A 1 167 ? 4.334 -1.149 -2.583 1.00 95.81 167 VAL A O 1
ATOM 1234 N N . GLY A 1 168 ? 3.608 -3.150 -3.312 1.00 93.12 168 GLY A N 1
ATOM 1235 C CA . GLY A 1 168 ? 4.687 -3.929 -2.697 1.00 93.12 168 GLY A CA 1
ATOM 1236 C C . GLY A 1 168 ? 6.061 -3.522 -3.230 1.00 93.12 168 GLY A C 1
ATOM 1237 O O . GLY A 1 168 ? 6.943 -3.170 -2.446 1.00 93.12 168 GLY A O 1
ATOM 1238 N N . VAL A 1 169 ? 6.198 -3.462 -4.559 1.00 91.50 169 VAL A N 1
ATOM 1239 C CA . VAL A 1 169 ? 7.427 -3.008 -5.235 1.00 91.50 169 VAL A CA 1
ATOM 1240 C C . VAL A 1 169 ? 7.776 -1.573 -4.835 1.00 91.50 169 VAL A C 1
ATOM 1242 O O . VAL A 1 169 ? 8.915 -1.277 -4.474 1.00 91.50 169 VAL A O 1
ATOM 1245 N N . ALA A 1 170 ? 6.791 -0.671 -4.857 1.00 93.38 170 ALA A N 1
ATOM 1246 C CA . ALA A 1 170 ? 7.001 0.727 -4.504 1.00 93.38 170 ALA A CA 1
ATOM 1247 C C . ALA A 1 170 ? 7.409 0.901 -3.035 1.00 93.38 170 ALA A C 1
ATOM 1249 O O . ALA A 1 170 ? 8.329 1.665 -2.754 1.00 93.38 170 ALA A O 1
ATOM 1250 N N . ALA A 1 171 ? 6.753 0.196 -2.109 1.00 94.88 171 ALA A N 1
ATOM 1251 C CA . ALA A 1 171 ? 7.035 0.261 -0.679 1.00 94.88 171 ALA A CA 1
ATOM 1252 C C . ALA A 1 171 ? 8.446 -0.244 -0.358 1.00 94.88 171 ALA A C 1
ATOM 1254 O O . ALA A 1 171 ? 9.167 0.412 0.386 1.00 94.88 171 ALA A O 1
ATOM 1255 N N . ARG A 1 172 ? 8.881 -1.346 -0.974 1.00 93.75 172 ARG A N 1
ATOM 1256 C CA . ARG A 1 172 ? 10.239 -1.883 -0.805 1.00 93.75 172 ARG A CA 1
ATOM 1257 C C . ARG A 1 172 ? 11.343 -0.905 -1.221 1.00 93.75 172 ARG A C 1
ATOM 1259 O O . ARG A 1 172 ? 12.431 -0.941 -0.656 1.00 93.75 172 ARG A O 1
ATOM 1266 N N . ALA A 1 173 ? 11.069 -0.024 -2.182 1.00 92.62 173 ALA A N 1
ATOM 1267 C CA . ALA A 1 173 ? 12.018 0.990 -2.643 1.00 92.62 173 ALA A CA 1
ATOM 1268 C C . ALA A 1 173 ? 12.069 2.253 -1.757 1.00 92.62 173 ALA A C 1
ATOM 1270 O O . ALA A 1 173 ? 12.919 3.121 -1.981 1.00 92.62 173 ALA A O 1
ATOM 1271 N N . LEU A 1 174 ? 11.161 2.398 -0.786 1.00 96.25 174 LEU A N 1
ATOM 1272 C CA . LEU A 1 174 ? 11.141 3.553 0.111 1.00 96.25 174 LEU A CA 1
ATOM 1273 C C . LEU A 1 174 ? 12.230 3.454 1.178 1.00 96.25 174 LEU A C 1
ATOM 1275 O O . LEU A 1 174 ? 12.592 2.377 1.642 1.00 96.25 174 LEU A O 1
ATOM 1279 N N . GLN A 1 175 ? 12.709 4.619 1.598 1.00 95.50 175 GLN A N 1
ATOM 1280 C CA . GLN A 1 175 ? 13.667 4.778 2.681 1.00 95.50 175 GLN A CA 1
ATOM 1281 C C . GLN A 1 175 ? 13.028 5.547 3.847 1.00 95.50 175 GLN A C 1
ATOM 1283 O O . GLN A 1 175 ? 12.158 6.404 3.618 1.00 95.50 175 GLN A O 1
ATOM 1288 N N . PRO A 1 176 ? 13.440 5.272 5.099 1.00 96.75 176 PRO A N 1
ATOM 1289 C CA . PRO A 1 176 ? 13.017 6.065 6.246 1.00 96.75 176 PRO A CA 1
ATOM 1290 C C . PRO A 1 176 ? 13.431 7.532 6.068 1.00 96.75 176 PRO A C 1
ATOM 1292 O O . PRO A 1 176 ? 14.590 7.822 5.778 1.00 96.75 176 PRO A O 1
ATOM 1295 N N . GLY A 1 177 ? 12.488 8.459 6.247 1.00 96.75 177 GLY A N 1
ATOM 1296 C CA . GLY A 1 177 ? 12.761 9.896 6.258 1.00 96.75 177 GLY A CA 1
ATOM 1297 C C . GLY A 1 177 ? 12.974 10.408 7.679 1.00 96.75 177 GLY A C 1
ATOM 1298 O O . GLY A 1 177 ? 14.096 10.657 8.110 1.00 96.75 177 GLY A O 1
ATOM 1299 N N . PHE A 1 178 ? 11.877 10.581 8.413 1.00 98.06 178 PHE A N 1
ATOM 1300 C CA . PHE A 1 178 ? 11.871 11.024 9.810 1.00 98.06 178 PHE A CA 1
ATOM 1301 C C . PHE A 1 178 ? 10.576 10.594 10.502 1.00 98.06 178 PHE A C 1
ATOM 1303 O O . PHE A 1 178 ? 9.627 10.136 9.862 1.00 98.06 178 PHE A O 1
ATOM 1310 N N . GLU A 1 179 ? 10.517 10.790 11.815 1.00 98.19 179 GLU A N 1
ATOM 1311 C CA . GLU A 1 179 ? 9.329 10.534 12.618 1.00 98.19 179 GLU A CA 1
ATOM 1312 C C . GLU A 1 179 ? 8.831 11.818 13.282 1.00 98.19 179 GLU A C 1
ATOM 1314 O O . GLU A 1 179 ? 9.604 12.582 13.862 1.00 98.19 179 GLU A O 1
ATOM 1319 N N . LEU A 1 180 ? 7.522 12.057 13.200 1.00 98.38 180 LEU A N 1
ATOM 1320 C CA . LEU A 1 180 ? 6.854 13.080 13.992 1.00 98.38 180 LEU A CA 1
ATOM 1321 C C . LEU A 1 180 ? 6.381 12.454 15.312 1.00 98.38 180 LEU A C 1
ATOM 1323 O O . LEU A 1 180 ? 5.574 11.521 15.268 1.00 98.38 180 LEU A O 1
ATOM 1327 N N . PRO A 1 181 ? 6.791 12.988 16.478 1.00 97.56 181 PRO A N 1
ATOM 1328 C CA . PRO A 1 181 ? 6.278 12.533 17.769 1.00 97.56 181 PRO A CA 1
ATOM 1329 C C . PRO A 1 181 ? 4.755 12.687 17.863 1.00 97.56 181 PRO A C 1
ATOM 1331 O O . PRO A 1 181 ? 4.201 13.609 17.261 1.00 97.56 181 PRO A O 1
ATOM 1334 N N . GLY A 1 182 ? 4.076 11.860 18.664 1.00 96.62 182 GLY A N 1
ATOM 1335 C CA . GLY A 1 182 ? 2.607 11.770 18.715 1.00 96.62 182 GLY A CA 1
ATOM 1336 C C . GLY A 1 182 ? 1.858 13.103 18.763 1.00 96.62 182 GLY A C 1
ATOM 1337 O O . GLY A 1 182 ? 0.980 13.343 17.940 1.00 96.62 182 GLY A O 1
ATOM 1338 N N . VAL A 1 183 ? 2.249 14.031 19.643 1.00 96.25 183 VAL A N 1
ATOM 1339 C CA . VAL A 1 183 ? 1.609 15.362 19.730 1.00 96.25 183 VAL A CA 1
ATOM 1340 C C . VAL A 1 183 ? 1.815 16.187 18.449 1.00 96.25 183 VAL A C 1
ATOM 1342 O O . VAL A 1 183 ? 0.906 16.884 17.989 1.00 96.25 183 VAL A O 1
ATOM 1345 N N . VAL A 1 184 ? 2.999 16.102 17.837 1.00 97.44 184 VAL A N 1
ATOM 1346 C CA . VAL A 1 184 ? 3.308 16.784 16.570 1.00 97.44 184 VAL A CA 1
ATOM 1347 C C . VAL A 1 184 ? 2.524 16.147 15.424 1.00 97.44 184 VAL A C 1
ATOM 1349 O O . VAL A 1 184 ? 1.917 16.878 14.644 1.00 97.44 184 VAL A O 1
ATOM 1352 N N . ALA A 1 185 ? 2.475 14.815 15.361 1.00 97.69 185 ALA A N 1
ATOM 1353 C CA . ALA A 1 185 ? 1.696 14.057 14.386 1.00 97.69 185 ALA A CA 1
ATOM 1354 C C . ALA A 1 185 ? 0.196 14.381 14.480 1.00 97.69 185 ALA A C 1
ATOM 1356 O O . ALA A 1 185 ? -0.433 14.702 13.474 1.00 97.69 185 ALA A O 1
ATOM 1357 N N . GLN A 1 186 ? -0.365 14.395 15.691 1.00 97.75 186 GLN A N 1
ATOM 1358 C CA . GLN A 1 186 ? -1.753 14.775 15.965 1.00 97.75 186 GLN A CA 1
ATOM 1359 C C . GLN A 1 186 ? -2.086 16.169 15.431 1.00 97.75 186 GLN A C 1
ATOM 1361 O O . GLN A 1 186 ? -3.087 16.350 14.735 1.00 97.75 186 GLN A O 1
ATOM 1366 N N . ARG A 1 187 ? -1.241 17.161 15.741 1.00 97.12 187 ARG A N 1
ATOM 1367 C CA . ARG A 1 187 ? -1.420 18.538 15.262 1.00 97.12 187 ARG A CA 1
ATOM 1368 C C . ARG A 1 187 ? -1.279 18.625 13.744 1.00 97.12 187 ARG A C 1
ATOM 1370 O O . ARG A 1 187 ? -2.086 19.294 13.106 1.00 97.12 187 ARG A O 1
ATOM 1377 N N . PHE A 1 188 ? -0.284 17.947 13.177 1.00 97.62 188 PHE A N 1
ATOM 1378 C CA . PHE A 1 188 ? -0.041 17.892 11.738 1.00 97.62 188 PHE A CA 1
ATOM 1379 C C . PHE A 1 188 ? -1.245 17.320 10.978 1.00 97.62 188 PHE A C 1
ATOM 1381 O O . PHE A 1 188 ? -1.723 17.945 10.037 1.00 97.62 188 PHE A O 1
ATOM 1388 N N . LEU A 1 189 ? -1.792 16.187 11.426 1.00 97.44 189 LEU A N 1
ATOM 1389 C CA . LEU A 1 189 ? -2.907 15.511 10.755 1.00 97.44 189 LEU A CA 1
ATOM 1390 C C . LEU A 1 189 ? -4.240 16.270 10.844 1.00 97.44 189 LEU A C 1
ATOM 1392 O O . LEU A 1 189 ? -5.111 16.083 9.994 1.00 97.44 189 LEU A O 1
ATOM 1396 N N . ARG A 1 190 ? -4.401 17.134 11.852 1.00 96.62 190 ARG A N 1
ATOM 1397 C CA . ARG A 1 190 ? -5.563 18.030 11.996 1.00 96.62 190 ARG A CA 1
ATOM 1398 C C . ARG A 1 190 ? -5.402 19.351 11.245 1.00 96.62 190 ARG A C 1
ATOM 1400 O O . ARG A 1 190 ? -6.383 20.072 11.074 1.00 96.62 190 ARG A O 1
ATOM 1407 N N . ALA A 1 191 ? -4.186 19.692 10.823 1.00 94.88 191 ALA A N 1
ATOM 1408 C CA . ALA A 1 191 ? -3.928 20.920 10.092 1.00 94.88 191 ALA A CA 1
ATOM 1409 C C . ALA A 1 191 ? -4.502 20.861 8.666 1.00 94.88 191 ALA A C 1
ATOM 1411 O O . ALA A 1 191 ? -4.886 19.812 8.141 1.00 94.88 191 ALA A O 1
ATOM 1412 N N . ALA A 1 192 ? -4.560 22.024 8.018 1.00 93.38 192 ALA A N 1
ATOM 1413 C CA . ALA A 1 192 ? -4.871 22.090 6.600 1.00 93.38 192 ALA A CA 1
ATOM 1414 C C . ALA A 1 192 ? -3.705 21.521 5.774 1.00 93.38 192 ALA A C 1
ATOM 1416 O O . ALA A 1 192 ? -2.540 21.854 6.002 1.00 93.38 192 ALA A O 1
ATOM 1417 N N . PHE A 1 193 ? -4.035 20.691 4.787 1.00 95.62 193 PHE A N 1
ATOM 1418 C CA . PHE A 1 193 ? -3.071 20.172 3.823 1.00 95.62 193 PHE A CA 1
ATOM 1419 C C . PHE A 1 193 ? -3.012 21.089 2.593 1.00 95.62 193 PHE A C 1
ATOM 1421 O O . PHE A 1 193 ? -4.069 21.518 2.114 1.00 95.62 193 PHE A O 1
ATOM 1428 N N . PRO A 1 194 ? -1.812 21.388 2.061 1.00 95.19 194 PRO A N 1
ATOM 1429 C CA . PRO A 1 194 ? -1.665 22.126 0.814 1.00 95.19 194 PRO A CA 1
ATOM 1430 C C . PRO A 1 194 ? -2.420 21.452 -0.339 1.00 95.19 194 PRO A C 1
ATOM 1432 O O . PRO A 1 194 ? -2.559 20.235 -0.374 1.00 95.19 194 PRO A O 1
ATOM 1435 N N . ARG A 1 195 ? -2.882 22.237 -1.314 1.00 94.50 195 ARG A N 1
ATOM 1436 C CA . ARG A 1 195 ? -3.441 21.727 -2.578 1.00 94.50 195 ARG A CA 1
ATOM 1437 C C . ARG A 1 195 ? -2.484 22.065 -3.712 1.00 94.50 195 ARG A C 1
ATOM 1439 O O . ARG A 1 195 ? -2.718 22.989 -4.483 1.00 94.50 195 ARG A O 1
ATOM 1446 N N . THR A 1 196 ? -1.361 21.362 -3.743 1.00 94.69 196 THR A N 1
ATOM 1447 C CA . THR A 1 196 ? -0.275 21.548 -4.715 1.00 94.69 196 THR A CA 1
ATOM 1448 C C . THR A 1 196 ? 0.154 20.195 -5.257 1.00 94.69 196 THR A C 1
ATOM 1450 O O . THR A 1 196 ? 0.014 19.180 -4.580 1.00 94.69 196 THR A O 1
ATOM 1453 N N . ARG A 1 197 ? 0.707 20.175 -6.470 1.00 94.44 197 ARG A N 1
ATOM 1454 C CA . ARG A 1 197 ? 1.217 18.946 -7.084 1.00 94.44 197 ARG A CA 1
ATOM 1455 C C . ARG A 1 197 ? 2.368 18.341 -6.282 1.00 94.44 197 ARG A C 1
ATOM 1457 O O . ARG A 1 197 ? 2.495 17.124 -6.219 1.00 94.44 197 ARG A O 1
ATOM 1464 N N . GLU A 1 198 ? 3.207 19.179 -5.687 1.00 95.19 198 GLU A N 1
ATOM 1465 C CA . GLU A 1 198 ? 4.311 18.761 -4.829 1.00 95.19 198 GLU A CA 1
ATOM 1466 C C . GLU A 1 198 ? 4.628 19.824 -3.785 1.00 95.19 198 GLU A C 1
ATOM 1468 O O . GLU A 1 198 ? 4.530 21.026 -4.046 1.00 95.19 198 GLU A O 1
ATOM 1473 N N . VAL A 1 199 ? 5.021 19.356 -2.606 1.00 97.12 199 VAL A N 1
ATOM 1474 C CA . VAL A 1 199 ? 5.641 20.145 -1.544 1.00 97.12 199 VAL A CA 1
ATOM 1475 C C . VAL A 1 199 ? 6.486 19.214 -0.680 1.00 97.12 199 VAL A C 1
ATOM 1477 O O . VAL A 1 199 ? 6.198 18.022 -0.581 1.00 97.12 199 VAL A O 1
ATOM 1480 N N . SER A 1 200 ? 7.521 19.740 -0.037 1.00 97.56 200 SER A N 1
ATOM 1481 C CA . SER A 1 200 ? 8.328 18.950 0.890 1.00 97.56 200 SER A CA 1
ATOM 1482 C C . SER A 1 200 ? 7.749 19.010 2.303 1.00 97.56 200 SER A C 1
ATOM 1484 O O . SER A 1 200 ? 7.391 20.087 2.788 1.00 97.56 200 SER A O 1
ATOM 1486 N N . LEU A 1 201 ? 7.674 17.867 2.983 1.00 98.00 201 LEU A N 1
ATOM 1487 C CA . LEU A 1 201 ? 7.399 17.789 4.414 1.00 98.00 201 LEU A CA 1
ATOM 1488 C C . LEU A 1 201 ? 8.722 17.769 5.183 1.00 98.00 201 LEU A C 1
ATOM 1490 O O . LEU A 1 201 ? 9.574 16.917 4.942 1.00 98.00 201 LEU A O 1
ATOM 1494 N N . MET A 1 202 ? 8.880 18.708 6.111 1.00 97.38 202 MET A N 1
ATOM 1495 C CA . MET A 1 202 ? 10.067 18.835 6.957 1.00 97.38 202 MET A CA 1
ATOM 1496 C C . MET A 1 202 ? 9.933 18.005 8.247 1.00 97.38 202 MET A C 1
ATOM 1498 O O . MET A 1 202 ? 8.811 17.881 8.753 1.00 97.38 202 MET A O 1
ATOM 1502 N N . PRO A 1 203 ? 11.052 17.584 8.877 1.00 95.56 203 PRO A N 1
ATOM 1503 C CA . PRO A 1 203 ? 11.048 16.868 10.161 1.00 95.56 203 PRO A CA 1
ATOM 1504 C C . PRO A 1 203 ? 10.290 17.556 11.307 1.00 95.56 203 PRO A C 1
ATOM 1506 O O . PRO A 1 203 ? 9.817 16.906 12.229 1.00 95.56 203 PRO A O 1
ATOM 1509 N N . GLY A 1 204 ? 10.111 18.880 11.245 1.00 91.88 204 GLY A N 1
ATOM 1510 C CA . GLY A 1 204 ? 9.306 19.638 12.212 1.00 91.88 204 GLY A CA 1
ATOM 1511 C C . GLY A 1 204 ? 7.785 19.579 11.993 1.00 91.88 204 GLY A C 1
ATOM 1512 O O . GLY A 1 204 ? 7.055 20.318 12.657 1.00 91.88 204 GLY A O 1
ATOM 1513 N N . GLY A 1 205 ? 7.296 18.781 11.037 1.00 94.88 205 GLY A N 1
ATOM 1514 C CA . GLY A 1 205 ? 5.871 18.685 10.693 1.00 94.88 205 GLY A CA 1
ATOM 1515 C C . GLY A 1 205 ? 5.337 19.922 9.965 1.00 94.88 205 GLY A C 1
ATOM 1516 O O . GLY A 1 205 ? 4.185 20.311 10.159 1.00 94.88 205 GLY A O 1
ATOM 1517 N N . ARG A 1 206 ? 6.187 20.581 9.167 1.00 94.56 206 ARG A N 1
ATOM 1518 C CA . ARG A 1 206 ? 5.853 21.794 8.401 1.00 94.56 206 ARG A CA 1
ATOM 1519 C C . ARG A 1 206 ? 6.082 21.574 6.912 1.00 94.56 206 ARG A C 1
ATOM 1521 O O . ARG A 1 206 ? 7.024 20.892 6.521 1.00 94.56 206 ARG A O 1
ATOM 1528 N N . TRP A 1 207 ? 5.242 22.200 6.100 1.00 97.25 207 TRP A N 1
ATOM 1529 C CA . TRP A 1 207 ? 5.374 22.209 4.647 1.00 97.25 207 TRP A CA 1
ATOM 1530 C C . TRP A 1 207 ? 6.417 23.239 4.200 1.00 97.25 207 TRP A C 1
ATOM 1532 O O . TRP A 1 207 ? 6.437 24.355 4.719 1.00 97.25 207 TRP A O 1
ATOM 1542 N N . SER A 1 208 ? 7.260 22.880 3.231 1.00 96.31 208 SER A N 1
ATOM 1543 C CA . SER A 1 208 ? 8.266 23.756 2.622 1.00 96.31 208 SER A CA 1
ATOM 1544 C C . SER A 1 208 ? 8.267 23.595 1.103 1.00 96.31 208 SER A C 1
ATOM 1546 O O . SER A 1 208 ? 8.369 22.482 0.586 1.00 96.31 208 SER A O 1
ATOM 1548 N N . VAL A 1 209 ? 8.181 24.714 0.381 1.00 95.25 209 VAL A N 1
ATOM 1549 C CA . VAL A 1 209 ? 8.352 24.738 -1.083 1.00 95.25 209 VAL A CA 1
ATOM 1550 C C . VAL A 1 209 ? 9.833 24.658 -1.457 1.00 95.25 209 VAL A C 1
ATOM 1552 O O . VAL A 1 209 ? 10.182 23.971 -2.407 1.00 95.25 209 VAL A O 1
ATOM 1555 N N . ALA A 1 210 ? 10.707 25.312 -0.684 1.00 93.31 210 ALA A N 1
ATOM 1556 C CA . ALA A 1 210 ? 12.153 25.297 -0.913 1.00 93.31 210 ALA A CA 1
ATOM 1557 C C . ALA A 1 210 ? 12.808 23.951 -0.549 1.00 93.31 210 ALA A C 1
ATOM 1559 O O . ALA A 1 210 ? 13.947 23.696 -0.928 1.00 93.31 210 ALA A O 1
ATOM 1560 N N . GLY A 1 211 ? 12.102 23.100 0.202 1.00 93.50 211 GLY A N 1
ATOM 1561 C CA . GLY A 1 211 ? 12.669 21.885 0.776 1.00 93.50 211 GLY A CA 1
ATOM 1562 C C . GLY A 1 211 ? 13.626 22.191 1.928 1.00 93.50 211 GLY A C 1
ATOM 1563 O O . GLY A 1 211 ? 13.463 23.188 2.638 1.00 93.50 211 GLY A O 1
ATOM 1564 N N . GLY A 1 212 ? 14.588 21.295 2.133 1.00 92.88 212 GLY A N 1
ATOM 1565 C CA . GLY A 1 212 ? 15.637 21.397 3.142 1.00 92.88 212 GLY A CA 1
ATOM 1566 C C . GLY A 1 212 ? 16.234 20.029 3.470 1.00 92.88 212 GLY A C 1
ATOM 1567 O O . GLY A 1 212 ? 15.786 19.002 2.959 1.00 92.88 212 GLY A O 1
ATOM 1568 N N . ALA A 1 213 ? 17.254 20.010 4.327 1.00 93.62 213 ALA A N 1
ATOM 1569 C CA . ALA A 1 213 ? 17.880 18.764 4.759 1.00 93.62 213 ALA A CA 1
ATOM 1570 C C . ALA A 1 213 ? 16.857 17.844 5.453 1.00 93.62 213 ALA A C 1
ATOM 1572 O O . ALA A 1 213 ? 16.101 18.286 6.320 1.00 93.62 213 ALA A O 1
ATOM 1573 N N . GLY A 1 214 ? 16.829 16.570 5.050 1.00 92.69 214 GLY A N 1
ATOM 1574 C CA . GLY A 1 214 ? 15.915 15.561 5.600 1.00 92.69 214 GLY A CA 1
ATOM 1575 C C . GLY A 1 214 ? 14.444 15.733 5.205 1.00 92.69 214 GLY A C 1
ATOM 1576 O O . GLY A 1 214 ? 13.580 15.101 5.807 1.00 92.69 214 GLY A O 1
ATOM 1577 N N . ALA A 1 215 ? 14.128 16.594 4.235 1.00 96.25 215 ALA A N 1
ATOM 1578 C CA . ALA A 1 215 ? 12.756 16.774 3.780 1.00 96.25 215 ALA A CA 1
ATOM 1579 C C . ALA A 1 215 ? 12.299 15.614 2.882 1.00 96.25 215 ALA A C 1
ATOM 1581 O O . ALA A 1 215 ? 13.063 15.120 2.052 1.00 96.25 215 ALA A O 1
ATOM 1582 N N . VAL A 1 216 ? 11.031 15.218 3.005 1.00 97.56 216 VAL A N 1
ATOM 1583 C CA . VAL A 1 216 ? 10.411 14.207 2.136 1.00 97.56 216 VAL A CA 1
ATOM 1584 C C . VAL A 1 216 ? 9.472 14.893 1.154 1.00 97.56 216 VAL A C 1
ATOM 1586 O O . VAL A 1 216 ? 8.569 15.624 1.561 1.00 97.56 216 VAL A O 1
ATOM 1589 N N . ALA A 1 217 ? 9.667 14.653 -0.140 1.00 96.38 217 ALA A N 1
ATOM 1590 C CA . ALA A 1 217 ? 8.770 15.140 -1.179 1.00 96.38 217 ALA A CA 1
ATOM 1591 C C . ALA A 1 217 ? 7.407 14.433 -1.100 1.00 96.38 217 ALA A C 1
ATOM 1593 O O . ALA A 1 217 ? 7.322 13.204 -1.110 1.00 96.38 217 ALA A O 1
ATOM 1594 N N . VAL A 1 218 ? 6.327 15.213 -1.042 1.00 97.31 218 VAL A N 1
ATOM 1595 C CA . VAL A 1 218 ? 4.954 14.706 -0.982 1.00 97.31 218 VAL A CA 1
ATOM 1596 C C . VAL A 1 218 ? 4.179 15.223 -2.183 1.00 97.31 218 VAL A C 1
ATOM 1598 O O . VAL A 1 218 ? 3.989 16.429 -2.361 1.00 97.31 218 VAL A O 1
ATOM 1601 N N . ARG A 1 219 ? 3.715 14.289 -3.012 1.00 96.00 219 ARG A N 1
ATOM 1602 C CA . ARG A 1 219 ? 2.902 14.573 -4.194 1.00 96.00 219 ARG A CA 1
ATOM 1603 C C . ARG A 1 219 ? 1.437 14.660 -3.792 1.00 96.00 219 ARG A C 1
ATOM 1605 O O . ARG A 1 219 ? 0.937 13.729 -3.159 1.00 96.00 219 ARG A O 1
ATOM 1612 N N . ASP A 1 220 ? 0.743 15.725 -4.187 1.00 96.62 220 ASP A N 1
ATOM 1613 C CA . ASP A 1 220 ? -0.692 15.914 -3.914 1.00 96.62 220 ASP A CA 1
ATOM 1614 C C . ASP A 1 220 ? -1.054 15.645 -2.424 1.00 96.62 220 ASP A C 1
ATOM 1616 O O . ASP A 1 220 ? -1.757 14.669 -2.114 1.00 96.62 220 ASP A O 1
ATOM 1620 N N . PRO A 1 221 ? -0.509 16.438 -1.476 1.00 96.88 221 PRO A N 1
ATOM 1621 C CA . PRO A 1 221 ? -0.499 16.126 -0.044 1.00 96.88 221 PRO A CA 1
ATOM 1622 C C . PRO A 1 221 ? -1.885 16.148 0.612 1.00 96.88 221 PRO A C 1
ATOM 1624 O O . PRO A 1 221 ? -2.056 15.578 1.687 1.00 96.88 221 PRO A O 1
ATOM 1627 N N . GLU A 1 222 ? -2.910 16.727 -0.014 1.00 96.38 222 GLU A N 1
ATOM 1628 C CA . GLU A 1 222 ? -4.289 16.651 0.478 1.00 96.38 222 GLU A CA 1
ATOM 1629 C C . GLU A 1 222 ? -4.824 15.213 0.561 1.00 96.38 222 GLU A C 1
ATOM 1631 O O . GLU A 1 222 ? -5.772 14.957 1.306 1.00 96.38 222 GLU A O 1
ATOM 1636 N N . ARG A 1 223 ? -4.201 14.259 -0.148 1.00 97.38 223 ARG A N 1
ATOM 1637 C CA . ARG A 1 223 ? -4.507 12.823 -0.035 1.00 97.38 223 ARG A CA 1
ATOM 1638 C C . ARG A 1 223 ? -4.268 12.289 1.383 1.00 97.38 223 ARG A C 1
ATOM 1640 O O . ARG A 1 223 ? -4.952 11.356 1.799 1.00 97.38 223 ARG A O 1
ATOM 1647 N N . LEU A 1 224 ? -3.386 12.928 2.161 1.00 97.25 224 LEU A N 1
ATOM 1648 C CA . LEU A 1 224 ? -3.115 12.588 3.565 1.00 97.25 224 LEU A CA 1
ATOM 1649 C C . LEU A 1 224 ? -4.280 12.877 4.509 1.00 97.25 224 LEU A C 1
ATOM 1651 O O . LEU A 1 224 ? -4.308 12.342 5.616 1.00 97.25 224 LEU A O 1
ATOM 1655 N N . LYS A 1 225 ? -5.284 13.650 4.077 1.00 97.31 225 LYS A N 1
ATOM 1656 C CA . LYS A 1 225 ? -6.503 13.901 4.861 1.00 97.31 225 LYS A CA 1
ATOM 1657 C C . LYS A 1 225 ? -7.236 12.607 5.244 1.00 97.31 225 LYS A C 1
ATOM 1659 O O . LYS A 1 225 ? -8.012 12.607 6.194 1.00 97.31 225 LYS A O 1
ATOM 1664 N N . LEU A 1 226 ? -6.969 11.495 4.551 1.00 97.69 226 LEU A N 1
ATOM 1665 C CA . LEU A 1 226 ? -7.462 10.162 4.910 1.00 97.69 226 LEU A CA 1
ATOM 1666 C C . LEU A 1 226 ? -6.996 9.685 6.299 1.00 97.69 226 LEU A C 1
ATOM 1668 O O . LEU A 1 226 ? -7.710 8.905 6.922 1.00 97.69 226 LEU A O 1
ATOM 1672 N N . LEU A 1 227 ? -5.868 10.191 6.814 1.00 98.12 227 LEU A N 1
ATOM 1673 C CA . LEU A 1 227 ? -5.348 9.873 8.152 1.00 98.12 227 LEU A CA 1
ATOM 1674 C C . LEU A 1 227 ? -5.973 10.713 9.276 1.00 98.12 227 LEU A C 1
ATOM 1676 O O . LEU A 1 227 ? -5.864 10.346 10.444 1.00 98.12 227 LEU A O 1
ATOM 1680 N N . GLU A 1 228 ? -6.629 11.833 8.961 1.00 97.81 228 GLU A N 1
ATOM 1681 C CA . GLU A 1 228 ? -7.171 12.753 9.972 1.00 97.81 228 GLU A CA 1
ATOM 1682 C C . GLU A 1 228 ? -8.084 12.077 11.014 1.00 97.81 228 GLU A C 1
ATOM 1684 O O . GLU A 1 228 ? -7.915 12.375 12.200 1.00 97.81 228 GLU A O 1
ATOM 1689 N N . PRO A 1 229 ? -9.019 11.167 10.653 1.00 96.44 229 PRO A N 1
ATOM 1690 C CA . PRO A 1 229 ? -9.886 10.519 11.642 1.00 96.44 229 PRO A CA 1
ATOM 1691 C C . PRO A 1 229 ? -9.117 9.741 12.718 1.00 96.44 229 PRO A C 1
ATOM 1693 O O . PRO A 1 229 ? -9.611 9.575 13.833 1.00 96.44 229 PRO A O 1
ATOM 1696 N N . LEU A 1 230 ? -7.899 9.298 12.395 1.00 98.06 230 LEU A N 1
ATOM 1697 C CA . LEU A 1 230 ? -7.026 8.536 13.284 1.00 98.06 230 LEU A CA 1
ATOM 1698 C C . LEU A 1 230 ? -6.088 9.415 14.101 1.00 98.06 230 LEU A C 1
ATOM 1700 O O . LEU A 1 230 ? -5.466 8.917 15.035 1.00 98.06 230 LEU A O 1
ATOM 1704 N N . ALA A 1 231 ? -6.010 10.717 13.798 1.00 97.62 231 ALA A N 1
ATOM 1705 C CA . ALA A 1 231 ? -5.046 11.624 14.406 1.00 97.62 231 ALA A CA 1
ATOM 1706 C C . ALA A 1 231 ? -5.037 11.497 15.932 1.00 97.62 231 ALA A C 1
ATOM 1708 O O . ALA A 1 231 ? -3.976 11.328 16.511 1.00 97.62 231 ALA A O 1
ATOM 1709 N N . ARG A 1 232 ? -6.217 11.484 16.572 1.00 96.19 232 ARG A N 1
ATOM 1710 C CA . ARG A 1 232 ? -6.371 11.410 18.040 1.00 96.19 232 ARG A CA 1
ATOM 1711 C C . ARG A 1 232 ? -5.749 10.178 18.705 1.00 96.19 232 ARG A C 1
ATOM 1713 O O . ARG A 1 232 ? -5.496 10.239 19.899 1.00 96.19 232 ARG A O 1
ATOM 1720 N N . PHE A 1 233 ? -5.543 9.094 17.963 1.00 96.88 233 PHE A N 1
ATOM 1721 C CA . PHE A 1 233 ? -4.972 7.845 18.471 1.00 96.88 233 PHE A CA 1
ATOM 1722 C C . PHE A 1 233 ? -3.469 7.735 18.197 1.00 96.88 233 PHE A C 1
ATOM 1724 O O . PHE A 1 233 ? -2.805 6.856 18.734 1.00 96.88 233 PHE A O 1
ATOM 1731 N N . GLY A 1 234 ? -2.934 8.622 17.353 1.00 97.56 234 GLY A N 1
ATOM 1732 C CA . GLY A 1 234 ? -1.553 8.577 16.901 1.00 97.56 234 GLY A CA 1
ATOM 1733 C C . GLY A 1 234 ? -0.550 8.799 18.028 1.00 97.56 234 GLY A C 1
ATOM 1734 O O . GLY A 1 234 ? -0.557 9.863 18.657 1.00 97.56 234 GLY A O 1
ATOM 1735 N N . THR A 1 235 ? 0.355 7.842 18.223 1.00 98.19 235 THR A N 1
ATOM 1736 C CA . THR A 1 235 ? 1.497 7.951 19.150 1.00 98.19 235 THR A CA 1
ATOM 1737 C C . THR A 1 235 ? 2.786 8.396 18.454 1.00 98.19 235 THR A C 1
ATOM 1739 O O . THR A 1 235 ? 3.677 8.942 19.103 1.00 98.19 235 THR A O 1
ATOM 1742 N N . GLY A 1 236 ? 2.848 8.266 17.129 1.00 98.31 236 GLY A N 1
ATOM 1743 C CA . GLY A 1 236 ? 3.940 8.726 16.271 1.00 98.31 236 GLY A CA 1
ATOM 1744 C C . GLY A 1 236 ? 3.573 8.565 14.796 1.00 98.31 236 GLY A C 1
ATOM 1745 O O . GLY A 1 236 ? 2.717 7.747 14.456 1.00 98.31 236 GLY A O 1
ATOM 1746 N N . LEU A 1 237 ? 4.176 9.361 13.913 1.00 98.69 237 LEU A N 1
ATOM 1747 C CA . LEU A 1 237 ? 3.990 9.255 12.462 1.00 98.69 237 LEU A CA 1
ATOM 1748 C C . LEU A 1 237 ? 5.346 9.141 11.776 1.00 98.69 237 LEU A C 1
ATOM 1750 O O . LEU A 1 237 ? 6.074 10.130 11.676 1.00 98.69 237 LEU A O 1
ATOM 1754 N N . ARG A 1 238 ? 5.654 7.950 11.265 1.00 98.62 238 ARG A N 1
ATOM 1755 C CA . ARG A 1 238 ? 6.837 7.716 10.435 1.00 98.62 238 ARG A CA 1
ATOM 1756 C C . ARG A 1 238 ? 6.558 8.144 9.001 1.00 98.62 238 ARG A C 1
ATOM 1758 O O . ARG A 1 238 ? 5.523 7.789 8.436 1.00 98.62 238 ARG A O 1
ATOM 1765 N N . VAL A 1 239 ? 7.474 8.917 8.432 1.00 98.62 239 VAL A N 1
ATOM 1766 C CA . VAL A 1 239 ? 7.405 9.437 7.066 1.00 98.62 239 VAL A CA 1
ATOM 1767 C C . VAL A 1 239 ? 8.491 8.770 6.234 1.00 98.62 239 VAL A C 1
ATOM 1769 O O . VAL A 1 239 ? 9.661 8.758 6.617 1.00 98.62 239 VAL A O 1
ATOM 1772 N N . TRP A 1 240 ? 8.095 8.249 5.079 1.00 98.50 240 TRP A N 1
ATOM 1773 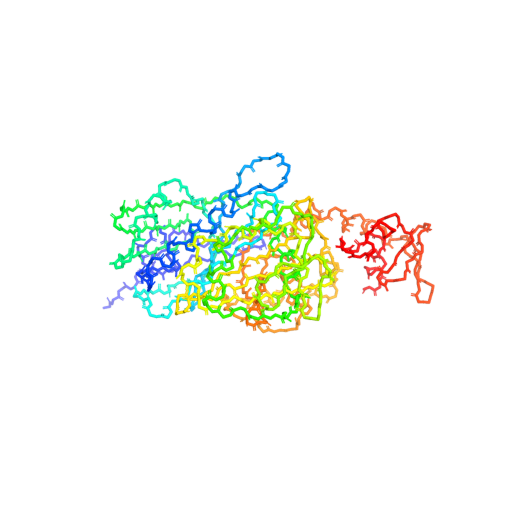C CA . TRP A 1 240 ? 8.942 7.502 4.158 1.00 98.50 240 TRP A CA 1
ATOM 1774 C C . TRP A 1 240 ? 8.979 8.204 2.806 1.00 98.50 240 TRP A C 1
ATOM 1776 O O . TRP A 1 240 ? 7.946 8.669 2.310 1.00 98.50 240 TRP A O 1
ATOM 1786 N N . GLY A 1 241 ? 10.157 8.250 2.195 1.00 96.25 241 GLY A N 1
ATOM 1787 C CA . GLY A 1 241 ? 10.371 8.863 0.888 1.00 96.25 241 GLY A CA 1
ATOM 1788 C C . GLY A 1 241 ? 11.220 7.979 -0.012 1.00 96.25 241 GLY A C 1
ATOM 1789 O O . GLY A 1 241 ? 11.951 7.111 0.458 1.00 96.25 241 GLY A O 1
ATOM 1790 N N . GLY A 1 242 ? 11.128 8.200 -1.317 1.00 87.69 242 GLY A N 1
ATOM 1791 C CA . GLY A 1 242 ? 11.938 7.481 -2.290 1.00 87.69 242 GLY A CA 1
ATOM 1792 C C . GLY A 1 242 ? 12.111 8.262 -3.590 1.00 87.69 242 GLY A C 1
ATOM 1793 O O . GLY A 1 242 ? 11.435 9.271 -3.813 1.00 87.69 242 GLY A O 1
ATOM 1794 N N . PRO A 1 243 ? 13.003 7.793 -4.476 1.00 81.81 243 PRO A N 1
ATOM 1795 C CA . PRO A 1 243 ? 13.336 8.487 -5.720 1.00 81.81 243 PRO A CA 1
ATOM 1796 C C . PRO A 1 243 ? 12.196 8.473 -6.751 1.00 81.81 243 PRO A C 1
ATOM 1798 O O . PRO A 1 243 ? 12.204 9.261 -7.689 1.00 81.81 243 PRO A O 1
ATOM 1801 N N . THR A 1 244 ? 11.195 7.604 -6.585 1.00 83.69 244 THR A N 1
ATOM 1802 C CA . THR A 1 244 ? 10.102 7.383 -7.550 1.00 83.69 244 THR A CA 1
ATOM 1803 C C . THR A 1 244 ? 8.939 8.371 -7.410 1.00 83.69 244 THR A C 1
ATOM 1805 O O . THR A 1 244 ? 7.942 8.266 -8.123 1.00 83.69 244 THR A O 1
ATOM 1808 N N . GLY A 1 245 ? 9.021 9.318 -6.468 1.00 88.81 245 GLY A N 1
ATOM 1809 C CA . GLY A 1 245 ? 7.925 10.235 -6.138 1.00 88.81 245 GLY A CA 1
ATOM 1810 C C . GLY A 1 245 ? 6.798 9.600 -5.314 1.00 88.81 245 GLY A C 1
ATOM 1811 O O . GLY A 1 245 ? 5.829 10.287 -4.988 1.00 88.81 245 GLY A O 1
ATOM 1812 N N . VAL A 1 246 ? 6.924 8.316 -4.961 1.00 95.94 246 VAL A N 1
ATOM 1813 C CA . VAL A 1 246 ? 6.091 7.652 -3.953 1.00 95.94 246 VAL A CA 1
ATOM 1814 C C . VAL A 1 246 ? 6.535 8.110 -2.564 1.00 95.94 246 VAL A C 1
ATOM 1816 O O . VAL A 1 246 ? 7.728 8.223 -2.283 1.00 95.94 246 VAL A O 1
ATOM 1819 N N . SER A 1 247 ? 5.571 8.353 -1.682 1.00 97.81 247 SER A N 1
ATOM 1820 C CA . SER A 1 247 ? 5.817 8.551 -0.251 1.00 97.81 247 SER A CA 1
ATOM 1821 C C . SER A 1 247 ? 4.837 7.727 0.571 1.00 97.81 247 SER A C 1
ATOM 1823 O O . SER A 1 247 ? 3.726 7.431 0.121 1.00 97.81 247 SER A O 1
ATOM 1825 N N . ALA A 1 248 ? 5.251 7.346 1.776 1.00 98.56 248 ALA A N 1
ATOM 1826 C CA . ALA A 1 248 ? 4.400 6.618 2.706 1.00 98.56 248 ALA A CA 1
ATOM 1827 C C . ALA A 1 248 ? 4.423 7.231 4.103 1.00 98.56 248 ALA A C 1
ATOM 1829 O O . ALA A 1 248 ? 5.342 7.954 4.485 1.00 98.56 248 ALA A O 1
ATOM 1830 N N . PHE A 1 249 ? 3.372 6.938 4.856 1.00 98.75 249 PHE A N 1
ATOM 1831 C CA . PHE A 1 249 ? 3.091 7.514 6.159 1.00 98.75 249 PHE A CA 1
ATOM 1832 C C . PHE A 1 249 ? 2.555 6.406 7.056 1.00 98.75 249 PHE A C 1
ATOM 1834 O O . PHE A 1 249 ? 1.438 5.939 6.830 1.00 98.75 249 PHE A O 1
ATOM 1841 N N . THR A 1 250 ? 3.332 5.984 8.054 1.00 98.75 250 THR A N 1
ATOM 1842 C CA . THR A 1 250 ? 2.892 4.972 9.022 1.00 98.75 250 THR A CA 1
ATOM 1843 C C . THR A 1 250 ?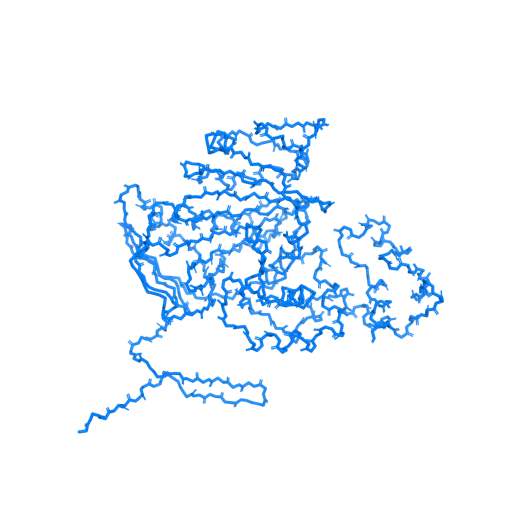 2.566 5.625 10.358 1.00 98.75 250 THR A C 1
ATOM 1845 O O . THR A 1 250 ? 3.460 6.052 11.093 1.00 98.75 250 THR A O 1
ATOM 1848 N N . LEU A 1 251 ? 1.274 5.720 10.664 1.00 98.75 251 LEU A N 1
ATOM 1849 C CA . LEU A 1 251 ? 0.756 6.204 11.937 1.00 98.75 251 LEU A CA 1
ATOM 1850 C C . LEU A 1 251 ? 0.750 5.055 12.948 1.00 98.75 251 LEU A C 1
ATOM 1852 O O . LEU A 1 251 ? 0.064 4.054 12.747 1.00 98.75 251 LEU A O 1
ATOM 1856 N N . GLN A 1 252 ? 1.495 5.213 14.037 1.00 98.44 252 GLN A N 1
ATOM 1857 C CA . GLN A 1 252 ? 1.499 4.271 15.154 1.00 98.44 252 GLN A CA 1
ATOM 1858 C C . GLN A 1 252 ? 0.256 4.489 16.018 1.00 98.44 252 GLN A C 1
ATOM 1860 O O . GLN A 1 252 ? -0.077 5.631 16.345 1.00 98.44 252 GLN A O 1
ATOM 1865 N N . LEU A 1 253 ? -0.418 3.401 16.386 1.00 97.56 253 LEU A N 1
ATOM 1866 C CA . LEU A 1 253 ? -1.680 3.399 17.134 1.00 97.56 253 LEU A CA 1
ATOM 1867 C C . LEU A 1 253 ? -1.539 2.710 18.505 1.00 97.56 253 LEU A C 1
ATOM 1869 O O . LEU A 1 253 ? -2.511 2.204 19.060 1.00 97.56 253 LEU A O 1
ATOM 1873 N N . GLY A 1 254 ? -0.321 2.679 19.054 1.00 95.06 254 GLY A N 1
ATOM 1874 C CA . GLY A 1 254 ? -0.028 1.994 20.314 1.00 95.06 254 GLY A CA 1
ATOM 1875 C C . GLY A 1 254 ? -0.156 0.472 20.189 1.00 95.06 254 GLY A C 1
ATOM 1876 O O . GLY A 1 254 ? 0.289 -0.107 19.199 1.00 95.06 254 GLY A O 1
ATOM 1877 N N . ALA A 1 255 ? -0.763 -0.172 21.189 1.00 94.44 255 ALA A N 1
ATOM 1878 C CA . ALA A 1 255 ? -0.947 -1.627 21.219 1.00 94.44 255 ALA A CA 1
ATOM 1879 C C . ALA A 1 255 ? -1.874 -2.144 20.102 1.00 94.44 255 ALA A C 1
ATOM 1881 O O . ALA A 1 255 ? -1.704 -3.269 19.645 1.00 94.44 255 ALA A O 1
ATOM 1882 N N . ALA A 1 256 ? -2.782 -1.304 19.593 1.00 95.56 256 ALA A N 1
ATOM 1883 C CA . ALA A 1 256 ? -3.670 -1.635 18.477 1.00 95.56 256 ALA A CA 1
ATOM 1884 C C . ALA A 1 256 ? -2.938 -1.819 17.129 1.00 95.56 256 ALA A C 1
ATOM 1886 O O . ALA A 1 256 ? -3.538 -2.276 16.156 1.00 95.56 256 ALA A O 1
ATOM 1887 N N . GLY A 1 257 ? -1.651 -1.460 17.042 1.00 96.38 257 GLY A N 1
ATOM 1888 C CA . GLY A 1 257 ? -0.819 -1.650 15.855 1.00 96.38 257 GLY A CA 1
ATOM 1889 C C . GLY A 1 257 ? -0.563 -0.366 15.074 1.00 96.38 257 GLY A C 1
ATOM 1890 O O . GLY A 1 257 ? -0.166 0.651 15.645 1.00 96.38 257 GLY A O 1
ATOM 1891 N N . ALA A 1 258 ? -0.739 -0.414 13.752 1.00 97.81 258 ALA A N 1
ATOM 1892 C CA . ALA A 1 258 ? -0.355 0.682 12.862 1.00 97.81 258 ALA A CA 1
ATOM 1893 C C . ALA A 1 258 ? -1.348 0.900 11.715 1.00 97.81 258 ALA A C 1
ATOM 1895 O O . ALA A 1 258 ? -2.138 0.022 11.351 1.00 97.81 258 ALA A O 1
ATOM 1896 N N . PHE A 1 259 ? -1.299 2.098 11.135 1.00 98.75 259 PHE A N 1
ATOM 1897 C CA . PHE A 1 259 ? -1.986 2.433 9.894 1.00 98.75 259 PHE A CA 1
ATOM 1898 C C . PHE A 1 259 ? -0.999 3.036 8.894 1.00 98.75 259 PHE A C 1
ATOM 1900 O O . PHE A 1 259 ? -0.439 4.106 9.135 1.00 98.75 259 PHE A O 1
ATOM 1907 N N . THR A 1 260 ? -0.816 2.382 7.752 1.00 98.75 260 THR A N 1
ATOM 1908 C CA . THR A 1 260 ? 0.070 2.828 6.674 1.00 98.75 260 THR A CA 1
ATOM 1909 C C . THR A 1 260 ? -0.746 3.411 5.529 1.00 98.75 260 THR A C 1
ATOM 1911 O O . THR A 1 260 ? -1.656 2.765 5.014 1.00 98.75 260 THR A O 1
ATOM 1914 N N . LEU A 1 261 ? -0.390 4.617 5.088 1.00 98.62 261 LEU A N 1
ATOM 1915 C CA . LEU A 1 261 ? -0.890 5.224 3.858 1.00 98.62 261 LEU A CA 1
ATOM 1916 C C . LEU A 1 261 ? 0.263 5.395 2.864 1.00 98.62 261 LEU A C 1
ATOM 1918 O O . LEU A 1 261 ? 1.275 5.996 3.213 1.00 98.62 261 LEU A O 1
ATOM 1922 N N . VAL A 1 262 ? 0.110 4.919 1.629 1.00 98.50 262 VAL A N 1
ATOM 1923 C CA . VAL A 1 262 ? 1.110 5.072 0.558 1.00 98.50 262 VAL A CA 1
ATOM 1924 C C . VAL A 1 262 ? 0.498 5.881 -0.581 1.00 98.50 262 VAL A C 1
ATOM 1926 O O . VAL A 1 262 ? -0.582 5.556 -1.079 1.00 98.50 262 VAL A O 1
ATOM 1929 N N . LEU A 1 263 ? 1.179 6.947 -0.992 1.00 98.00 263 LEU A N 1
ATOM 1930 C CA . LEU A 1 263 ? 0.753 7.848 -2.056 1.00 98.00 263 LEU A CA 1
ATOM 1931 C C . LEU A 1 263 ? 1.517 7.546 -3.340 1.00 98.00 263 LEU A C 1
ATOM 1933 O O . LEU A 1 263 ? 2.745 7.554 -3.356 1.00 98.00 263 LEU A O 1
ATOM 1937 N N . SER A 1 264 ? 0.790 7.338 -4.434 1.00 96.31 264 SER A N 1
ATOM 1938 C CA . SER A 1 264 ? 1.404 7.185 -5.752 1.00 96.31 264 SER A CA 1
ATOM 1939 C C . SER A 1 264 ? 2.012 8.509 -6.260 1.00 96.31 264 SER A C 1
ATOM 1941 O O . SER A 1 264 ? 1.647 9.578 -5.751 1.00 96.31 264 SER A O 1
ATOM 1943 N N . PRO A 1 265 ? 2.863 8.502 -7.307 1.00 94.00 265 PRO A N 1
ATOM 1944 C CA . PRO A 1 265 ? 3.629 9.688 -7.719 1.00 94.00 265 PRO A CA 1
ATOM 1945 C C . PRO A 1 265 ? 2.807 10.889 -8.216 1.00 94.00 265 PRO A C 1
ATOM 1947 O O . PRO A 1 265 ? 3.329 11.995 -8.333 1.00 94.00 265 PRO A O 1
ATOM 1950 N N . ALA A 1 266 ? 1.530 10.691 -8.545 1.00 93.38 266 ALA A N 1
ATOM 1951 C CA . ALA A 1 266 ? 0.573 11.755 -8.848 1.00 93.38 266 ALA A CA 1
ATOM 1952 C C . ALA A 1 266 ? -0.855 11.207 -8.773 1.00 93.38 266 ALA A C 1
ATOM 1954 O O . ALA A 1 266 ? -1.067 10.010 -8.980 1.00 93.38 266 ALA A O 1
ATOM 1955 N N . LYS A 1 267 ? -1.858 12.075 -8.607 1.00 92.56 267 LYS A N 1
ATOM 1956 C CA . LYS A 1 267 ? -3.279 11.678 -8.718 1.00 92.56 267 LYS A CA 1
ATOM 1957 C C . LYS A 1 267 ? -3.591 10.910 -10.007 1.00 92.56 267 LYS A C 1
ATOM 1959 O O . LYS A 1 267 ? -4.301 9.911 -9.959 1.00 92.56 267 LYS A O 1
ATOM 1964 N N . SER A 1 268 ? -3.024 11.349 -11.135 1.00 90.44 268 SER A N 1
ATOM 1965 C CA . SER A 1 268 ? -3.193 10.720 -12.454 1.00 90.44 268 SER A CA 1
ATOM 1966 C C . SER A 1 268 ? -2.416 9.421 -12.654 1.00 90.44 268 SER A C 1
ATOM 1968 O O . SER A 1 268 ? -2.598 8.724 -13.651 1.00 90.44 268 SER A O 1
ATOM 1970 N N . ARG A 1 269 ? -1.545 9.077 -11.705 1.00 91.69 269 ARG A N 1
ATOM 1971 C CA . ARG A 1 269 ? -0.656 7.920 -11.749 1.00 91.69 269 ARG A CA 1
ATOM 1972 C C . ARG A 1 269 ? -1.053 6.934 -10.656 1.00 91.69 269 ARG A C 1
ATOM 1974 O O . ARG A 1 269 ? -0.445 6.917 -9.595 1.00 91.69 269 ARG A O 1
ATOM 1981 N N . GLY A 1 270 ? -2.112 6.158 -10.876 1.00 92.31 270 GLY A N 1
ATOM 1982 C CA . GLY A 1 270 ? -2.487 5.071 -9.963 1.00 92.31 270 GLY A CA 1
ATOM 1983 C C . GLY A 1 270 ? -1.506 3.895 -10.036 1.00 92.31 270 GLY A C 1
ATOM 1984 O O . GLY A 1 270 ? -1.014 3.593 -11.122 1.00 92.31 270 GLY A O 1
ATOM 1985 N N . PHE A 1 271 ? -1.276 3.206 -8.912 1.00 93.94 271 PHE A N 1
ATOM 1986 C CA . PHE A 1 271 ? -0.332 2.088 -8.775 1.00 93.94 271 PHE A CA 1
ATOM 1987 C C . PHE A 1 271 ? -0.503 1.025 -9.859 1.00 93.94 271 PHE A C 1
ATOM 1989 O O . PHE A 1 271 ? 0.478 0.601 -10.451 1.00 93.94 271 PHE A O 1
ATOM 1996 N N . SER A 1 272 ? -1.742 0.677 -10.214 1.00 88.56 272 SER A N 1
ATOM 1997 C CA . SER A 1 272 ? -2.061 -0.357 -11.210 1.00 88.56 272 SER A CA 1
ATOM 1998 C C . SER A 1 272 ? -1.472 -0.140 -12.614 1.00 88.56 272 SER A C 1
ATOM 2000 O O . SER A 1 272 ? -1.633 -1.014 -13.462 1.00 88.56 272 SER A O 1
ATOM 2002 N N . GLY A 1 273 ? -0.885 1.028 -12.900 1.00 87.75 273 GLY A N 1
ATOM 2003 C CA . GLY A 1 273 ? -0.250 1.356 -14.179 1.00 87.75 273 GLY A CA 1
ATOM 2004 C C . GLY A 1 273 ? 1.201 1.829 -14.065 1.00 87.75 273 GLY A C 1
ATOM 2005 O O . GLY A 1 273 ? 1.709 2.401 -15.031 1.00 87.75 273 GLY A O 1
ATOM 2006 N N . GLU A 1 274 ? 1.852 1.650 -12.912 1.00 90.19 274 GLU A N 1
ATOM 2007 C CA . GLU A 1 274 ? 3.225 2.119 -12.686 1.00 90.19 274 GLU A CA 1
ATOM 2008 C C . GLU A 1 274 ? 4.285 1.170 -13.259 1.00 90.19 274 GLU A C 1
ATOM 2010 O O . GLU A 1 274 ? 5.340 1.643 -13.665 1.00 90.19 274 GLU A O 1
ATOM 2015 N N . GLY A 1 275 ? 3.980 -0.120 -13.426 1.00 90.69 275 GLY A N 1
ATOM 2016 C CA . GLY A 1 275 ? 4.805 -1.069 -14.179 1.00 90.69 275 GLY A CA 1
ATOM 2017 C C . GLY A 1 275 ? 6.068 -1.544 -13.458 1.00 90.69 275 GLY A C 1
ATOM 2018 O O . GLY A 1 275 ? 6.947 -2.106 -14.112 1.00 90.69 275 GLY A O 1
ATOM 2019 N N . GLY A 1 276 ? 6.179 -1.331 -12.147 1.00 91.69 276 GLY A N 1
ATOM 2020 C CA . GLY A 1 276 ? 7.264 -1.860 -11.320 1.00 91.69 276 GLY A CA 1
ATOM 2021 C C . GLY A 1 276 ? 7.236 -3.385 -11.204 1.00 91.69 276 GLY A C 1
ATOM 2022 O O . GLY A 1 276 ? 8.283 -4.002 -11.049 1.00 91.69 276 GLY A O 1
ATOM 2023 N N . THR A 1 277 ? 6.067 -4.010 -11.366 1.00 92.62 277 THR A N 1
ATOM 2024 C CA . THR A 1 277 ? 5.922 -5.479 -11.349 1.00 92.62 277 THR A CA 1
ATOM 2025 C C . THR A 1 277 ? 6.447 -6.166 -12.611 1.00 92.62 277 THR A C 1
ATOM 2027 O O . THR A 1 277 ? 6.649 -7.376 -12.604 1.00 92.62 277 THR A O 1
ATOM 2030 N N . LEU A 1 278 ? 6.710 -5.421 -13.692 1.00 93.25 278 LEU A N 1
ATOM 2031 C CA . LEU A 1 278 ? 7.076 -6.008 -14.985 1.00 93.25 278 LEU A CA 1
ATOM 2032 C C . LEU A 1 278 ? 8.429 -6.722 -14.965 1.00 93.25 278 LEU A C 1
ATOM 2034 O O . LEU A 1 278 ? 8.544 -7.770 -15.585 1.00 93.25 278 LEU A O 1
ATOM 2038 N N . ALA A 1 279 ? 9.434 -6.167 -14.281 1.00 91.38 279 ALA A N 1
ATOM 2039 C CA . ALA A 1 279 ? 10.760 -6.781 -14.219 1.00 91.38 279 ALA A CA 1
ATOM 2040 C C . ALA A 1 279 ? 10.748 -8.101 -13.416 1.00 91.38 279 ALA A C 1
ATOM 2042 O O . ALA A 1 279 ? 11.189 -9.107 -13.968 1.00 91.38 279 ALA A O 1
ATOM 2043 N N . PRO A 1 280 ? 10.156 -8.175 -12.202 1.00 92.00 280 PRO A N 1
ATOM 2044 C CA . PRO A 1 280 ? 9.978 -9.455 -11.511 1.00 92.00 280 PRO A CA 1
ATOM 2045 C C . PRO A 1 280 ? 9.183 -10.487 -12.327 1.00 92.00 280 PRO A C 1
ATOM 2047 O O . PRO A 1 280 ? 9.551 -11.655 -12.376 1.00 92.00 280 PRO A O 1
ATOM 2050 N N . LEU A 1 281 ? 8.120 -10.072 -13.027 1.00 90.81 281 LEU A N 1
ATOM 2051 C CA . LEU A 1 281 ? 7.337 -10.984 -13.876 1.00 90.81 281 LEU A CA 1
ATOM 2052 C C . LEU A 1 281 ? 8.093 -11.449 -15.131 1.00 90.81 281 LEU A C 1
ATOM 2054 O O . LEU A 1 281 ? 7.770 -12.499 -15.677 1.00 90.81 281 LEU A O 1
ATOM 2058 N N . ALA A 1 282 ? 9.072 -10.674 -15.600 1.00 91.06 282 ALA A N 1
ATOM 2059 C CA . ALA A 1 282 ? 9.926 -11.027 -16.733 1.00 91.06 282 ALA A CA 1
ATOM 2060 C C . ALA A 1 282 ? 11.153 -11.862 -16.333 1.00 91.06 282 ALA A C 1
ATOM 2062 O O . ALA A 1 282 ? 11.848 -12.368 -17.208 1.00 91.06 282 ALA A O 1
ATOM 2063 N N . ALA A 1 283 ? 11.443 -12.009 -15.038 1.00 91.31 283 ALA A N 1
ATOM 2064 C CA . ALA A 1 283 ? 12.596 -12.761 -14.560 1.00 91.31 283 ALA A CA 1
ATOM 2065 C C . ALA A 1 283 ? 12.333 -14.276 -14.645 1.00 91.31 283 ALA A C 1
ATOM 2067 O O . ALA A 1 283 ? 12.010 -14.909 -13.639 1.00 91.31 283 ALA A O 1
ATOM 2068 N N . GLU A 1 284 ? 12.444 -14.854 -15.846 1.00 88.88 284 GLU A N 1
ATOM 2069 C CA . GLU A 1 284 ? 12.133 -16.270 -16.120 1.00 88.88 284 GLU A CA 1
ATOM 2070 C C . GLU A 1 284 ? 12.965 -17.232 -15.261 1.00 88.88 284 GLU A C 1
ATOM 2072 O O . GLU A 1 284 ? 12.418 -18.170 -14.686 1.00 88.88 284 GLU A O 1
ATOM 2077 N N . ALA A 1 285 ? 14.246 -16.921 -15.047 1.00 91.19 285 ALA A N 1
ATOM 2078 C CA . ALA A 1 285 ? 15.136 -17.702 -14.186 1.00 91.19 285 ALA A CA 1
ATOM 2079 C C . ALA A 1 285 ? 14.693 -17.766 -12.708 1.00 91.19 285 ALA A C 1
ATOM 2081 O O . ALA A 1 285 ? 15.091 -18.681 -11.991 1.00 91.19 285 ALA A O 1
ATOM 2082 N N . LEU A 1 286 ? 13.881 -16.810 -12.239 1.00 93.12 286 LEU A N 1
ATOM 2083 C CA . LEU A 1 286 ? 13.382 -16.768 -10.859 1.00 93.12 286 LEU A CA 1
ATOM 2084 C C . LEU A 1 286 ? 11.989 -17.389 -10.702 1.00 93.12 286 LEU A C 1
ATOM 2086 O O . LEU A 1 286 ? 11.566 -17.612 -9.569 1.00 93.12 286 LEU A O 1
ATOM 2090 N N . GLN A 1 287 ? 11.271 -17.668 -11.798 1.00 90.06 287 GLN A N 1
ATOM 2091 C CA . GLN A 1 287 ? 9.901 -18.191 -11.723 1.00 90.06 287 GLN A CA 1
ATOM 2092 C C . GLN A 1 287 ? 9.830 -19.561 -11.025 1.00 90.06 287 GLN A C 1
ATOM 2094 O O . GLN A 1 287 ? 9.005 -19.671 -10.124 1.00 90.06 287 GLN A O 1
ATOM 2099 N N . PRO A 1 288 ? 10.705 -20.553 -11.315 1.00 92.56 288 PRO A N 1
ATOM 2100 C CA . PRO A 1 288 ? 10.650 -21.850 -10.631 1.00 92.56 288 PRO A CA 1
ATOM 2101 C C . PRO A 1 288 ? 10.899 -21.741 -9.123 1.00 92.56 288 PRO A C 1
ATOM 2103 O O . PRO A 1 288 ? 10.171 -22.317 -8.328 1.00 92.56 288 PRO A O 1
ATOM 2106 N N . ALA A 1 289 ? 11.878 -20.927 -8.714 1.00 93.94 289 ALA A N 1
ATOM 2107 C CA . ALA A 1 289 ? 12.150 -20.691 -7.296 1.00 93.94 289 ALA A CA 1
ATOM 2108 C C . ALA A 1 289 ? 10.984 -19.975 -6.590 1.00 93.94 289 ALA A C 1
ATOM 2110 O O . ALA A 1 289 ? 10.766 -20.180 -5.398 1.00 93.94 289 ALA A O 1
ATOM 2111 N N . ALA A 1 290 ? 10.240 -19.128 -7.310 1.00 92.06 290 ALA A N 1
ATOM 2112 C CA . ALA A 1 290 ? 9.022 -18.516 -6.796 1.00 92.06 290 ALA A CA 1
ATOM 2113 C C . ALA A 1 290 ? 7.870 -19.523 -6.695 1.00 92.06 290 ALA A C 1
ATOM 2115 O O . ALA A 1 290 ? 7.146 -19.469 -5.709 1.00 92.06 290 ALA A O 1
ATOM 2116 N N . ASP A 1 291 ? 7.722 -20.437 -7.657 1.00 90.44 291 ASP A N 1
ATOM 2117 C CA . ASP A 1 291 ? 6.727 -21.515 -7.603 1.00 90.44 291 ASP A CA 1
ATOM 2118 C C . ASP A 1 291 ? 6.974 -22.419 -6.383 1.00 90.44 291 ASP A C 1
ATOM 2120 O O . ASP A 1 291 ? 6.057 -22.653 -5.599 1.00 90.44 291 ASP A O 1
ATOM 2124 N N . ASP A 1 292 ? 8.225 -22.838 -6.161 1.00 90.31 292 ASP A N 1
ATOM 2125 C CA . ASP A 1 292 ? 8.614 -23.630 -4.988 1.00 90.31 292 ASP A CA 1
ATOM 2126 C C . ASP A 1 292 ? 8.355 -22.860 -3.683 1.00 90.31 292 ASP A C 1
ATOM 2128 O O . ASP A 1 292 ? 7.725 -23.374 -2.759 1.00 90.31 292 ASP A O 1
ATOM 2132 N N . ALA A 1 293 ? 8.777 -21.592 -3.618 1.00 89.94 293 ALA A N 1
ATOM 2133 C CA . ALA A 1 293 ? 8.552 -20.756 -2.442 1.00 89.94 293 ALA A CA 1
ATOM 2134 C C . ALA A 1 293 ? 7.060 -20.507 -2.166 1.00 89.94 293 ALA A C 1
ATOM 2136 O O . ALA A 1 293 ? 6.691 -20.333 -1.006 1.00 89.94 293 ALA A O 1
ATOM 2137 N N . GLU A 1 294 ? 6.208 -20.480 -3.199 1.00 87.94 294 GLU A N 1
ATOM 2138 C CA . GLU A 1 294 ? 4.754 -20.328 -3.073 1.00 87.94 294 GLU A CA 1
ATOM 2139 C C . GLU A 1 294 ? 4.121 -21.521 -2.345 1.00 87.94 294 GLU A C 1
ATOM 2141 O O . GLU A 1 294 ? 3.248 -21.324 -1.498 1.00 87.94 294 GLU A O 1
ATOM 2146 N N . LEU A 1 295 ? 4.601 -22.741 -2.610 1.00 83.44 295 LEU A N 1
ATOM 2147 C CA . LEU A 1 295 ? 4.137 -23.966 -1.943 1.00 83.44 295 LEU A CA 1
ATOM 2148 C C . LEU A 1 295 ? 4.445 -23.968 -0.438 1.00 83.44 295 LEU A C 1
ATOM 2150 O O . LEU A 1 295 ? 3.682 -24.532 0.348 1.00 83.44 295 LEU A O 1
ATOM 2154 N N . ASP A 1 296 ? 5.516 -23.283 -0.035 1.00 81.38 296 ASP A N 1
ATOM 2155 C CA . ASP A 1 296 ? 5.946 -23.157 1.360 1.00 81.38 296 ASP A CA 1
ATOM 2156 C C . ASP A 1 296 ? 5.292 -21.965 2.098 1.00 81.38 296 ASP A C 1
ATOM 2158 O O . ASP A 1 296 ? 5.560 -21.726 3.288 1.00 81.38 296 ASP A O 1
ATOM 2162 N N . LEU A 1 297 ? 4.410 -21.195 1.438 1.00 81.31 297 LEU A N 1
ATOM 2163 C CA . LEU A 1 297 ? 3.731 -20.046 2.047 1.00 81.31 297 LEU A CA 1
ATOM 2164 C C . LEU A 1 297 ? 2.712 -20.482 3.108 1.00 81.31 297 LEU A C 1
ATOM 2166 O O . LEU A 1 297 ? 1.518 -20.640 2.874 1.00 81.31 297 LEU A O 1
ATOM 2170 N N . ALA A 1 298 ? 3.173 -20.559 4.351 1.00 74.62 298 ALA A N 1
ATOM 2171 C CA . ALA A 1 298 ? 2.343 -20.886 5.511 1.00 74.62 298 ALA A CA 1
ATOM 2172 C C . ALA A 1 298 ? 1.631 -19.663 6.134 1.00 74.62 298 ALA A C 1
ATOM 2174 O O . ALA A 1 298 ? 1.499 -19.580 7.354 1.00 74.62 298 ALA A O 1
ATOM 2175 N N . TRP A 1 299 ? 1.218 -18.670 5.331 1.00 80.56 299 TRP A N 1
ATOM 2176 C CA . TRP A 1 299 ? 0.542 -17.450 5.821 1.00 80.56 299 TRP A CA 1
ATOM 2177 C C . TRP A 1 299 ? 1.277 -16.671 6.911 1.00 80.56 299 TRP A C 1
ATOM 2179 O O . TRP A 1 299 ? 0.682 -16.014 7.773 1.00 80.56 299 TRP A O 1
ATOM 2189 N N . GLN A 1 300 ? 2.599 -16.711 6.844 1.00 81.81 300 GLN A N 1
ATOM 2190 C CA . GLN A 1 300 ? 3.443 -16.107 7.854 1.00 81.81 300 GLN A CA 1
ATOM 2191 C C . GLN A 1 300 ? 3.315 -14.570 7.807 1.00 81.81 300 GLN A C 1
ATOM 2193 O O . GLN A 1 300 ? 3.284 -13.975 6.721 1.00 81.81 300 GLN A O 1
ATOM 2198 N N . PRO A 1 301 ? 3.270 -13.897 8.973 1.00 83.25 301 PRO A N 1
ATOM 2199 C CA . PRO A 1 301 ? 3.219 -12.435 9.047 1.00 83.25 301 PRO A CA 1
ATOM 2200 C C . PRO A 1 301 ? 4.522 -11.774 8.578 1.00 83.25 301 PRO A C 1
ATOM 2202 O O . PRO A 1 301 ? 4.544 -10.565 8.341 1.00 83.25 301 PRO A O 1
ATOM 2205 N N . ARG A 1 302 ? 5.598 -12.565 8.460 1.00 91.25 302 ARG A N 1
ATOM 2206 C CA . ARG A 1 302 ? 6.880 -12.213 7.854 1.00 91.25 302 ARG A CA 1
ATOM 2207 C C . ARG A 1 302 ? 7.363 -13.387 7.009 1.00 91.25 302 ARG A C 1
ATOM 2209 O O . ARG A 1 302 ? 7.397 -14.505 7.507 1.00 91.25 302 ARG A O 1
ATOM 2216 N N . LEU A 1 303 ? 7.737 -13.126 5.766 1.00 91.62 303 LEU A N 1
ATOM 2217 C CA . LEU A 1 303 ? 8.341 -14.091 4.858 1.00 91.62 303 LEU A CA 1
ATOM 2218 C C . LEU A 1 303 ? 9.861 -13.941 4.888 1.00 91.62 303 LEU A C 1
ATOM 2220 O O . LEU A 1 303 ? 10.384 -12.823 4.883 1.00 91.62 303 LEU A O 1
ATOM 2224 N N . ALA A 1 304 ? 10.552 -15.075 4.898 1.00 90.25 304 ALA A N 1
ATOM 2225 C CA . ALA A 1 304 ? 11.992 -15.167 4.707 1.00 90.25 304 ALA A CA 1
ATOM 2226 C C . ALA A 1 304 ? 12.278 -15.764 3.325 1.00 90.25 304 ALA A C 1
ATOM 2228 O O . ALA A 1 304 ? 11.493 -16.560 2.818 1.00 90.25 304 ALA A O 1
ATOM 2229 N N . GLY A 1 305 ? 13.393 -15.377 2.713 1.00 90.56 305 GLY A N 1
ATOM 2230 C CA . GLY A 1 305 ? 13.782 -15.878 1.399 1.00 90.56 305 GLY A CA 1
ATOM 2231 C C . GLY A 1 305 ? 14.666 -14.900 0.640 1.00 90.56 305 GLY A C 1
ATOM 2232 O O . GLY A 1 305 ? 14.945 -13.794 1.114 1.00 90.56 305 GLY A O 1
ATOM 2233 N N . ALA A 1 306 ? 15.098 -15.322 -0.548 1.00 93.62 306 ALA A N 1
ATOM 2234 C CA . ALA A 1 306 ? 15.822 -14.460 -1.470 1.00 93.62 306 ALA A CA 1
ATOM 2235 C C . ALA A 1 306 ? 14.928 -13.268 -1.858 1.00 93.62 306 ALA A C 1
ATOM 2237 O O . ALA A 1 306 ? 13.800 -13.483 -2.316 1.00 93.62 306 ALA A O 1
ATOM 2238 N N . PRO A 1 307 ? 15.380 -12.018 -1.671 1.00 92.00 307 PRO A N 1
ATOM 2239 C CA . PRO A 1 307 ? 14.519 -10.866 -1.887 1.00 92.00 307 PRO A CA 1
ATOM 2240 C C . PRO A 1 307 ? 13.955 -10.764 -3.311 1.00 92.00 307 PRO A C 1
ATOM 2242 O O . PRO A 1 307 ? 12.814 -10.352 -3.478 1.00 92.00 307 PRO A O 1
ATOM 2245 N N . GLU A 1 308 ? 14.709 -11.197 -4.318 1.00 92.75 308 GLU A N 1
ATOM 2246 C CA . GLU A 1 308 ? 14.304 -11.193 -5.725 1.00 92.75 308 GLU A CA 1
ATOM 2247 C C . GLU A 1 308 ? 13.181 -12.207 -5.995 1.00 92.75 308 GLU A C 1
ATOM 2249 O O . GLU A 1 308 ? 12.281 -11.936 -6.784 1.00 92.75 308 GLU A O 1
ATOM 2254 N N . VAL A 1 309 ? 13.178 -13.350 -5.299 1.00 94.88 309 VAL A N 1
ATOM 2255 C CA . VAL A 1 309 ? 12.087 -14.340 -5.363 1.00 94.88 309 VAL A CA 1
ATOM 2256 C C . VAL A 1 309 ? 10.828 -13.790 -4.690 1.00 94.88 309 VAL A C 1
ATOM 2258 O O . VAL A 1 309 ? 9.722 -13.916 -5.218 1.00 94.88 309 VAL A O 1
ATOM 2261 N N . LEU A 1 310 ? 10.983 -13.105 -3.555 1.00 94.44 310 LEU A N 1
ATOM 2262 C CA . LEU A 1 310 ? 9.864 -12.447 -2.878 1.00 94.44 310 LEU A CA 1
ATOM 2263 C C . LEU A 1 310 ? 9.287 -11.287 -3.712 1.00 94.44 310 LEU A C 1
ATOM 2265 O O . LEU A 1 310 ? 8.076 -11.063 -3.679 1.00 94.44 310 LEU A O 1
ATOM 2269 N N . ASP A 1 311 ? 10.113 -10.597 -4.506 1.00 92.69 311 ASP A N 1
ATOM 2270 C CA . ASP A 1 311 ? 9.661 -9.591 -5.478 1.00 92.69 311 ASP A CA 1
ATOM 2271 C C . ASP A 1 311 ? 8.765 -10.229 -6.562 1.00 92.69 311 ASP A C 1
ATOM 2273 O O . ASP A 1 311 ? 7.742 -9.643 -6.937 1.00 92.69 311 ASP A O 1
ATOM 2277 N N . VAL A 1 312 ? 9.088 -11.447 -7.025 1.00 93.00 312 VAL A N 1
ATOM 2278 C CA . VAL A 1 312 ? 8.237 -12.223 -7.953 1.00 93.00 312 VAL A CA 1
ATOM 2279 C C . VAL A 1 312 ? 6.908 -12.587 -7.293 1.00 93.00 312 VAL A C 1
ATOM 2281 O O . VAL A 1 312 ? 5.848 -12.315 -7.864 1.00 93.00 312 VAL A O 1
ATOM 2284 N N . LEU A 1 313 ? 6.933 -13.127 -6.071 1.00 92.56 313 LEU A N 1
ATOM 2285 C CA . LEU A 1 313 ? 5.715 -13.450 -5.316 1.00 92.56 313 LEU A CA 1
ATOM 2286 C C . LEU A 1 313 ? 4.839 -12.210 -5.090 1.00 92.56 313 LEU A C 1
ATOM 2288 O O . LEU A 1 313 ? 3.618 -12.263 -5.253 1.00 92.56 313 LEU A O 1
ATOM 2292 N N . ALA A 1 314 ? 5.439 -11.061 -4.779 1.00 91.69 314 ALA A N 1
ATOM 2293 C CA . ALA A 1 314 ? 4.713 -9.803 -4.639 1.00 91.69 314 ALA A CA 1
ATOM 2294 C C . ALA A 1 314 ? 4.067 -9.358 -5.959 1.00 91.69 314 ALA A C 1
ATOM 2296 O O . ALA A 1 314 ? 2.905 -8.940 -5.972 1.00 91.69 314 ALA A O 1
ATOM 2297 N N . ALA A 1 315 ? 4.777 -9.494 -7.081 1.00 90.31 315 ALA A N 1
ATOM 2298 C CA . ALA A 1 315 ? 4.263 -9.169 -8.411 1.00 90.31 315 ALA A CA 1
ATOM 2299 C C . ALA A 1 315 ? 3.129 -10.105 -8.876 1.00 90.31 315 ALA A C 1
ATOM 2301 O O . ALA A 1 315 ? 2.246 -9.681 -9.632 1.00 90.31 315 ALA A O 1
ATOM 2302 N N . ARG A 1 316 ? 3.118 -11.344 -8.375 1.00 88.50 316 ARG A N 1
ATOM 2303 C CA . ARG A 1 316 ? 2.037 -12.334 -8.521 1.00 88.50 316 ARG A CA 1
ATOM 2304 C C . ARG A 1 316 ? 0.929 -12.178 -7.475 1.00 88.50 316 ARG A C 1
ATOM 2306 O O . ARG A 1 316 ? 0.042 -13.014 -7.372 1.00 88.50 316 ARG A O 1
ATOM 2313 N N . GLY A 1 317 ? 0.973 -11.120 -6.664 1.00 88.44 317 GLY A N 1
ATOM 2314 C CA . GLY A 1 317 ? -0.049 -10.859 -5.655 1.00 88.44 317 GLY A CA 1
ATOM 2315 C C . GLY A 1 317 ? -0.087 -11.880 -4.518 1.00 88.44 317 GLY A C 1
ATOM 2316 O O . GLY A 1 317 ? -1.108 -11.913 -3.844 1.00 88.44 317 GLY A O 1
ATOM 2317 N N . ARG A 1 318 ? 0.990 -12.656 -4.314 1.00 91.25 318 ARG A N 1
ATOM 2318 C CA . ARG A 1 318 ? 1.189 -13.623 -3.216 1.00 91.25 318 ARG A CA 1
ATOM 2319 C C . ARG A 1 318 ? 1.870 -13.020 -1.994 1.00 91.25 318 ARG A C 1
ATOM 2321 O O . ARG A 1 318 ? 1.812 -13.567 -0.900 1.00 91.25 318 ARG A O 1
ATOM 2328 N N . ALA A 1 319 ? 2.515 -11.871 -2.149 1.00 93.69 319 ALA A N 1
ATOM 2329 C CA . ALA A 1 319 ? 3.137 -11.166 -1.039 1.00 93.69 319 ALA A CA 1
ATOM 2330 C C . ALA A 1 319 ? 2.775 -9.677 -1.031 1.00 93.69 319 ALA A C 1
ATOM 2332 O O . ALA A 1 319 ? 2.518 -9.059 -2.070 1.00 93.69 319 ALA A O 1
ATOM 2333 N N . GLY A 1 320 ? 2.744 -9.094 0.164 1.00 94.94 320 GLY A N 1
ATOM 2334 C CA . GLY A 1 320 ? 2.782 -7.649 0.388 1.00 94.94 320 GLY A CA 1
ATOM 2335 C C . GLY A 1 320 ? 4.059 -7.261 1.133 1.00 94.94 320 GLY A C 1
ATOM 2336 O O . GLY A 1 320 ? 4.715 -8.118 1.715 1.00 94.94 320 GLY A O 1
ATOM 2337 N N . PHE A 1 321 ? 4.423 -5.976 1.130 1.00 96.19 321 PHE A N 1
ATOM 2338 C CA . PHE A 1 321 ? 5.612 -5.486 1.837 1.00 96.19 321 PHE A CA 1
ATOM 2339 C C . PHE A 1 321 ? 5.226 -4.635 3.052 1.00 96.19 321 PHE A C 1
ATOM 2341 O O . PHE A 1 321 ? 4.371 -3.747 2.972 1.00 96.19 321 PHE A O 1
ATOM 2348 N N . ASP A 1 322 ? 5.842 -4.907 4.196 1.00 95.75 322 ASP A N 1
ATOM 2349 C CA . ASP A 1 322 ? 5.651 -4.174 5.439 1.00 95.75 322 ASP A CA 1
ATOM 2350 C C . ASP A 1 322 ? 6.826 -3.223 5.686 1.00 95.75 322 ASP A C 1
ATOM 2352 O O . ASP A 1 322 ? 7.922 -3.658 6.032 1.00 95.75 322 ASP A O 1
ATOM 2356 N N . LEU A 1 323 ? 6.581 -1.918 5.517 1.00 95.00 323 LEU A N 1
ATOM 2357 C CA . LEU A 1 323 ? 7.584 -0.864 5.708 1.00 95.00 323 LEU A CA 1
ATOM 2358 C C . LEU A 1 323 ? 8.171 -0.859 7.118 1.00 95.00 323 LEU A C 1
ATOM 2360 O O . LEU A 1 323 ? 9.375 -0.691 7.282 1.00 95.00 323 LEU A O 1
ATOM 2364 N N . ASP A 1 324 ? 7.331 -1.054 8.135 1.00 91.81 324 ASP A N 1
ATOM 2365 C CA . ASP A 1 324 ? 7.772 -0.963 9.524 1.00 91.81 324 ASP A CA 1
ATOM 2366 C C . ASP A 1 324 ? 8.614 -2.177 9.922 1.00 91.81 324 ASP A C 1
ATOM 2368 O O . ASP A 1 324 ? 9.554 -2.032 10.703 1.00 91.81 324 ASP A O 1
ATOM 2372 N N . ALA A 1 325 ? 8.283 -3.359 9.394 1.00 92.62 325 ALA A N 1
ATOM 2373 C CA . ALA A 1 325 ? 9.045 -4.582 9.635 1.00 92.62 325 ALA A CA 1
ATOM 2374 C C . ALA A 1 325 ? 10.230 -4.761 8.671 1.00 92.62 325 ALA A C 1
ATOM 2376 O O . ALA A 1 325 ? 11.075 -5.616 8.923 1.00 92.62 325 ALA A O 1
ATOM 2377 N N . GLY A 1 326 ? 10.272 -4.010 7.565 1.00 95.00 326 GLY A N 1
ATOM 2378 C CA . GLY A 1 326 ? 11.244 -4.199 6.486 1.00 95.00 326 GLY A CA 1
ATOM 2379 C C . GLY A 1 326 ? 11.161 -5.583 5.835 1.00 95.00 326 GLY A C 1
ATOM 2380 O O . GLY A 1 326 ? 12.176 -6.105 5.383 1.00 95.00 326 GLY A O 1
ATOM 2381 N N . ALA A 1 327 ? 9.978 -6.202 5.831 1.00 95.00 327 ALA A N 1
ATOM 2382 C CA . ALA A 1 327 ? 9.798 -7.601 5.458 1.00 95.00 327 ALA A CA 1
ATOM 2383 C C . ALA A 1 327 ? 8.554 -7.812 4.593 1.00 95.00 327 ALA A C 1
ATOM 2385 O O . ALA A 1 327 ? 7.563 -7.087 4.696 1.00 95.00 327 ALA A O 1
ATOM 2386 N N . TYR A 1 328 ? 8.599 -8.850 3.765 1.00 95.81 328 TYR A N 1
ATOM 2387 C CA . TYR A 1 328 ? 7.426 -9.342 3.057 1.00 95.81 328 TYR A CA 1
ATOM 2388 C C . TYR A 1 328 ? 6.468 -10.060 4.013 1.00 95.81 328 TYR A C 1
ATOM 2390 O O . TYR A 1 328 ? 6.907 -10.619 5.011 1.00 95.81 328 TYR A O 1
ATOM 2398 N N . PHE A 1 329 ? 5.172 -10.070 3.715 1.00 94.62 329 PHE A N 1
ATOM 2399 C CA . PHE A 1 329 ? 4.152 -10.868 4.404 1.00 94.62 329 PHE A CA 1
ATOM 2400 C C . PHE A 1 329 ? 3.305 -11.621 3.377 1.00 94.62 329 PHE A C 1
ATOM 2402 O O . PHE A 1 329 ? 3.124 -11.136 2.256 1.00 94.62 329 PHE A O 1
ATOM 2409 N N . HIS A 1 330 ? 2.789 -12.796 3.750 1.00 93.44 330 HIS A N 1
ATOM 2410 C CA . HIS A 1 330 ? 1.937 -13.573 2.849 1.00 93.44 330 HIS A CA 1
ATOM 2411 C C . HIS A 1 330 ? 0.600 -12.863 2.605 1.00 93.44 330 HIS A C 1
ATOM 2413 O O . HIS A 1 330 ? -0.044 -12.402 3.544 1.00 93.44 330 HIS A O 1
ATOM 2419 N N . ARG A 1 331 ? 0.158 -12.800 1.354 1.00 91.38 331 ARG A N 1
ATOM 2420 C CA . ARG A 1 331 ? -1.150 -12.267 0.978 1.00 91.38 331 ARG A CA 1
ATOM 2421 C C . ARG A 1 331 ? -1.616 -13.011 -0.258 1.00 91.38 331 ARG A C 1
ATOM 2423 O O . ARG A 1 331 ? -1.022 -12.813 -1.301 1.00 91.38 331 ARG A O 1
ATOM 2430 N N . ASP A 1 332 ? -2.680 -13.791 -0.166 1.00 88.88 332 ASP A N 1
ATOM 2431 C CA . ASP A 1 332 ? -3.226 -14.524 -1.311 1.00 88.88 332 ASP A CA 1
ATOM 2432 C C . ASP A 1 332 ? -4.313 -13.700 -2.019 1.00 88.88 332 ASP A C 1
ATOM 2434 O O . ASP A 1 332 ? -5.486 -13.712 -1.639 1.00 88.88 332 ASP A O 1
ATOM 2438 N N . LEU A 1 333 ? -3.924 -12.906 -3.019 1.00 86.31 333 LEU A N 1
ATOM 2439 C CA . LEU A 1 333 ? -4.896 -12.268 -3.908 1.00 86.31 333 LEU A CA 1
ATOM 2440 C C . LEU A 1 333 ? -5.347 -13.264 -4.984 1.00 86.31 333 LEU A C 1
ATOM 2442 O O . LEU A 1 333 ? -4.530 -14.084 -5.402 1.00 86.31 333 LEU A O 1
ATOM 2446 N N . PRO A 1 334 ? -6.589 -13.154 -5.505 1.00 76.12 334 PRO A N 1
ATOM 2447 C CA . PRO A 1 334 ? -7.062 -13.941 -6.645 1.00 76.12 334 PRO A CA 1
ATOM 2448 C C . PRO A 1 334 ? -6.324 -13.501 -7.918 1.00 76.12 334 PRO A C 1
ATOM 2450 O O . PRO A 1 334 ? -6.838 -12.747 -8.749 1.00 76.12 334 PRO A O 1
ATOM 2453 N N . TYR A 1 335 ? -5.066 -13.909 -8.017 1.00 69.50 335 TYR A N 1
ATOM 2454 C CA . TYR A 1 335 ? -4.165 -13.617 -9.108 1.00 69.50 335 TYR A CA 1
ATOM 2455 C C . TYR A 1 335 ? -4.135 -14.833 -10.017 1.00 69.50 335 TYR A C 1
ATOM 2457 O O . TYR A 1 335 ? -3.544 -15.861 -9.703 1.00 69.50 335 TYR A O 1
ATOM 2465 N N . ASP A 1 336 ? -4.805 -14.713 -11.153 1.00 70.12 336 ASP A N 1
ATOM 2466 C CA . ASP A 1 336 ? -4.786 -15.758 -12.159 1.00 70.12 336 ASP A CA 1
ATOM 2467 C C . ASP A 1 336 ? -3.505 -15.628 -12.994 1.00 70.12 336 ASP A C 1
ATOM 2469 O O . ASP A 1 336 ? -3.383 -14.728 -13.834 1.00 70.12 336 ASP A O 1
ATOM 2473 N N . LEU A 1 337 ? -2.539 -16.521 -12.747 1.00 62.41 337 LEU A N 1
ATOM 2474 C CA . LEU A 1 337 ? -1.276 -16.572 -13.488 1.00 62.41 337 LEU A CA 1
ATOM 2475 C C . LEU A 1 337 ? -1.507 -16.768 -14.996 1.00 62.41 337 LEU A C 1
ATOM 2477 O O . LEU A 1 337 ? -0.751 -16.228 -15.807 1.00 62.41 337 LEU A O 1
ATOM 2481 N N . THR A 1 338 ? -2.591 -17.444 -15.394 1.00 64.00 338 THR A N 1
ATOM 2482 C CA . THR A 1 338 ? -2.949 -17.616 -16.814 1.00 64.00 338 THR A CA 1
ATOM 2483 C C . THR A 1 338 ? -3.359 -16.294 -17.471 1.00 64.00 338 THR A C 1
ATOM 2485 O O . THR A 1 338 ? -3.241 -16.127 -18.685 1.00 64.00 338 THR A O 1
ATOM 2488 N N . GLN A 1 339 ? -3.764 -15.302 -16.671 1.00 67.00 339 GLN A N 1
ATOM 2489 C CA . GLN A 1 339 ? -4.129 -13.970 -17.143 1.00 67.00 339 GLN A CA 1
ATOM 2490 C C . GLN A 1 339 ? -2.968 -12.976 -17.113 1.00 67.00 339 GLN A C 1
ATOM 2492 O O . GLN A 1 339 ? -3.156 -11.857 -17.590 1.00 67.00 339 GLN A O 1
ATOM 2497 N N . VAL A 1 340 ? -1.770 -13.333 -16.628 1.00 66.19 340 VAL A N 1
ATOM 2498 C CA . VAL A 1 340 ? -0.608 -12.417 -16.536 1.00 66.19 340 VAL A CA 1
ATOM 2499 C C . VAL A 1 340 ? -0.388 -11.642 -17.834 1.00 66.19 340 VAL A C 1
ATOM 2501 O O . VAL A 1 340 ? -0.191 -10.428 -17.803 1.00 66.19 340 VAL A O 1
ATOM 2504 N N . GLU A 1 341 ? -0.502 -12.292 -18.991 1.00 63.31 341 GLU A N 1
ATOM 2505 C CA . GLU A 1 341 ? -0.317 -11.624 -20.283 1.00 63.31 341 GLU A CA 1
ATOM 2506 C C . GLU A 1 341 ? -1.421 -10.605 -20.602 1.00 63.31 341 GLU A C 1
ATOM 2508 O O . GLU A 1 341 ? -1.127 -9.504 -21.073 1.00 63.31 341 GLU A O 1
ATOM 2513 N N . ALA A 1 342 ? -2.681 -10.924 -20.285 1.00 67.88 342 ALA A N 1
ATOM 2514 C CA . ALA A 1 342 ? -3.805 -9.990 -20.394 1.00 67.88 342 ALA A CA 1
ATOM 2515 C C . ALA A 1 342 ? -3.685 -8.838 -19.379 1.00 67.88 342 ALA A C 1
ATOM 2517 O O . ALA A 1 342 ? -4.106 -7.702 -19.624 1.00 67.88 342 ALA A O 1
ATOM 2518 N N . LEU A 1 343 ? -3.070 -9.115 -18.230 1.00 74.31 343 LEU A N 1
ATOM 2519 C CA . LEU A 1 343 ? -2.805 -8.150 -17.177 1.00 74.31 343 LEU A CA 1
ATOM 2520 C C . LEU A 1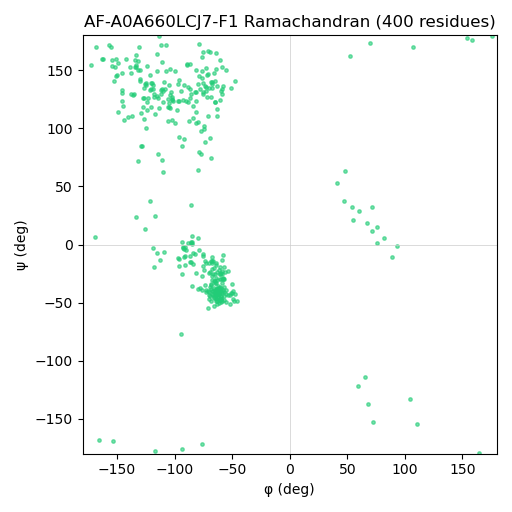 343 ? -1.622 -7.231 -17.521 1.00 74.31 343 LEU A C 1
ATOM 2522 O O . LEU A 1 343 ? -1.619 -6.068 -17.110 1.00 74.31 343 LEU A O 1
ATOM 2526 N N . HIS A 1 344 ? -0.671 -7.672 -18.337 1.00 86.19 344 HIS A N 1
ATOM 2527 C CA . HIS A 1 344 ? 0.568 -6.936 -18.592 1.00 86.19 344 HIS A CA 1
ATOM 2528 C C . HIS A 1 344 ? 0.873 -6.831 -20.093 1.00 86.19 344 HIS A C 1
ATOM 2530 O O . HIS A 1 344 ? 1.852 -7.404 -20.574 1.00 86.19 344 HIS A O 1
ATOM 2536 N N . PRO A 1 345 ? 0.111 -6.022 -20.859 1.00 89.06 345 PRO A N 1
ATOM 2537 C CA . PRO A 1 345 ? 0.278 -5.913 -22.313 1.00 89.06 345 PRO A CA 1
ATOM 2538 C C . PRO A 1 345 ? 1.674 -5.437 -22.744 1.00 89.06 345 PRO A C 1
ATOM 2540 O O . PRO A 1 345 ? 2.117 -5.736 -23.851 1.00 89.06 345 PRO A O 1
ATOM 2543 N N . ARG A 1 346 ? 2.409 -4.719 -21.879 1.00 92.19 346 ARG A N 1
ATOM 2544 C CA . ARG A 1 346 ? 3.805 -4.343 -22.155 1.00 92.19 346 ARG A CA 1
ATOM 2545 C C . ARG A 1 346 ? 4.752 -5.542 -22.094 1.00 92.19 346 ARG A C 1
ATOM 2547 O O . ARG A 1 346 ? 5.635 -5.622 -22.941 1.00 92.19 346 ARG A O 1
ATOM 2554 N N . LEU A 1 347 ? 4.554 -6.450 -21.137 1.00 91.69 347 LEU A N 1
ATOM 2555 C CA . LEU A 1 347 ? 5.307 -7.702 -21.038 1.00 91.69 347 LEU A CA 1
ATOM 2556 C C . LEU A 1 347 ? 4.972 -8.620 -22.218 1.00 91.69 347 LEU A C 1
ATOM 2558 O O . LEU A 1 347 ? 5.873 -9.130 -22.875 1.00 91.69 347 LEU A O 1
ATOM 2562 N N . GLN A 1 348 ? 3.691 -8.725 -22.578 1.00 91.56 348 GLN A N 1
ATOM 2563 C CA . GLN A 1 348 ? 3.268 -9.471 -23.765 1.00 91.56 348 GLN A CA 1
ATOM 2564 C C . GLN A 1 348 ? 3.904 -8.914 -25.053 1.00 91.56 348 GLN A C 1
ATOM 2566 O O . GLN A 1 348 ? 4.392 -9.665 -25.896 1.00 91.56 348 GLN A O 1
ATOM 2571 N N . ALA A 1 349 ? 3.931 -7.587 -25.212 1.00 93.94 349 ALA A N 1
ATOM 2572 C CA . ALA A 1 349 ? 4.599 -6.950 -26.344 1.00 93.94 349 ALA A CA 1
ATOM 2573 C C . ALA A 1 349 ? 6.120 -7.170 -26.327 1.00 93.94 349 ALA A C 1
ATOM 2575 O O . ALA A 1 349 ? 6.713 -7.273 -27.394 1.00 93.94 349 ALA A O 1
ATOM 2576 N N . ALA A 1 350 ? 6.744 -7.243 -25.149 1.00 95.12 350 ALA A N 1
ATOM 2577 C CA . ALA A 1 350 ? 8.165 -7.544 -25.009 1.00 95.12 350 ALA A CA 1
ATOM 2578 C C . ALA A 1 350 ? 8.493 -8.970 -25.470 1.00 95.12 350 ALA A C 1
ATOM 2580 O O . ALA A 1 350 ? 9.402 -9.143 -26.274 1.00 95.12 350 ALA A O 1
ATOM 2581 N N . ARG A 1 351 ? 7.698 -9.968 -25.062 1.00 93.06 351 ARG A N 1
ATOM 2582 C CA . ARG A 1 351 ? 7.851 -11.368 -25.502 1.00 93.06 351 ARG A CA 1
ATOM 2583 C C . ARG A 1 351 ? 7.826 -11.509 -27.024 1.00 93.06 351 ARG A C 1
ATOM 2585 O O . ARG A 1 351 ? 8.668 -12.188 -27.597 1.00 93.06 351 ARG A O 1
ATOM 2592 N N . LYS A 1 352 ? 6.918 -10.792 -27.695 1.00 95.19 352 LYS A N 1
ATOM 2593 C CA . LYS A 1 352 ? 6.838 -10.768 -29.169 1.00 95.19 352 LYS A CA 1
ATOM 2594 C C . LYS A 1 352 ? 8.081 -10.177 -29.843 1.00 95.19 352 LYS A C 1
ATOM 2596 O O . LYS A 1 352 ? 8.321 -10.482 -31.003 1.00 95.19 352 LYS A O 1
ATOM 2601 N N . LEU A 1 353 ? 8.843 -9.342 -29.136 1.00 96.81 353 LEU A N 1
ATOM 2602 C CA . LEU A 1 353 ? 10.052 -8.691 -29.643 1.00 96.81 353 LEU A CA 1
ATOM 2603 C C . LEU A 1 353 ? 11.334 -9.483 -29.359 1.00 96.81 353 LEU A C 1
ATOM 2605 O O . LEU A 1 353 ? 12.366 -9.136 -29.924 1.00 96.81 353 LEU A O 1
ATOM 2609 N N . VAL A 1 354 ? 11.294 -10.527 -28.521 1.00 96.31 354 VAL A N 1
ATOM 2610 C CA . VAL A 1 354 ? 12.473 -11.353 -28.189 1.00 96.31 354 VAL A CA 1
ATOM 2611 C C . VAL A 1 354 ? 13.207 -11.865 -29.442 1.00 96.31 354 VAL A C 1
ATOM 2613 O O . VAL A 1 354 ? 14.427 -11.715 -29.494 1.00 96.31 354 VAL A O 1
ATOM 2616 N N . PRO A 1 355 ? 12.529 -12.359 -30.503 1.00 96.88 355 PRO A N 1
ATOM 2617 C CA . PRO A 1 355 ? 13.210 -12.799 -31.728 1.00 96.88 355 PRO A CA 1
ATOM 2618 C C . PRO A 1 355 ? 13.939 -11.686 -32.503 1.00 96.88 355 PRO A C 1
ATOM 2620 O O . PRO A 1 355 ? 14.778 -11.975 -33.353 1.00 96.88 355 PRO A O 1
ATOM 2623 N N . GLU A 1 356 ? 13.615 -10.415 -32.248 1.00 96.69 356 GLU A N 1
ATOM 2624 C CA . GLU A 1 356 ? 14.253 -9.256 -32.884 1.00 96.69 356 GLU A CA 1
ATOM 2625 C C . GLU A 1 356 ? 15.470 -8.740 -32.099 1.00 96.69 356 GLU A C 1
ATOM 2627 O O . GLU A 1 356 ? 16.139 -7.809 -32.556 1.00 96.69 356 GLU A O 1
ATOM 2632 N N . VAL A 1 357 ? 15.755 -9.308 -30.921 1.00 97.75 357 VAL A N 1
ATOM 2633 C CA . VAL A 1 357 ? 16.848 -8.859 -30.056 1.00 97.75 357 VAL A CA 1
ATOM 2634 C C . VAL A 1 357 ? 18.192 -9.322 -30.610 1.00 97.75 357 VAL A C 1
ATOM 2636 O O . VAL A 1 357 ? 18.407 -10.504 -30.873 1.00 97.75 357 VAL A O 1
ATOM 2639 N N . ARG A 1 358 ? 19.135 -8.387 -30.737 1.00 97.19 358 ARG A N 1
ATOM 2640 C CA . ARG A 1 358 ? 20.528 -8.662 -31.109 1.00 97.19 358 ARG A CA 1
ATOM 2641 C C . ARG A 1 358 ? 21.469 -8.004 -30.115 1.00 97.19 358 ARG A C 1
ATOM 2643 O O . ARG A 1 358 ? 21.517 -6.779 -30.038 1.00 97.19 358 ARG A O 1
ATOM 2650 N N . TRP A 1 359 ? 22.193 -8.813 -29.350 1.00 96.94 359 TRP A N 1
ATOM 2651 C CA . TRP A 1 359 ? 23.193 -8.334 -28.399 1.00 96.94 359 TRP A CA 1
ATOM 2652 C C . TRP A 1 359 ? 24.528 -8.045 -29.088 1.00 96.94 359 TRP A C 1
ATOM 2654 O O . TRP A 1 359 ? 25.054 -8.880 -29.819 1.00 96.94 359 TRP A O 1
ATOM 2664 N N . GLU A 1 360 ? 25.086 -6.872 -28.805 1.00 95.50 360 GLU A N 1
ATOM 2665 C CA . GLU A 1 360 ? 26.384 -6.390 -29.276 1.00 95.50 360 GLU A CA 1
ATOM 2666 C C . GLU A 1 360 ? 27.189 -5.892 -28.064 1.00 95.50 360 GLU A C 1
ATOM 2668 O O . GLU A 1 360 ? 27.168 -4.718 -27.695 1.00 95.50 360 GLU A O 1
ATOM 2673 N N . GLY A 1 361 ? 27.880 -6.817 -27.390 1.00 92.94 361 GLY A N 1
ATOM 2674 C CA . GLY A 1 361 ? 28.641 -6.513 -26.177 1.00 92.94 361 GLY A CA 1
ATOM 2675 C C . GLY A 1 361 ? 27.744 -6.077 -25.013 1.00 92.94 361 GLY A C 1
ATOM 2676 O O . GLY A 1 361 ? 26.971 -6.871 -24.477 1.00 92.94 361 GLY A O 1
ATOM 2677 N N . ASP A 1 362 ? 27.868 -4.817 -24.598 1.00 93.38 362 ASP A N 1
ATOM 2678 C CA . ASP A 1 362 ? 27.171 -4.241 -23.441 1.00 93.38 362 ASP A CA 1
ATOM 2679 C C . ASP A 1 362 ? 25.749 -3.736 -23.746 1.00 93.38 362 ASP A C 1
ATOM 2681 O O . ASP A 1 362 ? 25.003 -3.389 -22.826 1.00 93.38 362 ASP A O 1
ATOM 2685 N N . HIS A 1 363 ? 25.349 -3.720 -25.019 1.00 96.62 363 HIS A N 1
ATOM 2686 C CA . HIS A 1 363 ? 24.068 -3.189 -25.470 1.00 96.62 363 HIS A CA 1
ATOM 2687 C C . HIS A 1 363 ? 23.357 -4.133 -26.439 1.00 96.62 363 HIS A C 1
ATOM 2689 O O . HIS A 1 363 ? 23.962 -5.038 -27.006 1.00 96.62 363 HIS A O 1
ATOM 2695 N N . ALA A 1 364 ? 22.057 -3.917 -26.626 1.00 97.56 364 ALA A N 1
ATOM 2696 C CA . ALA A 1 364 ? 21.233 -4.665 -27.564 1.00 97.56 364 ALA A CA 1
ATOM 2697 C C . ALA A 1 364 ? 20.524 -3.744 -28.555 1.00 97.56 364 ALA A C 1
ATOM 2699 O O . ALA A 1 364 ? 20.196 -2.595 -28.242 1.00 97.56 364 ALA A O 1
ATOM 2700 N N . TRP A 1 365 ? 20.214 -4.286 -29.723 1.00 98.00 365 TRP A N 1
ATOM 2701 C CA . TRP A 1 365 ? 19.248 -3.732 -30.659 1.00 98.00 365 TRP A CA 1
ATOM 2702 C C . TRP A 1 365 ? 17.950 -4.527 -30.581 1.00 98.00 365 TRP A C 1
ATOM 2704 O O . TRP A 1 365 ? 17.975 -5.754 -30.626 1.00 98.00 365 TRP A O 1
ATOM 2714 N N . VAL A 1 366 ? 16.820 -3.829 -30.462 1.00 97.62 366 VAL A N 1
ATOM 2715 C CA . VAL A 1 366 ? 15.472 -4.411 -30.554 1.00 97.62 366 VAL A CA 1
ATOM 2716 C C . VAL A 1 366 ? 14.729 -3.647 -31.643 1.00 97.62 366 VAL A C 1
ATOM 2718 O O . VAL A 1 366 ? 14.315 -2.501 -31.436 1.00 97.62 366 VAL A O 1
ATOM 2721 N N . GLY A 1 367 ? 14.648 -4.235 -32.836 1.00 93.88 367 GLY A N 1
ATOM 2722 C CA . GLY A 1 367 ? 14.288 -3.498 -34.048 1.00 93.88 367 GLY A CA 1
ATOM 2723 C C . GLY A 1 367 ? 15.287 -2.362 -34.310 1.00 93.88 367 GLY A C 1
ATOM 2724 O O . GLY A 1 367 ? 16.489 -2.592 -34.421 1.00 93.88 367 GLY A O 1
ATOM 2725 N N . SER A 1 368 ? 14.806 -1.118 -34.372 1.00 94.88 368 SER A N 1
ATOM 2726 C CA . SER A 1 368 ? 15.639 0.085 -34.551 1.00 94.88 368 SER A CA 1
ATOM 2727 C C . SER A 1 368 ? 16.059 0.766 -33.242 1.00 94.88 368 SER A C 1
ATOM 2729 O O . SER A 1 368 ? 16.712 1.811 -33.274 1.00 94.88 368 SER A O 1
ATOM 2731 N N . TYR A 1 369 ? 15.687 0.215 -32.084 1.00 97.62 369 TYR A N 1
ATOM 2732 C CA . TYR A 1 369 ? 15.970 0.829 -30.790 1.00 97.62 369 TYR A CA 1
ATOM 2733 C C . TYR A 1 369 ? 17.217 0.230 -30.149 1.00 97.62 369 TYR A C 1
ATOM 2735 O O . TYR A 1 369 ? 17.267 -0.965 -29.862 1.00 97.62 369 TYR A O 1
ATOM 2743 N N . ARG A 1 370 ? 18.186 1.092 -29.830 1.00 97.81 370 ARG A N 1
ATOM 2744 C CA . ARG A 1 370 ? 19.325 0.747 -28.974 1.00 97.81 370 ARG A CA 1
ATOM 2745 C C . ARG A 1 370 ? 18.895 0.682 -27.508 1.00 97.81 370 ARG A C 1
ATOM 2747 O O . ARG A 1 370 ? 18.251 1.618 -27.011 1.00 97.81 370 ARG A O 1
ATOM 2754 N N . VAL A 1 371 ? 19.270 -0.395 -26.830 1.00 97.81 371 VAL A N 1
ATOM 2755 C CA . VAL A 1 371 ? 18.972 -0.707 -25.428 1.00 97.81 371 VAL A CA 1
ATOM 2756 C C . VAL A 1 371 ? 20.284 -0.922 -24.675 1.00 97.81 371 VAL A C 1
ATOM 2758 O O . VAL A 1 371 ? 21.105 -1.739 -25.072 1.00 97.81 371 VAL A O 1
ATOM 2761 N N . VAL A 1 372 ? 20.469 -0.196 -23.577 1.00 96.38 372 VAL A N 1
ATOM 2762 C CA . VAL A 1 372 ? 21.562 -0.387 -22.613 1.00 96.38 372 VAL A CA 1
ATOM 2763 C C . VAL A 1 372 ? 20.881 -0.492 -21.254 1.00 96.38 372 VAL A C 1
ATOM 2765 O O . VAL A 1 372 ? 20.681 0.551 -20.629 1.00 96.38 372 VAL A O 1
ATOM 2768 N N . PRO A 1 373 ? 20.395 -1.680 -20.840 1.00 92.31 373 PRO A N 1
ATOM 2769 C CA . PRO A 1 373 ? 19.533 -1.789 -19.668 1.00 92.31 373 PRO A CA 1
ATOM 2770 C C . PRO A 1 373 ? 20.131 -1.080 -18.439 1.00 92.31 373 PRO A C 1
ATOM 2772 O O . PRO A 1 373 ? 21.330 -1.210 -18.190 1.00 92.31 373 PRO A O 1
ATOM 2775 N N . PRO A 1 374 ? 19.328 -0.294 -17.697 1.00 92.38 374 PRO A N 1
ATOM 2776 C CA . PRO A 1 374 ? 17.87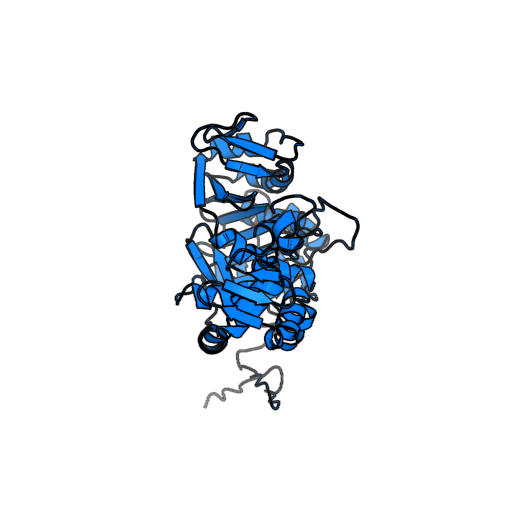2 -0.152 -17.830 1.00 92.38 374 PRO A CA 1
ATOM 2777 C C . PRO A 1 374 ? 17.408 0.870 -18.895 1.00 92.38 374 PRO A C 1
ATOM 2779 O O . PRO A 1 374 ? 16.208 1.096 -19.044 1.00 92.38 374 PRO A O 1
ATOM 2782 N N . ALA A 1 375 ? 18.320 1.511 -19.631 1.00 96.00 375 ALA A N 1
ATOM 2783 C CA . ALA A 1 375 ? 18.029 2.578 -20.587 1.00 96.00 375 ALA A CA 1
ATOM 2784 C C . ALA A 1 375 ? 17.680 2.088 -22.005 1.00 96.00 375 ALA A C 1
ATOM 2786 O O . ALA A 1 375 ? 18.098 1.025 -22.465 1.00 96.00 375 ALA A O 1
ATOM 2787 N N . CYS A 1 376 ? 16.931 2.910 -22.746 1.00 97.50 376 CYS A N 1
ATOM 2788 C CA . CYS A 1 376 ? 16.537 2.639 -24.130 1.00 97.50 376 CYS A CA 1
ATOM 2789 C C . CYS A 1 376 ? 16.378 3.940 -24.928 1.00 97.50 376 CYS A C 1
ATOM 2791 O O . CYS A 1 376 ? 16.096 4.994 -24.377 1.00 97.50 376 CYS A O 1
ATOM 2793 N N . THR A 1 377 ? 16.505 3.880 -26.247 1.00 97.50 377 THR A N 1
ATOM 2794 C CA . THR A 1 377 ? 16.306 5.038 -27.141 1.00 97.50 377 THR A CA 1
ATOM 2795 C C . THR A 1 377 ? 14.847 5.270 -27.559 1.00 97.50 377 THR A C 1
ATOM 2797 O O . THR A 1 377 ? 14.555 6.200 -28.304 1.00 97.50 377 THR A O 1
ATOM 2800 N N . CYS A 1 378 ? 13.902 4.452 -27.084 1.00 97.12 378 CYS A N 1
ATOM 2801 C CA . CYS A 1 378 ? 12.488 4.595 -27.434 1.00 97.12 378 CYS A CA 1
ATOM 2802 C C . CYS A 1 378 ? 11.788 5.759 -26.707 1.00 97.12 378 CYS A C 1
ATOM 2804 O O . CYS A 1 378 ? 12.202 6.206 -25.636 1.00 97.12 378 CYS A O 1
ATOM 2806 N N . GLU A 1 379 ? 10.646 6.183 -27.249 1.00 96.44 379 GLU A N 1
ATOM 2807 C CA . GLU A 1 379 ? 9.839 7.287 -26.714 1.00 96.44 379 GLU A CA 1
ATOM 2808 C C . GLU A 1 379 ? 9.399 7.076 -25.254 1.00 96.44 379 GLU A C 1
ATOM 2810 O O . GLU A 1 379 ? 9.384 8.024 -24.469 1.00 96.44 379 GLU A O 1
ATOM 2815 N N . TRP A 1 380 ? 9.090 5.834 -24.858 1.00 94.88 380 TRP A N 1
ATOM 2816 C CA . TRP A 1 380 ? 8.743 5.514 -23.468 1.00 94.88 380 TRP A CA 1
ATOM 2817 C C . TRP A 1 380 ? 9.858 5.917 -22.502 1.00 94.88 380 TRP A C 1
ATOM 2819 O O . TRP A 1 380 ? 9.604 6.565 -21.487 1.00 94.88 380 TRP A O 1
ATOM 2829 N N . TRP A 1 381 ? 11.101 5.559 -22.830 1.00 95.31 381 TRP A N 1
ATOM 2830 C CA . TRP A 1 381 ? 12.256 5.926 -22.019 1.00 95.31 381 TRP A CA 1
ATOM 2831 C C . TRP A 1 381 ? 12.504 7.432 -22.057 1.00 95.31 381 TRP A C 1
ATOM 2833 O O . TRP A 1 381 ? 12.711 8.034 -21.007 1.00 95.31 381 TRP A O 1
ATOM 2843 N N . ALA A 1 382 ? 12.404 8.057 -23.233 1.00 95.06 382 ALA A N 1
ATOM 2844 C CA . ALA A 1 382 ? 12.559 9.504 -23.366 1.00 95.06 382 ALA A CA 1
ATOM 2845 C C . ALA A 1 382 ? 11.590 10.283 -22.454 1.00 95.06 382 ALA A C 1
ATOM 2847 O O . ALA A 1 382 ? 11.987 11.277 -21.844 1.00 95.06 382 ALA A O 1
ATOM 2848 N N . ARG A 1 383 ? 10.344 9.803 -22.319 1.00 93.38 383 ARG A N 1
ATOM 2849 C CA . ARG A 1 383 ? 9.306 10.414 -21.474 1.00 93.38 383 ARG A CA 1
ATOM 2850 C C . ARG A 1 383 ? 9.426 10.088 -19.989 1.00 93.38 383 ARG A C 1
ATOM 2852 O O . ARG A 1 383 ? 9.106 10.944 -19.171 1.00 93.38 383 ARG A O 1
ATOM 2859 N N . HIS A 1 384 ? 9.801 8.858 -19.639 1.00 90.94 384 HIS A N 1
ATOM 2860 C CA . HIS A 1 384 ? 9.648 8.358 -18.266 1.00 90.94 384 HIS A CA 1
ATOM 2861 C C . HIS A 1 384 ? 10.955 7.999 -17.567 1.00 90.94 384 HIS A C 1
ATOM 2863 O O . HIS A 1 384 ? 10.951 7.911 -16.348 1.00 90.94 384 HIS A O 1
ATOM 2869 N N . ARG A 1 385 ? 12.051 7.769 -18.299 1.00 90.56 385 ARG A N 1
ATOM 2870 C CA . ARG A 1 385 ? 13.393 7.486 -17.751 1.00 90.56 385 ARG A CA 1
ATOM 2871 C C . ARG A 1 385 ? 13.409 6.437 -16.624 1.00 90.56 385 ARG A C 1
ATOM 2873 O O . ARG A 1 385 ? 14.134 6.576 -15.649 1.00 90.56 385 ARG A O 1
ATOM 2880 N N . GLY A 1 386 ? 12.571 5.405 -16.746 1.00 85.62 386 GLY A N 1
ATOM 2881 C CA . GLY A 1 386 ? 12.448 4.322 -15.762 1.00 85.62 386 GLY A CA 1
ATOM 2882 C C . GLY A 1 386 ? 11.440 4.562 -14.630 1.00 85.62 386 GLY A C 1
ATOM 2883 O O . GLY A 1 386 ? 11.054 3.608 -13.966 1.00 85.62 386 GLY A O 1
ATOM 2884 N N . GLU A 1 387 ? 10.905 5.775 -14.457 1.00 86.38 387 GLU A N 1
ATOM 2885 C CA . GLU A 1 387 ? 9.947 6.091 -13.382 1.00 86.38 387 GLU A CA 1
ATOM 2886 C C . GLU A 1 387 ? 8.587 5.382 -13.511 1.00 86.38 387 GLU A C 1
ATOM 2888 O O . GLU A 1 387 ? 7.798 5.412 -12.570 1.00 86.38 387 GLU A O 1
ATOM 2893 N N . ARG A 1 388 ? 8.272 4.796 -14.675 1.00 89.50 388 ARG A N 1
ATOM 2894 C CA . ARG A 1 388 ? 7.050 4.003 -14.933 1.00 89.50 388 ARG A CA 1
ATOM 2895 C C . ARG A 1 388 ? 7.364 2.570 -15.378 1.00 89.50 388 ARG A C 1
ATOM 2897 O O . ARG A 1 388 ? 6.719 2.016 -16.282 1.00 89.50 388 ARG A O 1
ATOM 2904 N N . GLY A 1 389 ? 8.410 2.005 -14.787 1.00 90.19 389 GLY A N 1
ATOM 2905 C CA . GLY A 1 389 ? 8.901 0.681 -15.129 1.00 90.19 389 GLY A CA 1
ATOM 2906 C C . GLY A 1 389 ? 9.555 0.621 -16.517 1.00 90.19 389 GLY A C 1
ATOM 2907 O O . GLY A 1 389 ? 9.528 1.597 -17.289 1.00 90.19 389 GLY A O 1
ATOM 2908 N N . PRO A 1 390 ? 10.149 -0.533 -16.854 1.00 93.75 390 PRO A N 1
ATOM 2909 C CA . PRO A 1 390 ? 10.877 -0.719 -18.102 1.00 93.75 390 PRO A CA 1
ATOM 2910 C C . PRO A 1 390 ? 9.951 -0.600 -19.321 1.00 93.75 390 PRO A C 1
ATOM 2912 O O . PRO A 1 390 ? 8.742 -0.867 -19.267 1.00 93.75 390 PRO A O 1
ATOM 2915 N N . CYS A 1 391 ? 10.511 -0.163 -20.452 1.00 95.50 391 CYS A N 1
ATOM 2916 C CA . CYS A 1 391 ? 9.801 -0.220 -21.729 1.00 95.50 391 CYS A CA 1
ATOM 2917 C C . CYS A 1 391 ? 9.780 -1.665 -22.257 1.00 95.50 391 CYS A C 1
ATOM 2919 O O . CYS A 1 391 ? 10.571 -2.502 -21.827 1.00 95.50 391 CYS A O 1
ATOM 2921 N N . LYS A 1 392 ? 8.927 -1.949 -23.250 1.00 96.25 392 LYS A N 1
ATOM 2922 C CA . LYS A 1 392 ? 8.876 -3.278 -23.885 1.00 96.25 392 LYS A CA 1
ATOM 2923 C C . LYS A 1 392 ? 10.216 -3.727 -24.495 1.00 96.25 392 LYS A C 1
ATOM 2925 O O . LYS A 1 392 ? 10.468 -4.917 -24.539 1.00 96.25 392 LYS A O 1
ATOM 2930 N N . HIS A 1 393 ? 11.073 -2.800 -24.938 1.00 97.50 393 HIS A N 1
ATOM 2931 C CA . HIS A 1 393 ? 12.379 -3.134 -25.527 1.00 97.50 393 HIS A CA 1
ATOM 2932 C C . HIS A 1 393 ? 13.415 -3.525 -24.467 1.00 97.50 393 HIS A C 1
ATOM 2934 O O . HIS A 1 393 ? 14.180 -4.450 -24.697 1.00 97.50 393 HIS A O 1
ATOM 2940 N N . VAL A 1 394 ? 13.422 -2.848 -23.310 1.00 96.50 394 VAL A N 1
ATOM 2941 C CA . VAL A 1 394 ? 14.274 -3.235 -22.169 1.00 96.50 394 VAL A CA 1
ATOM 2942 C C . VAL A 1 394 ? 13.861 -4.618 -21.682 1.00 96.50 394 VAL A C 1
ATOM 2944 O O . VAL A 1 394 ? 14.706 -5.497 -21.613 1.00 96.50 394 VAL A O 1
ATOM 2947 N N . LEU A 1 395 ? 12.555 -4.833 -21.483 1.00 95.75 395 LEU A N 1
ATOM 2948 C CA . LEU A 1 395 ? 12.016 -6.144 -21.113 1.00 95.75 395 LEU A CA 1
ATOM 2949 C C . LEU A 1 395 ? 12.379 -7.229 -22.138 1.00 95.75 395 LEU A C 1
ATOM 2951 O O . LEU A 1 395 ? 12.791 -8.309 -21.748 1.00 95.75 395 LEU A O 1
ATOM 2955 N N . ALA A 1 396 ? 12.258 -6.955 -23.442 1.00 96.69 396 ALA A N 1
ATOM 2956 C CA . ALA A 1 396 ? 12.615 -7.925 -24.481 1.00 96.69 396 ALA A CA 1
ATOM 2957 C C . ALA A 1 396 ? 14.110 -8.269 -24.451 1.00 96.69 396 ALA A C 1
ATOM 2959 O O . ALA A 1 396 ? 14.475 -9.434 -24.572 1.00 96.69 396 ALA A O 1
ATOM 2960 N N . ALA A 1 397 ? 14.970 -7.265 -24.264 1.00 95.88 397 ALA A N 1
ATOM 2961 C CA . ALA A 1 397 ? 16.409 -7.466 -24.163 1.00 95.88 397 ALA A CA 1
ATOM 2962 C C . ALA A 1 397 ? 16.792 -8.290 -22.921 1.00 95.88 397 ALA A C 1
ATOM 2964 O O . ALA A 1 397 ? 17.652 -9.162 -23.022 1.00 95.88 397 ALA A O 1
ATOM 2965 N N . GLU A 1 398 ? 16.150 -8.036 -21.776 1.00 93.44 398 GLU A N 1
ATOM 2966 C CA . GLU A 1 398 ? 16.325 -8.809 -20.537 1.00 93.44 398 GLU A CA 1
ATOM 2967 C C . GLU A 1 398 ? 15.849 -10.258 -20.703 1.00 93.44 398 GLU A C 1
ATOM 2969 O O . GLU A 1 398 ? 16.599 -11.173 -20.378 1.00 93.44 398 GLU A O 1
ATOM 2974 N N . LEU A 1 399 ? 14.668 -10.468 -21.295 1.00 93.38 399 LEU A N 1
ATOM 2975 C CA . LEU A 1 399 ? 14.137 -11.800 -21.607 1.00 93.38 399 LEU A CA 1
ATOM 2976 C C . LEU A 1 399 ? 15.057 -12.591 -22.545 1.00 93.38 399 LEU A C 1
ATOM 2978 O O . LEU A 1 399 ? 15.220 -13.785 -22.369 1.00 93.38 399 LEU A O 1
ATOM 2982 N N . ALA A 1 400 ? 15.688 -11.936 -23.523 1.00 93.12 400 ALA A N 1
ATOM 2983 C CA . ALA A 1 400 ? 16.609 -12.594 -24.452 1.00 93.12 400 ALA A CA 1
ATOM 2984 C C . ALA A 1 400 ? 17.988 -12.933 -23.847 1.00 93.12 400 ALA A C 1
ATOM 2986 O O . ALA A 1 400 ? 18.798 -13.567 -24.521 1.00 93.12 400 ALA A O 1
ATOM 2987 N N . ARG A 1 401 ? 18.303 -12.437 -22.638 1.00 85.19 401 ARG A N 1
ATOM 2988 C CA . ARG A 1 401 ? 19.530 -12.789 -21.895 1.00 85.19 401 ARG A CA 1
ATOM 2989 C C . ARG A 1 401 ? 19.333 -13.946 -20.919 1.00 85.19 401 ARG A C 1
ATOM 2991 O O . ARG A 1 401 ? 20.340 -14.538 -20.534 1.00 85.19 401 ARG A O 1
ATOM 2998 N N . ALA A 1 402 ? 18.099 -14.151 -20.457 1.00 67.69 402 ALA A N 1
ATOM 2999 C CA . ALA A 1 402 ? 17.724 -15.266 -19.594 1.00 67.69 402 ALA A CA 1
ATOM 3000 C C . ALA A 1 402 ? 17.825 -16.582 -20.372 1.00 67.69 402 ALA A C 1
ATOM 3002 O O . ALA A 1 402 ? 18.219 -17.583 -19.732 1.00 67.69 402 ALA A O 1
#

InterPro domains:
  IPR007527 Zinc finger, SWIM-type [PF04434] (362-401)
  IPR007527 Zinc finger, SWIM-type [PS50966] (355-402)

Nearest PDB structures (foldseek):
  6aig-assembly1_A  TM=6.619E-01  e=6.710E-09  Aeropyrum pernix K1
  1ud9-assembly5_C  TM=6.257E-01  e=1.684E-08  Sulfurisphaera tokodaii
  1ud9-assembly5_B  TM=6.100E-01  e=2.598E-08  Sulfurisphaera tokodaii
  1ud9-assembly5_A-2  TM=5.914E-01  e=3.405E-08  Sulfurisphaera tokodaii
  1ud9-assembly4_D  TM=6.143E-01  e=2.525E-07  Sulfurisphaera tokodaii

Foldseek 3Di:
DPPPDFDFPDPFDDDPPDTRHTGGDDDDPFDWQKWFWAPPLLLVLLLLVLQQVQQQDALDDDDDRGQKWKWWRDQFWIKTWHAYPLLQKIKIFTFGRVVTGMHRPRTAMFIWGCDPLVNQQSVPQDVVWIWIWTHTRFWIWIATPRGIDITGGDADDLLVLLSQLLQQLVLLQKDWQEKDALVQQLVLLQDDDDQDQKWWQDNSSDTHNVADPSTAIAGRRNSSNSCNSNSVQFRMWTWIHHPLLKIKIWGARPNRGIMMMIGHNYSNDRSLQLASLLVLCLPPVLVVVLVVVLVVQRQHQFDDDDVSSVSNCSSQQQWHADNVVSGIGGGDDPRDPVCVCVSCVQLVLLCVQLVQWDDDPQWIDRPNKIGRPPAIPDPVCVPQVCSSHGGSPNSSNVSNVD

Solvent-accessible surface area (backbone atoms only — not comparable to full-atom values): 20984 Å² total; per-residue (Å²): 134,87,82,84,78,75,57,55,94,52,81,58,46,76,58,101,89,48,78,48,78,54,65,64,83,68,98,52,102,61,64,45,24,30,43,32,35,49,47,64,23,34,57,54,30,49,44,54,50,37,28,45,50,36,8,58,34,71,78,37,86,92,75,77,79,39,47,58,36,35,38,39,34,30,89,61,32,41,34,40,34,22,44,18,47,37,33,26,34,38,32,35,31,42,37,39,46,73,78,30,61,58,48,70,74,40,62,49,50,29,33,29,48,65,46,71,63,44,47,53,22,35,72,49,28,40,90,91,44,54,31,35,42,35,36,23,60,57,34,40,36,45,35,35,83,52,41,74,31,76,27,53,52,57,84,80,56,68,62,53,54,47,19,50,9,24,46,20,54,54,50,68,62,44,40,87,55,47,61,29,54,19,73,55,32,28,54,46,42,69,46,89,60,59,94,43,75,64,42,17,42,35,66,88,66,43,82,30,86,88,52,61,90,70,38,34,60,33,35,40,46,48,67,58,58,64,51,32,87,49,20,89,57,31,57,27,29,38,35,30,24,38,94,67,41,33,27,35,38,40,34,31,41,62,74,48,28,38,36,40,39,37,37,27,53,31,50,88,41,20,29,54,72,33,42,60,34,50,60,41,72,51,39,66,86,43,47,63,62,28,54,58,51,57,77,66,63,76,44,38,78,59,55,84,76,60,66,68,36,51,44,30,32,10,44,54,22,41,21,37,54,37,76,92,76,74,33,37,22,56,35,74,50,97,56,59,74,91,42,47,52,81,73,32,58,53,58,46,54,6,62,74,39,32,87,50,47,45,80,60,89,84,32,31,32,43,75,92,33,53,28,45,79,86,43,49,71,44,70,64,32,74,75,42,73,54,68,47,26,69,45,39,60,40,49,12,50,53,52,67,70,104

Secondary structure (DSSP, 8-state):
--------SS--EE-SS-EEPPPP--S-SS-EEEEEEPSSHHHHHHHHHHHHHHHH--SSS--------EEEE-SSEEEEEEE-TTS-EEEEEEEE-TT-EEEE---EEEEB---HHHHHHHHT--TT---EEEEESSEEEEEETTEEEEEEB-PPPHHHHHHHHHHHHHHHT-EEEEEEEHHHHHHHHHSPPP-SSEEEEETTTEEESS--TT-EEEESGGGGGGGGGGGGG-SEEEEEE-TTS-EEEEEE-GGGEEEEEEE-SBTTB-GGGS-TTHHHHH-GGGHHHHHHHHHT----SSB-S-HHHHHHHHHTTSEEEETTTTEEEE------GGGHHHH-HHHHHHHHHGGGEEEETTEEEETTEEEETTEESSHHHHHHTTTT---HHHHHHHHTT-

Mean predicted aligned error: 7.07 Å

pLDDT: mean 89.64, std 11.69, range [37.84, 98.75]

Sequence (402 aa):
MIEHAYLYPAPSTATADALNLATSGGVATHPHLFRGELNDPAIHASAILAVARTARARFFEHGKVITDPVVTCHADRIRFEALSSCAGVYARHDAMLSGADGEVLRVGVTNVDVNEATRGVLARVGGGGWLHLAVGEDEVQVAGPGGVAVERKVALPTRWVKGFGEVGVAARALQPGFELPGVVAQRFLRAAFPRTREVSLMPGGRWSVAGGAGAVAVRDPERLKLLEPLARFGTGLRVWGGPTGVSAFTLQLGAAGAFTLVLSPAKSRGFSGEGGTLAPLAAEALQPAADDAELDLAWQPRLAGAPEVLDVLAARGRAGFDLDAGAYFHRDLPYDLTQVEALHPRLQAARKLVPEVRWEGDHAWVGSYRVVPPACTCEWWARHRGERGPCKHVLAAELARA